Protein AF-0000000073574505 (afdb_homodimer)

pLDDT: mean 89.81, std 13.28, range [26.05, 98.94]

InterPro domains:
  IPR002347 Short-chain dehydrogenase/reductase SDR [PF00106] (46-240)
  IPR002347 Short-chain dehydrogenase/reductase SDR [PR00081] (47-64)
  IPR002347 Short-chain dehydrogenase/reductase SDR [PR00081] (126-137)
  IPR002347 Short-chain dehydrogenase/reductase SDR [PR00081] (174-190)
  IPR002347 Short-chain dehydrogenase/reductase SDR [PR00081] (200-219)
  IPR002347 Short-chain dehydrogenase/reductase SDR [PR00081] (221-238)
  IPR036291 NAD(P)-binding domain superfamily [SSF51735] (42-253)

Sequence (626 aa):
MEYFAISLLVVGLAFFLWGIYFFAKADGDLTILRQAPLPPNAFKDKVVWITGASQGIGETLSKEFASHGAKLILSARRLPELERVKASLSGLHAPSSVVLLPLDVTGSEDVLREAVEKAEASFDGKGVDIMVHNASAARPKHGYSEISEETTKTSFAVNVIGVITLTRILAPKMAQRGRGQFAVLSSVAAKIGAPGQSVYSASKSAQYAYFDAVRSEIGYTGVKVSLICPGPVKTDPTSSDPRQSLDRVVELIMKSIFHELDESWIAEQPILAMVYLRQHFPSIASFIMGKLGPKRVKTGGGYSLGEMLKKNDMEYFAISLLVVGLAFFLWGIYFFAKADGDLTILRQAPLPPNAFKDKVVWITGASQGIGETLSKEFASHGAKLILSARRLPELERVKASLSGLHAPSSVVLLPLDVTGSEDVLREAVEKAEASFDGKGVDIMVHNASAARPKHGYSEISEETTKTSFAVNVIGVITLTRILAPKMAQRGRGQFAVLSSVAAKIGAPGQSVYSASKSAQYAYFDAVRSEIGYTGVKVSLICPGPVKTDPTSSDPRQSLDRVVELIMKSIFHELDESWIAEQPILAMVYLRQHFPSIASFIMGKLGPKRVKTGGGYSLGEMLKKND

Nearest PDB structures (foldseek):
  4qec-assembly1_A  TM=9.376E-01  e=1.685E-15  Staphylococcus epidermidis
  4qed-assembly1_A  TM=9.505E-01  e=4.117E-15  Staphylococcus epidermidis
  1zem-assembly1_A  TM=9.212E-01  e=4.369E-15  Gluconobacter oxydans
  3mcv-assembly1_B  TM=8.130E-01  e=1.499E-12  Trypanosoma brucei brucei
  8of2-assembly1_D  TM=7.932E-01  e=1.792E-12  Trypanosoma brucei brucei

Foldseek 3Di:
DVVVVVVVVVVVVVVVVVVVVCQQFDQKDPVLVPFDAQDALLAAAAEEEEEPLLDFLNLLLQQVNQQSHYQYEYEEQDQVSVVVSQVPHDHDCGPPRYHYQYDDLLDDLVRLLVSQVVSCPGPVNPGHAEYEADWFDDQAQAAPPPDDPVSLVVRLSGLPVSVVSNCVNRLVVCLVVLHHEYQYEAALCCQAVFARRNSSVVSSVNNLVVQLVVQVVRVVSHYAYEAEHEYDEDPDPPDPPPWHHSNVSSSSSVSSVSVRPNYMYGGHPPSNVLSVCCVPPVVVSCVVCVLQNVVCNVVRRDPDVVSSPPPPD/DVVVVVVVVVVVVVVVVVVVVCQQFDQKDPVLVPFDAQDALLAAAAEEEEEPLLDFLNLLLQQVNQQSHYQYEYEEQDQVSVVVSQVPHDHDCGPPRYHYQYDDLLDDLVRLLVSQVVSCPGPVNPGHAEYEADWFDDQAQAAPPPDDPVNLVVRLSGLPVSVVSNCVNRLVVCLVVLHHEYQYEAALCCQAVFARRNSSVVSSVNNLVVQLVVCVVRVVSHYAYEAEHEYDEDPDPPDPPPWHHSNVSSSSSVSSVSVRPNYMYGGHPPSNVLSVCCVPPVVVSCVVCVLQNVVCNVVRRDPDVVSSPPPPD

Secondary structure (DSSP, 8-state):
-HHHHHHHHHHHHHHHHHHHHHHHH-SS-HHHHTSPPPPTTTTTT-EEEEESTTSHHHHHHHHHHHHTT-EEEEE-S-HHHHHHHHHH--SSSTTTTEEE----TTS-HHHHHHHHHHHHHHHHHT--SEEEE----------TTT--HHHHHHHHIIIIIHHHHHHHHHHHHHHHHT-EEEEEE--GGGTS--TT-HHHHHHHHHHHHHHHHHHHHHGGGTEEEEEEEE--EES-TTS---SEEHHHHHHHHHHHHHTT-SEEEE--TTHHHHHHHHHH-HHHHHHHHHHHHHHHHHTTS---HHHHHS---/-HHHHHHHHHHHHHHHHHHHHHHHH-SS-HHHHTSPPPPTTTTTT-EEEEESTTSHHHHHHHHHHHHTT-EEEEE-S-HHHHHHHHHH--SSSTTTTEEE----TTS-HHHHHHHHHHHHHHHHHT--SEEEE----------TTT--HHHHHHHHIIIIIHHHHHHHHHHHHHHHHT-EEEEEE--GGGTS--TT-HHHHHHHHHHHHHHHHHHHHHGGGTEEEEEEEE--EES-TTS---SEEHHHHHHHHHHHHHTT-SEEEE--TTHHHHHHHHHH-HHHHHHHHHHHHHHHHHTTS---HHHHHS---

Radius of gyration: 25.55 Å; Cα contacts (8 Å, |Δi|>4): 1265; chains: 2; bounding box: 67×73×79 Å

Solvent-accessible surface area (backbone atoms only — not comparable to full-atom values): 31082 Å² total; per-residue (Å²): 111,64,64,57,51,48,50,51,49,50,52,49,47,49,52,48,51,47,50,49,52,50,58,62,68,32,51,43,37,69,73,62,68,68,48,75,79,79,56,87,46,69,37,55,75,37,31,36,36,32,33,31,24,54,45,71,67,28,31,52,42,50,40,52,42,18,56,18,20,15,27,38,36,40,16,26,69,53,57,70,46,43,52,53,48,46,72,70,33,49,36,81,31,35,52,82,44,49,45,82,46,69,41,58,60,63,49,54,71,68,57,45,49,51,50,47,50,53,53,30,48,37,84,88,47,70,38,59,41,30,41,33,48,48,46,66,50,84,80,70,65,32,45,78,71,63,64,50,68,67,57,50,52,49,33,35,32,37,36,29,53,21,48,50,53,48,44,37,66,44,46,60,58,22,40,74,69,43,35,29,32,40,37,36,56,49,28,40,37,37,67,38,43,33,31,19,28,23,66,60,9,9,26,29,16,17,39,48,25,25,48,53,5,40,35,17,45,44,39,86,36,47,29,44,45,23,42,35,18,44,43,74,62,36,83,54,86,83,50,87,58,89,44,39,48,52,69,59,54,46,51,53,51,50,44,35,57,74,68,60,33,59,65,42,45,38,23,40,65,66,58,41,55,49,47,52,31,36,44,66,36,45,71,59,37,49,53,51,39,45,69,42,9,47,57,24,43,74,68,62,26,63,88,50,60,68,68,62,63,50,70,85,121,112,64,65,57,52,48,49,50,47,52,51,49,47,50,52,49,52,49,49,49,52,52,58,63,68,30,51,41,38,70,74,61,68,68,49,74,79,79,58,85,45,69,38,54,75,36,31,38,36,31,32,31,25,56,46,71,68,28,32,53,42,52,39,52,41,17,55,17,21,17,27,38,36,42,16,25,71,51,57,71,45,44,51,54,48,44,72,70,34,50,36,80,30,36,50,82,45,48,46,81,45,68,41,57,60,63,51,55,70,68,56,46,48,51,50,47,50,52,53,31,48,37,84,88,48,70,39,59,41,30,42,33,48,48,46,66,50,83,80,72,65,33,44,77,71,61,65,50,69,67,57,50,52,48,34,35,34,36,36,30,53,20,49,50,53,49,44,37,64,46,46,58,58,22,39,74,71,42,35,30,31,42,36,35,55,49,28,40,37,36,67,39,43,33,31,19,29,23,66,59,8,10,27,29,15,17,38,46,25,25,47,54,4,40,35,17,44,42,38,86,35,48,29,43,47,22,43,35,17,45,43,72,61,36,84,54,86,82,49,87,59,87,44,40,48,53,69,58,53,45,52,53,50,52,45,35,56,74,68,60,33,60,65,42,45,37,23,40,66,68,57,40,56,48,46,52,32,38,45,68,37,45,69,61,35,49,54,53,40,45,69,41,9,47,56,24,42,74,67,62,25,63,89,52,60,67,67,60,65,51,70,86,121

Structure (mmCIF, N/CA/C/O backbone):
data_AF-0000000073574505-model_v1
#
loop_
_entity.id
_entity.type
_entity.pdbx_description
1 polymer 'Uncharacterized protein'
#
loop_
_atom_site.group_PDB
_atom_site.id
_atom_site.type_symbol
_atom_site.label_atom_id
_atom_site.label_alt_id
_atom_site.label_comp_id
_atom_site.label_asym_id
_atom_site.label_entity_id
_atom_site.label_seq_id
_atom_site.pdbx_PDB_ins_code
_atom_site.Cartn_x
_atom_site.Cartn_y
_atom_site.Cartn_z
_atom_site.occupancy
_atom_site.B_iso_or_equiv
_atom_site.auth_seq_id
_atom_site.auth_comp_id
_atom_site.auth_asym_id
_atom_site.auth_atom_id
_atom_site.pdbx_PDB_model_num
ATOM 1 N N . MET A 1 1 ? 6.516 -30.266 43.906 1 63.72 1 MET A N 1
ATOM 2 C CA . MET A 1 1 ? 5.926 -29.078 43.312 1 63.72 1 MET A CA 1
ATOM 3 C C . MET A 1 1 ? 7.004 -28.172 42.719 1 63.72 1 MET A C 1
ATOM 5 O O . MET A 1 1 ? 6.875 -27.688 41.594 1 63.72 1 MET A O 1
ATOM 9 N N . GLU A 1 2 ? 8.148 -28.234 43.344 1 76.69 2 GLU A N 1
ATOM 10 C CA . GLU A 1 2 ? 9.242 -27.359 42.938 1 76.69 2 GLU A CA 1
ATOM 11 C C . GLU A 1 2 ? 9.953 -27.906 41.688 1 76.69 2 GLU A C 1
ATOM 13 O O . GLU A 1 2 ? 10.25 -27.172 40.75 1 76.69 2 GLU A O 1
ATOM 18 N N . TYR A 1 3 ? 10 -29.172 41.688 1 79.88 3 TYR A N 1
ATOM 19 C CA . TYR A 1 3 ? 10.695 -29.766 40.562 1 79.88 3 TYR A CA 1
ATOM 20 C C . TYR A 1 3 ? 9.883 -29.625 39.281 1 79.88 3 TYR A C 1
ATOM 22 O O . TYR A 1 3 ? 10.438 -29.438 38.188 1 79.88 3 TYR A O 1
ATOM 30 N N . PHE A 1 4 ? 8.633 -29.75 39.469 1 81.88 4 PHE A N 1
ATOM 31 C CA . PHE A 1 4 ? 7.738 -29.625 38.312 1 81.88 4 PHE A CA 1
ATOM 32 C C . PHE A 1 4 ? 7.785 -28.203 37.781 1 81.88 4 PHE A C 1
ATOM 34 O O . PHE A 1 4 ? 7.844 -28.016 36.562 1 81.88 4 PHE A O 1
ATOM 41 N N . ALA A 1 5 ? 7.805 -27.266 38.625 1 81.69 5 ALA A N 1
ATOM 42 C CA . ALA A 1 5 ? 7.891 -25.859 38.188 1 81.69 5 ALA A CA 1
ATOM 43 C C . ALA A 1 5 ? 9.211 -25.578 37.5 1 81.69 5 ALA A C 1
ATOM 45 O O . ALA A 1 5 ? 9.234 -24.891 36.469 1 81.69 5 ALA A O 1
ATOM 46 N N . ILE A 1 6 ? 10.203 -26.109 38.031 1 82 6 ILE A N 1
ATOM 47 C CA . ILE A 1 6 ? 11.516 -25.922 37.438 1 82 6 ILE A CA 1
ATOM 48 C C . ILE A 1 6 ? 11.57 -26.609 36.062 1 82 6 ILE A C 1
ATOM 50 O O . ILE A 1 6 ? 12.102 -26.047 35.094 1 82 6 ILE A O 1
ATOM 54 N N . SER A 1 7 ? 11.055 -27.75 36.031 1 84.06 7 SER A N 1
ATOM 55 C CA . SER A 1 7 ? 11 -28.453 34.75 1 84.06 7 SER A CA 1
ATOM 56 C C . SER A 1 7 ? 10.203 -27.672 33.719 1 84.06 7 SER A C 1
ATOM 58 O O . SER A 1 7 ? 10.602 -27.594 32.531 1 84.06 7 SER A O 1
ATOM 60 N N . LEU A 1 8 ? 9.141 -27.141 34.125 1 85.69 8 LEU A N 1
ATOM 61 C CA . LEU A 1 8 ? 8.312 -26.344 33.219 1 85.69 8 LEU A CA 1
ATOM 62 C C . LEU A 1 8 ? 9.062 -25.094 32.75 1 85.69 8 LEU A C 1
ATOM 64 O O . LEU A 1 8 ? 8.969 -24.703 31.594 1 85.69 8 LEU A O 1
ATOM 68 N N . LEU A 1 9 ? 9.75 -24.547 33.625 1 85.62 9 LEU A N 1
ATOM 69 C CA . LEU A 1 9 ? 10.531 -23.375 33.281 1 85.62 9 LEU A CA 1
ATOM 70 C C . LEU A 1 9 ? 11.641 -23.719 32.312 1 85.62 9 LEU A C 1
ATOM 72 O O . LEU A 1 9 ? 11.898 -22.969 31.359 1 85.62 9 LEU A O 1
ATOM 76 N N . VAL A 1 10 ? 12.305 -24.797 32.594 1 83.88 10 VAL A N 1
ATOM 77 C CA . VAL A 1 10 ? 13.383 -25.234 31.703 1 83.88 10 VAL A CA 1
ATOM 78 C C . VAL A 1 10 ? 12.828 -25.562 30.328 1 83.88 10 VAL A C 1
ATOM 80 O O . VAL A 1 10 ? 13.414 -25.188 29.312 1 83.88 10 VAL A O 1
ATOM 83 N N . VAL A 1 11 ? 11.789 -26.266 30.328 1 84.31 11 VAL A N 1
ATOM 84 C CA . VAL A 1 11 ? 11.148 -26.609 29.062 1 84.31 11 VAL A CA 1
ATOM 85 C C . VAL A 1 11 ? 10.688 -25.328 28.344 1 84.31 11 VAL A C 1
ATOM 87 O O . VAL A 1 11 ? 10.867 -25.188 27.141 1 84.31 11 VAL A O 1
ATOM 90 N N . GLY A 1 12 ? 10.102 -24.453 29.125 1 85.75 12 GLY A N 1
ATOM 91 C CA . GLY A 1 12 ? 9.703 -23.172 28.562 1 85.75 12 GLY A CA 1
ATOM 92 C C . GLY A 1 12 ? 10.859 -22.375 27.984 1 85.75 12 GLY A C 1
ATOM 93 O O . GLY A 1 12 ? 10.742 -21.812 26.891 1 85.75 12 GLY A O 1
ATOM 94 N N . LEU A 1 13 ? 11.875 -22.422 28.703 1 86.38 13 LEU A N 1
ATOM 95 C CA . LEU A 1 13 ? 13.062 -21.703 28.234 1 86.38 13 LEU A CA 1
ATOM 96 C C . LEU A 1 13 ? 13.641 -22.359 26.984 1 86.38 13 LEU A C 1
ATOM 98 O O . LEU A 1 13 ? 14.07 -21.672 26.062 1 86.38 13 LEU A O 1
ATOM 102 N N . ALA A 1 14 ? 13.734 -23.609 27.031 1 83.75 14 ALA A N 1
ATOM 103 C CA . ALA A 1 14 ? 14.227 -24.344 25.859 1 83.75 14 ALA A CA 1
ATOM 104 C C . ALA A 1 14 ? 13.375 -24.062 24.641 1 83.75 14 ALA A C 1
ATOM 106 O O . ALA A 1 14 ? 13.906 -23.844 23.547 1 83.75 14 ALA A O 1
ATOM 107 N N . PHE A 1 15 ? 12.102 -24.094 24.828 1 83.69 15 PHE A N 1
ATOM 108 C CA . PHE A 1 15 ? 11.18 -23.797 23.734 1 83.69 15 PHE A CA 1
ATOM 109 C C . PHE A 1 15 ? 11.383 -22.359 23.25 1 83.69 15 PHE A C 1
ATOM 111 O O . PHE A 1 15 ? 11.344 -22.094 22.047 1 83.69 15 PHE A O 1
ATOM 118 N N . PHE A 1 16 ? 11.562 -21.562 24.172 1 85.94 16 PHE A N 1
ATOM 119 C CA . PHE A 1 16 ? 11.805 -20.156 23.844 1 85.94 16 PHE A CA 1
ATOM 120 C C . PHE A 1 16 ? 13.094 -20.016 23.047 1 85.94 16 PHE A C 1
ATOM 122 O O . PHE A 1 16 ? 13.133 -19.328 22.031 1 85.94 16 PHE A O 1
ATOM 129 N N . LEU A 1 17 ? 14.148 -20.625 23.469 1 86.12 17 LEU A N 1
ATOM 130 C CA . LEU A 1 17 ? 15.43 -20.562 22.781 1 86.12 17 LEU A CA 1
ATOM 131 C C . LEU A 1 17 ? 15.344 -21.219 21.406 1 86.12 17 LEU A C 1
ATOM 133 O O . LEU A 1 17 ? 15.953 -20.75 20.438 1 86.12 17 LEU A O 1
ATOM 137 N N . TRP A 1 18 ? 14.68 -22.281 21.391 1 84.5 18 TRP A N 1
ATOM 138 C CA . TRP A 1 18 ? 14.445 -22.938 20.109 1 84.5 18 TRP A CA 1
ATOM 139 C C . TRP A 1 18 ? 13.688 -22.031 19.156 1 84.5 18 TRP A C 1
ATOM 141 O O . TRP A 1 18 ? 14.016 -21.938 17.969 1 84.5 18 TRP A O 1
ATOM 151 N N . GLY A 1 19 ? 12.703 -21.375 19.641 1 85.44 19 GLY A N 1
ATOM 152 C CA . GLY A 1 19 ? 11.961 -20.406 18.844 1 85.44 19 GLY A CA 1
ATOM 153 C C . GLY A 1 19 ? 12.828 -19.297 18.297 1 85.44 19 GLY A C 1
ATOM 154 O O . GLY A 1 19 ? 12.703 -18.922 17.125 1 85.44 19 GLY A O 1
ATOM 155 N N . ILE A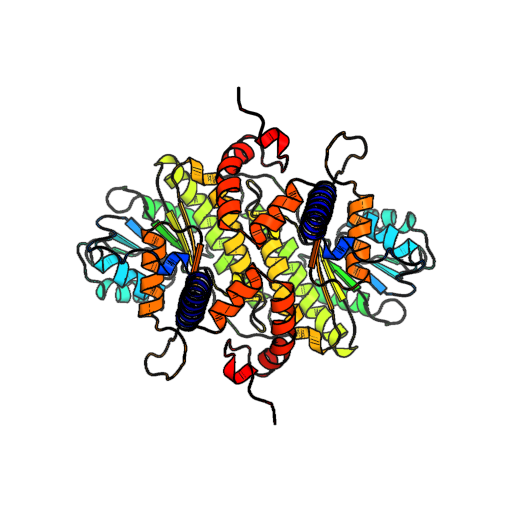 1 20 ? 13.664 -18.922 19.125 1 87.31 20 ILE A N 1
ATOM 156 C CA . ILE A 1 20 ? 14.578 -17.859 18.719 1 87.31 20 ILE A CA 1
ATOM 157 C C . ILE A 1 20 ? 15.516 -18.359 17.641 1 87.31 20 ILE A C 1
ATOM 159 O O . ILE A 1 20 ? 15.758 -17.672 16.641 1 87.31 20 ILE A O 1
ATOM 163 N N . TYR A 1 21 ? 16.047 -19.484 17.891 1 86.19 21 TYR A N 1
ATOM 164 C CA . TYR A 1 21 ? 16.938 -20.094 16.906 1 86.19 21 TYR A CA 1
ATOM 165 C C . TYR A 1 21 ? 16.234 -20.297 15.57 1 86.19 21 TYR A C 1
ATOM 167 O O . TYR A 1 21 ? 16.766 -19.938 14.516 1 86.19 21 TYR A O 1
ATOM 175 N N . PHE A 1 22 ? 15.094 -20.828 15.633 1 88 22 PHE A N 1
ATOM 176 C CA . PHE A 1 22 ? 14.305 -21.078 14.43 1 88 22 PHE A CA 1
ATOM 177 C C . PHE A 1 22 ? 14.016 -19.781 13.688 1 88 22 PHE A C 1
ATOM 179 O O . PHE A 1 22 ? 14.141 -19.719 12.469 1 88 22 PHE A O 1
ATOM 186 N N . PHE A 1 23 ? 13.703 -18.828 14.453 1 90.19 23 PHE A N 1
ATOM 187 C CA . PHE A 1 23 ? 13.398 -17.531 13.852 1 90.19 23 PHE A CA 1
ATOM 188 C C . PHE A 1 23 ? 14.648 -16.922 13.227 1 90.19 23 PHE A C 1
ATOM 190 O O . PHE A 1 23 ? 14.578 -16.312 12.156 1 90.19 23 PHE A O 1
ATOM 197 N N . ALA A 1 24 ? 15.711 -17.125 13.859 1 90.31 24 ALA A N 1
ATOM 198 C CA . ALA A 1 24 ? 16.969 -16.547 13.375 1 90.31 24 ALA A CA 1
ATOM 199 C C . ALA A 1 24 ? 17.375 -17.188 12.055 1 90.31 24 ALA A C 1
ATOM 201 O O . ALA A 1 24 ? 18.016 -16.531 11.211 1 90.31 24 ALA A O 1
ATOM 202 N N . LYS A 1 25 ? 17 -18.359 11.812 1 91.62 25 LYS A N 1
ATOM 203 C CA . LYS A 1 25 ? 17.406 -19.062 10.609 1 91.62 25 LYS A CA 1
ATOM 204 C C . LYS A 1 25 ? 16.312 -19.047 9.547 1 91.62 25 LYS A C 1
ATOM 206 O O . LYS A 1 25 ? 16.516 -19.5 8.422 1 91.62 25 LYS A O 1
ATOM 211 N N . ALA A 1 26 ? 15.234 -18.516 9.945 1 93.38 26 ALA A N 1
ATOM 212 C CA . ALA A 1 26 ? 14.094 -18.516 9.039 1 93.38 26 ALA A CA 1
ATOM 213 C C . ALA A 1 26 ? 14.367 -17.672 7.809 1 93.38 26 ALA A C 1
ATOM 215 O O . ALA A 1 26 ? 14.984 -16.609 7.906 1 93.38 26 ALA A O 1
ATOM 216 N N . ASP A 1 27 ? 13.961 -18.172 6.672 1 94.94 27 ASP A N 1
ATOM 217 C CA . ASP A 1 27 ? 14.109 -17.438 5.414 1 94.94 27 ASP A CA 1
ATOM 218 C C . ASP A 1 27 ? 12.742 -17.172 4.77 1 94.94 27 ASP A C 1
ATOM 220 O O . ASP A 1 27 ? 12.664 -16.875 3.578 1 94.94 27 ASP A O 1
ATOM 224 N N . GLY A 1 28 ? 11.695 -17.344 5.477 1 96.5 28 GLY A N 1
ATOM 225 C CA . GLY A 1 28 ? 10.297 -17.062 5.172 1 96.5 28 GLY A CA 1
ATOM 226 C C . GLY A 1 28 ? 9.422 -16.984 6.41 1 96.5 28 GLY A C 1
ATOM 227 O O . GLY A 1 28 ? 9.852 -17.359 7.504 1 96.5 28 GLY A O 1
ATOM 228 N N . ASP A 1 29 ? 8.289 -16.438 6.266 1 95.06 29 ASP A N 1
ATOM 229 C CA . ASP A 1 29 ? 7.406 -16.328 7.426 1 95.06 29 ASP A CA 1
ATOM 230 C C . ASP A 1 29 ? 6.969 -17.719 7.91 1 95.06 29 ASP A C 1
ATOM 232 O O . ASP A 1 29 ? 7.129 -18.703 7.195 1 95.06 29 ASP A O 1
ATOM 236 N N . LEU A 1 30 ? 6.453 -17.781 9.086 1 90.62 30 LEU A N 1
ATOM 237 C CA . LEU A 1 30 ? 6.148 -19.047 9.742 1 90.62 30 LEU A CA 1
ATOM 238 C C . LEU A 1 30 ? 5.066 -19.812 8.977 1 90.62 30 LEU A C 1
ATOM 240 O O . LEU A 1 30 ? 5.078 -21.047 8.938 1 90.62 30 LEU A O 1
ATOM 244 N N . THR A 1 31 ? 4.184 -19.156 8.375 1 92.25 31 THR A N 1
ATOM 245 C CA . THR A 1 31 ? 3.08 -19.781 7.66 1 92.25 31 THR A CA 1
ATOM 246 C C . THR A 1 31 ? 3.6 -20.625 6.496 1 92.25 31 THR A C 1
ATOM 248 O O . THR A 1 31 ? 3.174 -21.766 6.305 1 92.25 31 THR A O 1
ATOM 251 N N . ILE A 1 32 ? 4.512 -20.062 5.719 1 95.94 32 ILE A N 1
ATOM 252 C CA . ILE A 1 32 ? 5.008 -20.781 4.543 1 95.94 32 ILE A CA 1
ATOM 253 C C . ILE A 1 32 ? 5.953 -21.891 4.977 1 95.94 32 ILE A C 1
ATOM 255 O O . ILE A 1 32 ? 5.961 -22.969 4.379 1 95.94 32 ILE A O 1
ATOM 259 N N . LEU A 1 33 ? 6.762 -21.641 6.031 1 95.31 33 LEU A N 1
ATOM 260 C CA . LEU A 1 33 ? 7.762 -22.609 6.457 1 95.31 33 LEU A CA 1
ATOM 261 C C . LEU A 1 33 ? 7.098 -23.844 7.074 1 95.31 33 LEU A C 1
ATOM 263 O O . LEU A 1 33 ? 7.68 -24.938 7.078 1 95.31 33 LEU A O 1
ATOM 267 N N . ARG A 1 34 ? 5.898 -23.656 7.535 1 94.12 34 ARG A N 1
ATOM 268 C CA . ARG A 1 34 ? 5.184 -24.766 8.172 1 94.12 34 ARG A CA 1
ATOM 269 C C . ARG A 1 34 ? 4.504 -25.656 7.133 1 94.12 34 ARG A C 1
ATOM 271 O O . ARG A 1 34 ? 4.055 -26.75 7.453 1 94.12 34 ARG A O 1
ATOM 278 N N . GLN A 1 35 ? 4.395 -25.203 5.918 1 96.12 35 GLN A N 1
ATOM 279 C CA . GLN A 1 35 ? 3.715 -25.984 4.887 1 96.12 35 GLN A CA 1
ATOM 280 C C . GLN A 1 35 ? 4.559 -27.172 4.449 1 96.12 35 GLN A C 1
ATOM 282 O O . GLN A 1 35 ? 5.789 -27.109 4.461 1 96.12 35 GLN A O 1
ATOM 287 N N . ALA A 1 36 ? 3.936 -28.234 4.059 1 96.56 36 ALA A N 1
ATOM 288 C CA . ALA A 1 36 ? 4.605 -29.406 3.525 1 96.56 36 ALA A CA 1
ATOM 289 C C . ALA A 1 36 ? 5.289 -29.109 2.197 1 96.56 36 ALA A C 1
ATOM 291 O O . ALA A 1 36 ? 4.871 -28.203 1.473 1 96.56 36 ALA A O 1
ATOM 292 N N . PRO A 1 37 ? 6.398 -29.797 1.88 1 96.25 37 PRO A N 1
ATOM 293 C CA . PRO A 1 37 ? 7.016 -29.625 0.562 1 96.25 37 PRO A CA 1
ATOM 294 C C . PRO A 1 37 ? 6.074 -30 -0.581 1 96.25 37 PRO A C 1
ATOM 296 O O . PRO A 1 37 ? 5.086 -30.703 -0.365 1 96.25 37 PRO A O 1
ATOM 299 N N . LEU A 1 38 ? 6.391 -29.547 -1.78 1 97.44 38 LEU A N 1
ATOM 300 C CA . LEU A 1 38 ? 5.582 -29.844 -2.957 1 97.44 38 LEU A CA 1
ATOM 301 C C . LEU A 1 38 ? 5.66 -31.328 -3.305 1 97.44 38 LEU A C 1
ATOM 303 O O . LEU A 1 38 ? 6.742 -31.922 -3.27 1 97.44 38 LEU A O 1
ATOM 307 N N . PRO A 1 39 ? 4.57 -31.984 -3.547 1 97.38 39 PRO A N 1
ATOM 308 C CA . PRO A 1 39 ? 4.633 -33.312 -4.125 1 97.38 39 PRO A CA 1
ATOM 309 C C . PRO A 1 39 ? 5.102 -33.312 -5.578 1 97.38 39 PRO A C 1
ATOM 311 O O . PRO A 1 39 ? 5.113 -32.281 -6.223 1 97.38 39 PRO A O 1
ATOM 314 N N . PRO A 1 40 ? 5.473 -34.531 -6.008 1 95.75 40 PRO A N 1
ATOM 315 C CA . PRO A 1 40 ? 5.785 -34.625 -7.438 1 95.75 40 PRO A CA 1
ATOM 316 C C . PRO A 1 40 ? 4.594 -34.25 -8.32 1 95.75 40 PRO A C 1
ATOM 318 O O . PRO A 1 40 ? 3.453 -34.562 -7.992 1 95.75 40 PRO A O 1
ATOM 321 N N . ASN A 1 41 ? 4.746 -33.562 -9.344 1 96.94 41 ASN A N 1
ATOM 322 C CA . ASN A 1 41 ? 3.715 -33.156 -10.297 1 96.94 41 ASN A CA 1
ATOM 323 C C . ASN A 1 41 ? 2.615 -32.344 -9.633 1 96.94 41 ASN A C 1
ATOM 325 O O . ASN A 1 41 ? 1.428 -32.562 -9.867 1 96.94 41 ASN A O 1
ATOM 329 N N . ALA A 1 42 ? 3.031 -31.484 -8.656 1 98.38 42 ALA A N 1
ATOM 330 C CA . ALA A 1 42 ? 2.133 -30.656 -7.848 1 98.38 42 ALA A CA 1
ATOM 331 C C . ALA A 1 42 ? 1.182 -29.859 -8.727 1 98.38 42 ALA A C 1
ATOM 333 O O . ALA A 1 42 ? 0.05 -29.578 -8.328 1 98.38 42 ALA A O 1
ATOM 334 N N . PHE A 1 43 ? 1.575 -29.562 -9.992 1 98.62 43 PHE A N 1
ATOM 335 C CA . PHE A 1 43 ? 0.777 -28.719 -10.859 1 98.62 43 PHE A CA 1
ATOM 336 C C . PHE A 1 43 ? 0.434 -29.422 -12.164 1 98.62 43 PHE A C 1
ATOM 338 O O . PHE A 1 43 ? 0.322 -28.797 -13.211 1 98.62 43 PHE A O 1
ATOM 345 N N . LYS A 1 44 ? 0.348 -30.734 -12.055 1 98.5 44 LYS A N 1
ATOM 346 C CA . LYS A 1 44 ? 0.07 -31.547 -13.234 1 98.5 44 LYS A CA 1
ATOM 347 C C . LYS A 1 44 ? -1.158 -31.047 -13.977 1 98.5 44 LYS A C 1
ATOM 349 O O . LYS A 1 44 ? -2.234 -30.906 -13.398 1 98.5 44 LYS A O 1
ATOM 354 N N . ASP A 1 45 ? -1.011 -30.625 -15.203 1 98.25 45 ASP A N 1
ATOM 355 C CA . ASP A 1 45 ? -2.039 -30.297 -16.188 1 98.25 45 ASP A CA 1
ATOM 356 C C . ASP A 1 45 ? -2.664 -28.938 -15.883 1 98.25 45 ASP A C 1
ATOM 358 O O . ASP A 1 45 ? -3.645 -28.547 -16.516 1 98.25 45 ASP A O 1
ATOM 362 N N . LYS A 1 46 ? -2.176 -28.234 -14.852 1 98.62 46 LYS A N 1
ATOM 363 C CA . LYS A 1 46 ? -2.652 -26.875 -14.594 1 98.62 46 LYS A CA 1
ATOM 364 C C . LYS A 1 46 ? -2.119 -25.906 -15.641 1 98.62 46 LYS A C 1
ATOM 366 O O . LYS A 1 46 ? -0.962 -26 -16.062 1 98.62 46 LYS A O 1
ATOM 371 N N . VAL A 1 47 ? -2.975 -25.047 -16.094 1 98.81 47 VAL A N 1
ATOM 372 C CA . VAL A 1 47 ? -2.559 -23.984 -17.016 1 98.81 47 VAL A CA 1
ATOM 373 C C . VAL A 1 47 ? -2.084 -22.781 -16.219 1 98.81 47 VAL A C 1
ATOM 375 O O . VAL A 1 47 ? -2.877 -22.125 -15.531 1 98.81 47 VAL A O 1
ATOM 378 N N . VAL A 1 48 ? -0.813 -22.453 -16.297 1 98.94 48 VAL A N 1
ATOM 379 C CA . VAL A 1 48 ? -0.21 -21.344 -15.555 1 98.94 48 VAL A CA 1
ATOM 380 C C . VAL A 1 48 ? 0.254 -20.266 -16.531 1 98.94 48 VAL A C 1
ATOM 382 O O . VAL A 1 48 ? 1.021 -20.547 -17.453 1 98.94 48 VAL A O 1
ATOM 385 N N . TRP A 1 49 ? -0.292 -19.094 -16.406 1 98.94 49 TRP A N 1
ATOM 386 C CA . TRP A 1 49 ? 0.122 -17.938 -17.172 1 98.94 49 TRP A CA 1
ATOM 387 C C . TRP A 1 49 ? 1.059 -17.047 -16.359 1 98.94 49 TRP A C 1
ATOM 389 O O . TRP A 1 49 ? 0.678 -16.531 -15.312 1 98.94 49 TRP A O 1
ATOM 399 N N . ILE A 1 50 ? 2.301 -16.844 -16.828 1 98.88 50 ILE A N 1
ATOM 400 C CA . ILE A 1 50 ? 3.32 -16.078 -16.094 1 98.88 50 ILE A CA 1
ATOM 401 C C . ILE A 1 50 ? 3.691 -14.828 -16.891 1 98.88 50 ILE A C 1
ATOM 403 O O . ILE A 1 50 ? 4.133 -14.922 -18.031 1 98.88 50 ILE A O 1
ATOM 407 N N . THR A 1 51 ? 3.463 -13.68 -16.328 1 98.69 51 THR A N 1
ATOM 408 C CA . THR A 1 51 ? 4.016 -12.461 -16.906 1 98.69 51 THR A CA 1
ATOM 409 C C . THR A 1 51 ? 5.422 -12.195 -16.359 1 98.69 51 THR A C 1
ATOM 411 O O . THR A 1 51 ? 5.727 -12.539 -15.219 1 98.69 51 THR A O 1
ATOM 414 N N . GLY A 1 52 ? 6.273 -11.531 -17.188 1 97.81 52 GLY A N 1
ATOM 415 C CA . GLY A 1 52 ? 7.672 -11.367 -16.812 1 97.81 52 GLY A CA 1
ATOM 416 C C . GLY A 1 52 ? 8.438 -12.68 -16.781 1 97.81 52 GLY A C 1
ATOM 417 O O . GLY A 1 52 ? 9.227 -12.922 -15.867 1 97.81 52 GLY A O 1
ATOM 418 N N . ALA A 1 53 ? 8.195 -13.5 -17.734 1 98.25 53 ALA A N 1
ATOM 419 C CA . ALA A 1 53 ? 8.688 -14.875 -17.719 1 98.25 53 ALA A CA 1
ATOM 420 C C . ALA A 1 53 ? 10.078 -14.969 -18.344 1 98.25 53 ALA A C 1
ATOM 422 O O . ALA A 1 53 ? 10.68 -16.047 -18.375 1 98.25 53 ALA A O 1
ATOM 423 N N . SER A 1 54 ? 10.68 -13.883 -18.734 1 96.44 54 SER A N 1
ATOM 424 C CA . SER A 1 54 ? 11.852 -13.953 -19.609 1 96.44 54 SER A CA 1
ATOM 425 C C . SER A 1 54 ? 13.141 -13.969 -18.797 1 96.44 54 SER A C 1
ATOM 427 O O . SER A 1 54 ? 14.219 -14.18 -19.344 1 96.44 54 SER A O 1
ATOM 429 N N . GLN A 1 55 ? 13.117 -13.641 -17.516 1 93.75 55 GLN A N 1
ATOM 430 C CA . GLN A 1 55 ? 14.336 -13.578 -16.719 1 93.75 55 GLN A CA 1
ATOM 431 C C . GLN A 1 55 ? 14.016 -13.703 -15.227 1 93.75 55 GLN A C 1
ATOM 433 O O . GLN A 1 55 ? 12.844 -13.703 -14.836 1 93.75 55 GLN A O 1
ATOM 438 N N . GLY A 1 56 ? 15.07 -13.922 -14.477 1 93.69 56 GLY A N 1
ATOM 439 C CA . GLY A 1 56 ? 14.977 -13.844 -13.031 1 93.69 56 GLY A CA 1
ATOM 440 C C . GLY A 1 56 ? 13.992 -14.844 -12.445 1 93.69 56 GLY A C 1
ATOM 441 O O . GLY A 1 56 ? 14.055 -16.031 -12.75 1 93.69 56 GLY A O 1
ATOM 442 N N . ILE A 1 57 ? 13.188 -14.328 -11.578 1 96.06 57 ILE A N 1
ATOM 443 C CA . ILE A 1 57 ? 12.203 -15.141 -10.883 1 96.06 57 ILE A CA 1
ATOM 444 C C . ILE A 1 57 ? 11.242 -15.773 -11.891 1 96.06 57 ILE A C 1
ATOM 446 O O . ILE A 1 57 ? 10.922 -16.953 -11.797 1 96.06 57 ILE A O 1
ATOM 450 N N . GLY A 1 58 ? 10.812 -14.977 -12.898 1 97.56 58 GLY A N 1
ATOM 451 C CA . GLY A 1 58 ? 9.867 -15.469 -13.891 1 97.56 58 GLY A CA 1
ATOM 452 C C . GLY A 1 58 ? 10.383 -16.656 -14.672 1 97.56 58 GLY A C 1
ATOM 453 O O . GLY A 1 58 ? 9.664 -17.641 -14.867 1 97.56 58 GLY A O 1
ATOM 454 N N . GLU A 1 59 ? 11.602 -16.531 -15.078 1 97.62 59 GLU A N 1
ATOM 455 C CA . GLU A 1 59 ? 12.227 -17.641 -15.812 1 97.62 59 GLU A CA 1
ATOM 456 C C . GLU A 1 59 ? 12.359 -18.875 -14.938 1 97.62 59 GLU A C 1
ATOM 458 O O . GLU A 1 59 ? 12.039 -19.984 -15.375 1 97.62 59 GLU A O 1
ATOM 463 N N . THR A 1 60 ? 12.805 -18.719 -13.719 1 97.69 60 THR A N 1
ATOM 464 C CA . THR A 1 60 ? 13 -19.828 -12.805 1 97.69 60 THR A CA 1
ATOM 465 C C . THR A 1 60 ? 11.656 -20.453 -12.414 1 97.69 60 THR A C 1
ATOM 467 O O . THR A 1 60 ? 11.547 -21.672 -12.266 1 97.69 60 THR A O 1
ATOM 470 N N . LEU A 1 61 ? 10.648 -19.625 -12.266 1 98.44 61 LEU A N 1
ATOM 471 C CA . LEU A 1 61 ? 9.297 -20.125 -12 1 98.44 61 LEU A CA 1
ATOM 472 C C . LEU A 1 61 ? 8.812 -21 -13.156 1 98.44 61 LEU A C 1
ATOM 474 O O . LEU A 1 61 ? 8.195 -22.047 -12.93 1 98.44 61 LEU A O 1
ATOM 478 N N . SER A 1 62 ? 9.055 -20.5 -14.367 1 98.69 62 SER A N 1
ATOM 479 C CA . SER A 1 62 ? 8.656 -21.266 -15.539 1 98.69 62 SER A CA 1
ATOM 480 C C . SER A 1 62 ? 9.258 -22.672 -15.516 1 98.69 62 SER A C 1
ATOM 482 O O . SER A 1 62 ? 8.562 -23.656 -15.773 1 98.69 62 SER A O 1
ATOM 484 N N . LYS A 1 63 ? 10.523 -22.734 -15.172 1 98.44 63 LYS A N 1
ATOM 485 C CA . LYS A 1 63 ? 11.219 -24.016 -15.094 1 98.44 63 LYS A CA 1
ATOM 486 C C . LYS A 1 63 ? 10.609 -24.906 -14.016 1 98.44 63 LYS A C 1
ATOM 488 O O . LYS A 1 63 ? 10.375 -26.094 -14.25 1 98.44 63 LYS A O 1
ATOM 493 N N . GLU A 1 64 ? 10.359 -24.328 -12.875 1 98.31 64 GLU A N 1
ATOM 494 C CA . GLU A 1 64 ? 9.836 -25.109 -11.75 1 98.31 64 GLU A CA 1
ATOM 495 C C . GLU A 1 64 ? 8.414 -25.578 -12.031 1 98.31 64 GLU A C 1
ATOM 497 O O . GLU A 1 64 ? 8.078 -26.734 -11.766 1 98.31 64 GLU A O 1
ATOM 502 N N . PHE A 1 65 ? 7.52 -24.75 -12.586 1 98.75 65 PHE A N 1
ATOM 503 C CA . PHE A 1 65 ? 6.16 -25.141 -12.93 1 98.75 65 PHE A CA 1
ATOM 504 C C . PHE A 1 65 ? 6.168 -26.266 -13.961 1 98.75 65 PHE A C 1
ATOM 506 O O . PHE A 1 65 ? 5.402 -27.234 -13.844 1 98.75 65 PHE A O 1
ATOM 513 N N . ALA A 1 66 ? 7.051 -26.109 -14.953 1 98.62 66 ALA A N 1
ATOM 514 C CA . ALA A 1 66 ? 7.156 -27.156 -15.984 1 98.62 66 ALA A CA 1
ATOM 515 C C . ALA A 1 66 ? 7.574 -28.484 -15.375 1 98.62 66 ALA A C 1
ATOM 517 O O . ALA A 1 66 ? 6.996 -29.531 -15.695 1 98.62 66 ALA A O 1
ATOM 518 N N . SER A 1 67 ? 8.547 -28.422 -14.492 1 98.25 67 SER A N 1
ATOM 519 C CA . SER A 1 67 ? 9.055 -29.625 -13.867 1 98.25 67 SER A CA 1
ATOM 520 C C . SER A 1 67 ? 7.988 -30.312 -13.023 1 98.25 67 SER A C 1
ATOM 522 O O . SER A 1 67 ? 8.062 -31.516 -12.766 1 98.25 67 SER A O 1
ATOM 524 N N . HIS A 1 68 ? 6.973 -29.562 -12.609 1 98.44 68 HIS A N 1
ATOM 525 C CA . HIS A 1 68 ? 5.898 -30.109 -11.781 1 98.44 68 HIS A CA 1
ATOM 526 C C . HIS A 1 68 ? 4.66 -30.406 -12.617 1 98.44 68 HIS A C 1
ATOM 528 O O . HIS A 1 68 ? 3.57 -30.609 -12.078 1 98.44 68 HIS A O 1
ATOM 534 N N . GLY A 1 69 ? 4.789 -30.391 -14 1 98.44 69 GLY A N 1
ATOM 535 C CA . GLY A 1 69 ? 3.779 -30.938 -14.898 1 98.44 69 GLY A CA 1
ATOM 536 C C . GLY A 1 69 ? 2.783 -29.891 -15.375 1 98.44 69 GLY A C 1
ATOM 537 O O . GLY A 1 69 ? 1.727 -30.25 -15.914 1 98.44 69 GLY A O 1
ATOM 538 N N . ALA A 1 70 ? 3.09 -28.641 -15.266 1 98.69 70 ALA A N 1
ATOM 539 C CA . ALA A 1 70 ? 2.162 -27.594 -15.664 1 98.69 70 ALA A CA 1
ATOM 540 C C . ALA A 1 70 ? 2.225 -27.344 -17.172 1 98.69 70 ALA A C 1
ATOM 542 O O . ALA A 1 70 ? 3.234 -27.641 -17.812 1 98.69 70 ALA A O 1
ATOM 543 N N . LYS A 1 71 ? 1.116 -26.922 -17.719 1 98.69 71 LYS A N 1
ATOM 544 C CA . LYS A 1 71 ? 1.082 -26.266 -19.016 1 98.69 71 LYS A CA 1
ATOM 545 C C . LYS A 1 71 ? 1.299 -24.75 -18.875 1 98.69 71 LYS A C 1
ATOM 547 O O . LYS A 1 71 ? 0.751 -24.125 -17.953 1 98.69 71 LYS A O 1
ATOM 552 N N . LEU A 1 72 ? 2.133 -24.203 -19.766 1 98.88 72 LEU A N 1
ATOM 553 C CA . LEU A 1 72 ? 2.586 -22.844 -19.469 1 98.88 72 LEU A CA 1
ATOM 554 C C . LEU A 1 72 ? 2.211 -21.891 -20.594 1 98.88 72 LEU A C 1
ATOM 556 O O . LEU A 1 72 ? 2.264 -22.25 -21.766 1 98.88 72 LEU A O 1
ATOM 560 N N . ILE A 1 73 ? 1.743 -20.719 -20.234 1 98.94 73 ILE A N 1
ATOM 561 C CA . ILE A 1 73 ? 1.673 -19.547 -21.078 1 98.94 73 ILE A CA 1
ATOM 562 C C . ILE A 1 73 ? 2.676 -18.5 -20.594 1 98.94 73 ILE A C 1
ATOM 564 O O . ILE A 1 73 ? 2.564 -17.984 -19.484 1 98.94 73 ILE A O 1
ATOM 568 N N . LEU A 1 74 ? 3.688 -18.203 -21.422 1 98.88 74 LEU A N 1
ATOM 569 C CA . LEU A 1 74 ? 4.77 -17.312 -21.031 1 98.88 74 LEU A CA 1
ATOM 570 C C . LEU A 1 74 ? 4.641 -15.961 -21.719 1 98.88 74 LEU A C 1
ATOM 572 O O . LEU A 1 74 ? 4.551 -15.891 -22.938 1 98.88 74 LEU A O 1
ATOM 576 N N . SER A 1 75 ? 4.586 -14.938 -20.906 1 98.81 75 SER A N 1
ATOM 577 C CA . SER A 1 75 ? 4.473 -13.594 -21.453 1 98.81 75 SER A CA 1
ATOM 578 C C . SER A 1 75 ? 5.625 -12.711 -21 1 98.81 75 SER A C 1
ATOM 580 O O . SER A 1 75 ? 6.02 -12.75 -19.828 1 98.81 75 SER A O 1
ATOM 582 N N . ALA A 1 76 ? 6.227 -11.984 -21.812 1 98.12 76 ALA A N 1
ATOM 583 C CA . ALA A 1 76 ? 7.184 -10.883 -21.719 1 98.12 76 ALA A CA 1
ATOM 584 C C . ALA A 1 76 ? 7.215 -10.062 -23 1 98.12 76 ALA A C 1
ATOM 586 O O . ALA A 1 76 ? 6.523 -10.391 -23.969 1 98.12 76 ALA A O 1
ATOM 587 N N . ARG A 1 77 ? 7.965 -9.023 -23 1 96.19 77 ARG A N 1
ATOM 588 C CA . ARG A 1 77 ? 7.906 -8.109 -24.141 1 96.19 77 ARG A CA 1
ATOM 589 C C . ARG A 1 77 ? 8.648 -8.688 -25.344 1 96.19 77 ARG A C 1
ATOM 591 O O . ARG A 1 77 ? 8.227 -8.492 -26.484 1 96.19 77 ARG A O 1
ATOM 598 N N . ARG A 1 78 ? 9.734 -9.422 -25.078 1 95.75 78 ARG A N 1
ATOM 599 C CA . ARG A 1 78 ? 10.609 -9.828 -26.172 1 95.75 78 ARG A CA 1
ATOM 600 C C . ARG A 1 78 ? 10.445 -11.312 -26.484 1 95.75 78 ARG A C 1
ATOM 602 O O . ARG A 1 78 ? 10.852 -12.172 -25.703 1 95.75 78 ARG A O 1
ATOM 609 N N . LEU A 1 79 ? 9.977 -11.578 -27.703 1 98 79 LEU A N 1
ATOM 610 C CA . LEU A 1 79 ? 9.672 -12.945 -28.125 1 98 79 LEU A CA 1
ATOM 611 C C . LEU A 1 79 ? 10.93 -13.805 -28.125 1 98 79 LEU A C 1
ATOM 613 O O . LEU A 1 79 ? 10.906 -14.945 -27.656 1 98 79 LEU A O 1
ATOM 617 N N . PRO A 1 80 ? 12.109 -13.312 -28.547 1 98.5 80 PRO A N 1
ATOM 618 C CA . PRO A 1 80 ? 13.305 -14.164 -28.562 1 98.5 80 PRO A CA 1
ATOM 619 C C . PRO A 1 80 ? 13.688 -14.656 -27.172 1 98.5 80 PRO A C 1
ATOM 621 O O . PRO A 1 80 ? 14.148 -15.789 -27.016 1 98.5 80 PRO A O 1
ATOM 624 N N . GLU A 1 81 ? 13.508 -13.805 -26.188 1 98.06 81 GLU A N 1
ATOM 625 C CA . GLU A 1 81 ? 13.805 -14.211 -24.812 1 98.06 81 GLU A CA 1
ATOM 626 C C . GLU A 1 81 ? 12.844 -15.297 -24.328 1 98.06 81 GLU A C 1
ATOM 628 O O . GLU A 1 81 ? 13.227 -16.188 -23.578 1 98.06 81 GLU A O 1
ATOM 633 N N . LEU A 1 82 ? 11.578 -15.188 -24.75 1 98.56 82 LEU A N 1
ATOM 634 C CA . LEU A 1 82 ? 10.594 -16.203 -24.391 1 98.56 82 LEU A CA 1
ATOM 635 C C . LEU A 1 82 ? 10.914 -17.531 -25.062 1 98.56 82 LEU A C 1
ATOM 637 O O . LEU A 1 82 ? 10.75 -18.594 -24.453 1 98.56 82 LEU A O 1
ATOM 641 N N . GLU A 1 83 ? 11.336 -17.484 -26.297 1 98.56 83 GLU A N 1
ATOM 642 C CA . GLU A 1 83 ? 11.742 -18.688 -27.016 1 98.56 83 GLU A CA 1
ATOM 643 C C . GLU A 1 83 ? 12.914 -19.375 -26.328 1 98.56 83 GLU A C 1
ATOM 645 O O . GLU A 1 83 ? 12.953 -20.594 -26.219 1 98.56 83 GLU A O 1
ATOM 650 N N . ARG A 1 84 ? 13.852 -18.516 -25.922 1 98.38 84 ARG A N 1
ATOM 651 C CA . ARG A 1 84 ? 14.992 -19.047 -25.172 1 98.38 84 ARG A CA 1
ATOM 652 C C . ARG A 1 84 ? 14.539 -19.766 -23.922 1 98.38 84 ARG A C 1
ATOM 654 O O . ARG A 1 84 ? 15.008 -20.875 -23.625 1 98.38 84 ARG A O 1
ATOM 661 N N . VAL A 1 85 ? 13.656 -19.188 -23.156 1 98.5 85 VAL A N 1
ATOM 662 C CA . VAL A 1 85 ? 13.156 -19.797 -21.922 1 98.5 85 VAL A CA 1
ATOM 663 C C . VAL A 1 85 ? 12.422 -21.109 -22.266 1 98.5 85 VAL A C 1
ATOM 665 O O . VAL A 1 85 ? 12.68 -22.141 -21.641 1 98.5 85 VAL A O 1
ATOM 668 N N . LYS A 1 86 ? 11.531 -21.078 -23.25 1 98.56 86 LYS A N 1
ATOM 669 C CA . LYS A 1 86 ? 10.773 -22.25 -23.641 1 98.56 86 LYS A CA 1
ATOM 670 C C . LYS A 1 86 ? 11.711 -23.422 -23.984 1 98.56 86 LYS A C 1
ATOM 672 O O . LYS A 1 86 ? 11.461 -24.562 -23.594 1 98.56 86 LYS A O 1
ATOM 677 N N . ALA A 1 87 ? 12.734 -23.141 -24.688 1 97.94 87 ALA A N 1
ATOM 678 C CA . ALA A 1 87 ? 13.672 -24.172 -25.141 1 97.94 87 ALA A CA 1
ATOM 679 C C . ALA A 1 87 ? 14.383 -24.828 -23.953 1 97.94 87 ALA A C 1
ATOM 681 O O . ALA A 1 87 ? 14.82 -25.969 -24.047 1 97.94 87 ALA A O 1
ATOM 682 N N . SER A 1 88 ? 14.453 -24.094 -22.859 1 97.5 88 SER A N 1
ATOM 683 C CA . SER A 1 88 ? 15.188 -24.594 -21.703 1 97.5 88 SER A CA 1
ATOM 684 C C . SER A 1 88 ? 14.273 -25.406 -20.781 1 97.5 88 SER A C 1
ATOM 686 O O . SER A 1 88 ? 14.742 -26 -19.797 1 97.5 88 SER A O 1
ATOM 688 N N . LEU A 1 89 ? 13.016 -25.469 -21.062 1 98.38 89 LEU A N 1
ATOM 689 C CA . LEU A 1 89 ? 12.055 -26.094 -20.172 1 98.38 89 LEU A CA 1
ATOM 690 C C . LEU A 1 89 ? 12.008 -27.594 -20.375 1 98.38 89 LEU A C 1
ATOM 692 O O . LEU A 1 89 ? 12.164 -28.094 -21.484 1 98.38 89 LEU A O 1
ATOM 696 N N . SER A 1 90 ? 11.867 -28.312 -19.25 1 97.56 90 SER A N 1
ATOM 697 C CA . SER A 1 90 ? 11.664 -29.75 -19.281 1 97.56 90 SER A CA 1
ATOM 698 C C . SER A 1 90 ? 10.586 -30.172 -18.281 1 97.56 90 SER A C 1
ATOM 700 O O . SER A 1 90 ? 10.445 -29.562 -17.219 1 97.56 90 SER A O 1
ATOM 702 N N . GLY A 1 91 ? 9.781 -31.094 -18.594 1 95.44 91 GLY A N 1
ATOM 703 C CA . GLY A 1 91 ? 8.695 -31.625 -17.766 1 95.44 91 GLY A CA 1
ATOM 704 C C . GLY A 1 91 ? 7.648 -32.375 -18.562 1 95.44 91 GLY A C 1
ATOM 705 O O . GLY A 1 91 ? 7.809 -32.594 -19.766 1 95.44 91 GLY A O 1
ATOM 706 N N . LEU A 1 92 ? 6.625 -32.719 -17.953 1 95.88 92 LEU A N 1
ATOM 707 C CA . LEU A 1 92 ? 5.578 -33.562 -18.531 1 95.88 92 LEU A CA 1
ATOM 708 C C . LEU A 1 92 ? 5.031 -32.938 -19.812 1 95.88 92 LEU A C 1
ATOM 710 O O . LEU A 1 92 ? 4.848 -33.625 -20.812 1 95.88 92 LEU A O 1
ATOM 714 N N . HIS A 1 93 ? 4.844 -31.578 -19.859 1 95.75 93 HIS A N 1
ATOM 715 C CA . HIS A 1 93 ? 4.188 -30.906 -20.984 1 95.75 93 HIS A CA 1
ATOM 716 C C . HIS A 1 93 ? 5.152 -29.984 -21.703 1 95.75 93 HIS A C 1
ATOM 718 O O . HIS A 1 93 ? 4.77 -29.312 -22.672 1 95.75 93 HIS A O 1
ATOM 724 N N . ALA A 1 94 ? 6.328 -29.828 -21.25 1 94 94 ALA A N 1
ATOM 725 C CA . ALA A 1 94 ? 7.285 -28.891 -21.844 1 94 94 ALA A CA 1
ATOM 726 C C . ALA A 1 94 ? 8.258 -29.625 -22.766 1 94 94 ALA A C 1
ATOM 728 O O . ALA A 1 94 ? 8.641 -30.766 -22.5 1 94 94 ALA A O 1
ATOM 729 N N . PRO A 1 95 ? 8.656 -29.109 -23.812 1 93.94 95 PRO A N 1
ATOM 730 C CA . PRO A 1 95 ? 8.281 -27.766 -24.266 1 93.94 95 PRO A CA 1
ATOM 731 C C . PRO A 1 95 ? 7.047 -27.766 -25.156 1 93.94 95 PRO A C 1
ATOM 733 O O . PRO A 1 95 ? 6.637 -26.703 -25.641 1 93.94 95 PRO A O 1
ATOM 736 N N . SER A 1 96 ? 6.453 -28.812 -25.391 1 93.38 96 SER A N 1
ATOM 737 C CA . SER A 1 96 ? 5.395 -28.984 -26.391 1 93.38 96 SER A CA 1
ATOM 738 C C . SER A 1 96 ? 4.148 -28.188 -26.016 1 93.38 96 SER A C 1
ATOM 740 O O . SER A 1 96 ? 3.492 -27.609 -26.891 1 93.38 96 SER A O 1
ATOM 742 N N . SER A 1 97 ? 3.775 -28.156 -24.734 1 94.81 97 SER A N 1
ATOM 743 C CA . SER A 1 97 ? 2.592 -27.438 -24.266 1 94.81 97 SER A CA 1
ATOM 744 C C . SER A 1 97 ? 2.973 -26.156 -23.547 1 94.81 97 SER A C 1
ATOM 746 O O . SER A 1 97 ? 2.5 -25.891 -22.438 1 94.81 97 SER A O 1
ATOM 748 N N . VAL A 1 98 ? 3.816 -25.453 -24.156 1 98.31 98 VAL A N 1
ATOM 749 C CA . VAL A 1 98 ? 4.188 -24.109 -23.719 1 98.31 98 VAL A CA 1
ATOM 750 C C . VAL A 1 98 ? 3.818 -23.094 -24.797 1 98.31 98 VAL A C 1
ATOM 752 O O . VAL A 1 98 ? 4.293 -23.188 -25.938 1 98.31 98 VAL A O 1
ATOM 755 N N . VAL A 1 99 ? 2.932 -22.203 -24.469 1 98.56 99 VAL A N 1
ATOM 756 C CA . VAL A 1 99 ? 2.492 -21.156 -25.391 1 98.56 99 VAL A CA 1
ATOM 757 C C . VAL A 1 99 ? 3.248 -19.859 -25.094 1 98.56 99 VAL A C 1
ATOM 759 O O . VAL A 1 99 ? 3.369 -19.453 -23.938 1 98.56 99 VAL A O 1
ATOM 762 N N . LEU A 1 100 ? 3.869 -19.344 -26.141 1 98.75 100 LEU A N 1
ATOM 763 C CA . LEU A 1 100 ? 4.484 -18.016 -26.016 1 98.75 100 LEU A CA 1
ATOM 764 C C . LEU A 1 100 ? 3.488 -16.922 -26.375 1 98.75 100 LEU A C 1
ATOM 766 O O . LEU A 1 100 ? 2.881 -16.953 -27.453 1 98.75 100 LEU A O 1
ATOM 770 N N . LEU A 1 101 ? 3.215 -16.031 -25.5 1 98.69 101 LEU A N 1
ATOM 771 C CA . LEU A 1 101 ? 2.293 -14.906 -25.672 1 98.69 101 LEU A CA 1
ATOM 772 C C . LEU A 1 101 ? 2.982 -13.586 -25.359 1 98.69 101 LEU A C 1
ATOM 774 O O . LEU A 1 101 ? 2.844 -13.047 -24.266 1 98.69 101 LEU A O 1
ATOM 778 N N . PRO A 1 102 ? 3.777 -13.039 -26.406 1 98.38 102 PRO A N 1
ATOM 779 C CA . PRO A 1 102 ? 4.41 -11.742 -26.156 1 98.38 102 PRO A CA 1
ATOM 780 C C . PRO A 1 102 ? 3.414 -10.672 -25.719 1 98.38 102 PRO A C 1
ATOM 782 O O . PRO A 1 102 ? 2.344 -10.531 -26.312 1 98.38 102 PRO A O 1
ATOM 785 N N . LEU A 1 103 ? 3.787 -9.922 -24.625 1 98.31 103 LEU A N 1
ATOM 786 C CA . LEU A 1 103 ? 2.836 -8.992 -24.016 1 98.31 103 LEU A CA 1
ATOM 787 C C . LEU A 1 103 ? 3.559 -7.879 -23.281 1 98.31 103 LEU A C 1
ATOM 789 O O . LEU A 1 103 ? 4.449 -8.148 -22.469 1 98.31 103 LEU A O 1
ATOM 793 N N . ASP A 1 104 ? 3.258 -6.684 -23.656 1 97.62 104 ASP A N 1
ATOM 794 C CA . ASP A 1 104 ? 3.557 -5.531 -22.812 1 97.62 104 ASP A CA 1
ATOM 795 C C . ASP A 1 104 ? 2.398 -5.227 -21.859 1 97.62 104 ASP A C 1
ATOM 797 O O . ASP A 1 104 ? 1.345 -4.754 -22.297 1 97.62 104 ASP A O 1
ATOM 801 N N . VAL A 1 105 ? 2.643 -5.457 -20.594 1 96.94 105 VAL A N 1
ATOM 802 C CA . VAL A 1 105 ? 1.565 -5.348 -19.609 1 96.94 105 VAL A CA 1
ATOM 803 C C . VAL A 1 105 ? 1.07 -3.902 -19.547 1 96.94 105 VAL A C 1
ATOM 805 O O . VAL A 1 105 ? 0.007 -3.629 -18.984 1 96.94 105 VAL A O 1
ATOM 808 N N . THR A 1 106 ? 1.852 -2.98 -20.062 1 95.94 106 THR A N 1
ATOM 809 C CA . THR A 1 106 ? 1.448 -1.578 -20.062 1 95.94 106 THR A CA 1
ATOM 810 C C . THR A 1 106 ? 0.652 -1.24 -21.312 1 95.94 106 THR A C 1
ATOM 812 O O . THR A 1 106 ? 0.345 -0.074 -21.578 1 95.94 106 THR A O 1
ATOM 815 N N . GLY A 1 107 ? 0.396 -2.186 -22.156 1 95.5 107 GLY A N 1
ATOM 816 C CA . GLY A 1 107 ? -0.382 -1.952 -23.359 1 95.5 107 GLY A CA 1
ATOM 817 C C . GLY A 1 107 ? -1.789 -1.462 -23.078 1 95.5 107 GLY A C 1
ATOM 818 O O . GLY A 1 107 ? -2.225 -1.439 -21.922 1 95.5 107 GLY A O 1
ATOM 819 N N . SER A 1 108 ? -2.506 -1.096 -24.141 1 94.94 108 SER A N 1
ATOM 820 C CA . SER A 1 108 ? -3.889 -0.648 -24.016 1 94.94 108 SER A CA 1
ATOM 821 C C . SER A 1 108 ? -4.793 -1.776 -23.531 1 94.94 108 SER A C 1
ATOM 823 O O . SER A 1 108 ? -4.426 -2.951 -23.609 1 94.94 108 SER A O 1
ATOM 825 N N . GLU A 1 109 ? -5.926 -1.398 -23.016 1 94.44 109 GLU A N 1
ATOM 826 C CA . GLU A 1 109 ? -6.883 -2.391 -22.547 1 94.44 109 GLU A CA 1
ATOM 827 C C . GLU A 1 109 ? -7.242 -3.387 -23.641 1 94.44 109 GLU A C 1
ATOM 829 O O . GLU A 1 109 ? -7.441 -4.574 -23.375 1 94.44 109 GLU A O 1
ATOM 834 N N . ASP A 1 110 ? -7.34 -2.926 -24.875 1 96.38 110 ASP A N 1
ATOM 835 C CA . ASP A 1 110 ? -7.672 -3.807 -25.984 1 96.38 110 ASP A CA 1
ATOM 836 C C . ASP A 1 110 ? -6.59 -4.863 -26.188 1 96.38 110 ASP A C 1
ATOM 838 O O . ASP A 1 110 ? -6.895 -6.027 -26.453 1 96.38 110 ASP A O 1
ATOM 842 N N . VAL A 1 111 ? -5.371 -4.438 -26.078 1 97.31 111 VAL A N 1
ATOM 843 C CA . VAL A 1 111 ? -4.246 -5.352 -26.234 1 97.31 111 VAL A CA 1
ATOM 844 C C . VAL A 1 111 ? -4.277 -6.398 -25.125 1 97.31 111 VAL A C 1
ATOM 846 O O . VAL A 1 111 ? -4.074 -7.59 -25.375 1 97.31 111 VAL A O 1
ATOM 849 N N . LEU A 1 112 ? -4.562 -5.977 -23.969 1 97.56 112 LEU A N 1
ATOM 850 C CA . LEU A 1 112 ? -4.605 -6.883 -22.812 1 97.56 112 LEU A CA 1
ATOM 851 C C . LEU A 1 112 ? -5.801 -7.824 -22.922 1 97.56 112 LEU A C 1
ATOM 853 O O . LEU A 1 112 ? -5.715 -8.992 -22.531 1 97.56 112 LEU A O 1
ATOM 857 N N . ARG A 1 113 ? -6.883 -7.328 -23.406 1 97.69 113 ARG A N 1
ATOM 858 C CA . ARG A 1 113 ? -8.055 -8.164 -23.625 1 97.69 113 ARG A CA 1
ATOM 859 C C . ARG A 1 113 ? -7.77 -9.273 -24.625 1 97.69 113 ARG A C 1
ATOM 861 O O . ARG A 1 113 ? -8.148 -10.422 -24.422 1 97.69 113 ARG A O 1
ATOM 868 N N . GLU A 1 114 ? -7.172 -8.898 -25.672 1 98.44 114 GLU A N 1
ATOM 869 C CA . GLU A 1 114 ? -6.797 -9.891 -26.672 1 98.44 114 GLU A CA 1
ATOM 870 C C . GLU A 1 114 ? -5.871 -10.953 -26.078 1 98.44 114 GLU A C 1
ATOM 872 O O . GLU A 1 114 ? -6.004 -12.141 -26.391 1 98.44 114 GLU A O 1
ATOM 877 N N . ALA A 1 115 ? -4.926 -10.516 -25.281 1 98.62 115 ALA A N 1
ATOM 878 C CA . ALA A 1 115 ? -4.012 -11.453 -24.625 1 98.62 115 ALA A CA 1
ATOM 879 C C . ALA A 1 115 ? -4.77 -12.438 -23.75 1 98.62 115 ALA A C 1
ATOM 881 O O . ALA A 1 115 ? -4.477 -13.633 -23.75 1 98.62 115 ALA A O 1
ATOM 882 N N . VAL A 1 116 ? -5.746 -11.93 -23 1 98.69 116 VAL A N 1
ATOM 883 C CA . VAL A 1 116 ? -6.543 -12.781 -22.125 1 98.69 116 VAL A CA 1
ATOM 884 C C . VAL A 1 116 ? -7.332 -13.789 -22.953 1 98.69 116 VAL A C 1
ATOM 886 O O . VAL A 1 116 ? -7.414 -14.969 -22.594 1 98.69 116 VAL A O 1
ATOM 889 N N . GLU A 1 117 ? -7.883 -13.328 -24 1 98.62 117 GLU A N 1
ATOM 890 C CA . GLU A 1 117 ? -8.648 -14.219 -24.875 1 98.62 117 GLU A CA 1
ATOM 891 C C . GLU A 1 117 ? -7.77 -15.344 -25.422 1 98.62 117 GLU A C 1
ATOM 893 O O . GLU A 1 117 ? -8.172 -16.5 -25.438 1 98.62 117 GLU A O 1
ATOM 898 N N . LYS A 1 118 ? -6.625 -14.984 -25.875 1 98.62 118 LYS A N 1
ATOM 899 C CA . LYS A 1 118 ? -5.695 -15.984 -26.406 1 98.62 118 LYS A CA 1
ATOM 900 C C . LYS A 1 118 ? -5.281 -16.969 -25.312 1 98.62 118 LYS A C 1
ATOM 902 O O . LYS A 1 118 ? -5.207 -18.172 -25.562 1 98.62 118 LYS A O 1
ATOM 907 N N . ALA A 1 119 ? -4.984 -16.438 -24.141 1 98.75 119 ALA A N 1
ATOM 908 C CA . ALA A 1 119 ? -4.605 -17.281 -23.016 1 98.75 119 ALA A CA 1
ATOM 909 C C . ALA A 1 119 ? -5.723 -18.266 -22.672 1 98.75 119 ALA A C 1
ATOM 911 O O . ALA A 1 119 ? -5.48 -19.469 -22.516 1 98.75 119 ALA A O 1
ATOM 912 N N . GLU A 1 120 ? -6.938 -17.781 -22.625 1 98.62 120 GLU A N 1
ATOM 913 C CA . GLU A 1 120 ? -8.102 -18.578 -22.266 1 98.62 120 GLU A CA 1
ATOM 914 C C . GLU A 1 120 ? -8.422 -19.609 -23.344 1 98.62 120 GLU A C 1
ATOM 916 O O . GLU A 1 120 ? -8.953 -20.688 -23.031 1 98.62 120 GLU A O 1
ATOM 921 N N . ALA A 1 121 ? -8.07 -19.297 -24.516 1 98.06 121 ALA A N 1
ATOM 922 C CA . ALA A 1 121 ? -8.352 -20.188 -25.641 1 98.06 121 ALA A CA 1
ATOM 923 C C . ALA A 1 121 ? -7.285 -21.266 -25.75 1 98.06 121 ALA A C 1
ATOM 925 O O . ALA A 1 121 ? -7.484 -22.281 -26.438 1 98.06 121 ALA A O 1
ATOM 926 N N . SER A 1 122 ? -6.18 -21.047 -25.062 1 97.38 122 SER A N 1
ATOM 927 C CA . SER A 1 122 ? -5.082 -22 -25.141 1 97.38 122 SER A CA 1
ATOM 928 C C . SER A 1 122 ? -5.477 -23.344 -24.531 1 97.38 122 SER A C 1
ATOM 930 O O . SER A 1 122 ? -6.402 -23.422 -23.719 1 97.38 122 SER A O 1
ATOM 932 N N . PHE A 1 123 ? -4.746 -24.391 -25.047 1 97.69 123 PHE A N 1
ATOM 933 C CA . PHE A 1 123 ? -4.902 -25.734 -24.531 1 97.69 123 PHE A CA 1
ATOM 934 C C . PHE A 1 123 ? -6.363 -26.156 -24.547 1 97.69 123 PHE A C 1
ATOM 936 O O . PHE A 1 123 ? -6.914 -26.578 -23.531 1 97.69 123 PHE A O 1
ATOM 943 N N . ASP A 1 124 ? -6.988 -26.016 -25.734 1 96.12 124 ASP A N 1
ATOM 944 C CA . ASP A 1 124 ? -8.344 -26.438 -26.047 1 96.12 124 ASP A CA 1
ATOM 945 C C . ASP A 1 124 ? -9.375 -25.688 -25.219 1 96.12 124 ASP A C 1
ATOM 947 O O . ASP A 1 124 ? -10.375 -26.266 -24.781 1 96.12 124 ASP A O 1
ATOM 951 N N . GLY A 1 125 ? -9.016 -24.469 -24.812 1 96.44 125 GLY A N 1
ATOM 952 C CA . GLY A 1 125 ? -9.969 -23.625 -24.094 1 96.44 125 GLY A CA 1
ATOM 953 C C . GLY A 1 125 ? -10.148 -24.031 -22.641 1 96.44 125 GLY A C 1
ATOM 954 O O . GLY A 1 125 ? -11.195 -23.75 -22.047 1 96.44 125 GLY A O 1
ATOM 955 N N . LYS A 1 126 ? -9.211 -24.688 -22.109 1 96.44 126 LYS A N 1
ATOM 956 C CA . LYS A 1 126 ? -9.273 -25.125 -20.719 1 96.44 126 LYS A CA 1
ATOM 957 C C . LYS A 1 126 ? -9.414 -23.938 -19.766 1 96.44 126 LYS A C 1
ATOM 959 O O . LYS A 1 126 ? -10.031 -24.047 -18.719 1 96.44 126 LYS A O 1
ATOM 964 N N . GLY A 1 127 ? -8.844 -22.781 -20.141 1 98.06 127 GLY A N 1
ATOM 965 C CA . GLY A 1 127 ? -8.805 -21.609 -19.281 1 98.06 127 GLY A CA 1
ATOM 966 C C . GLY A 1 127 ? -7.57 -21.547 -18.406 1 98.06 127 GLY A C 1
ATOM 967 O O . GLY A 1 127 ? -6.902 -22.562 -18.203 1 98.06 127 GLY A O 1
ATOM 968 N N . VAL A 1 128 ? -7.293 -20.375 -17.891 1 98.81 128 VAL A N 1
ATOM 969 C CA . VAL A 1 128 ? -6.125 -20.156 -17.047 1 98.81 128 VAL A CA 1
ATOM 970 C C . VAL A 1 128 ? -6.441 -20.578 -15.617 1 98.81 128 VAL A C 1
ATOM 972 O O . VAL A 1 128 ? -7.367 -20.047 -15 1 98.81 128 VAL A O 1
ATOM 975 N N . ASP A 1 129 ? -5.672 -21.516 -15.062 1 98.81 129 ASP A N 1
ATOM 976 C CA . ASP A 1 129 ? -5.855 -21.953 -13.68 1 98.81 129 ASP A CA 1
ATOM 977 C C . ASP A 1 129 ? -5.156 -21.016 -12.711 1 98.81 129 ASP A C 1
ATOM 979 O O . ASP A 1 129 ? -5.664 -20.75 -11.617 1 98.81 129 ASP A O 1
ATOM 983 N N . ILE A 1 130 ? -3.959 -20.578 -13.055 1 98.94 130 ILE A N 1
ATOM 984 C CA . ILE A 1 130 ? -3.145 -19.719 -12.195 1 98.94 130 ILE A CA 1
ATOM 985 C C . ILE A 1 130 ? -2.535 -18.594 -13.016 1 98.94 130 ILE A C 1
ATOM 987 O O . ILE A 1 130 ? -1.855 -18.828 -14.016 1 98.94 130 ILE A O 1
ATOM 991 N N . MET A 1 131 ? -2.832 -17.422 -12.695 1 98.88 131 MET A N 1
ATOM 992 C CA . MET A 1 131 ? -2.17 -16.234 -13.234 1 98.88 131 MET A CA 1
ATOM 993 C C . MET A 1 131 ? -1.075 -15.742 -12.289 1 98.88 131 MET A C 1
ATOM 995 O O . MET A 1 131 ? -1.354 -15.367 -11.148 1 98.88 131 MET A O 1
ATOM 999 N N . VAL A 1 132 ? 0.191 -15.805 -12.711 1 98.88 132 VAL A N 1
ATOM 1000 C CA . VAL A 1 132 ? 1.317 -15.312 -11.922 1 98.88 132 VAL A CA 1
ATOM 1001 C C . VAL A 1 132 ? 1.709 -13.914 -12.391 1 98.88 132 VAL A C 1
ATOM 1003 O O . VAL A 1 132 ? 2.342 -13.758 -13.438 1 98.88 132 VAL A O 1
ATOM 1006 N N . HIS A 1 133 ? 1.304 -12.938 -11.648 1 98.69 133 HIS A N 1
ATOM 1007 C CA . HIS A 1 133 ? 1.759 -11.57 -11.883 1 98.69 133 HIS A CA 1
ATOM 1008 C C . HIS A 1 133 ? 3.186 -11.367 -11.391 1 98.69 133 HIS A C 1
ATOM 1010 O O . HIS A 1 133 ? 3.4 -11.039 -10.219 1 98.69 133 HIS A O 1
ATOM 1016 N N . ASN A 1 134 ? 4.145 -11.508 -12.281 1 98.06 134 ASN A N 1
ATOM 1017 C CA . ASN A 1 134 ? 5.559 -11.438 -11.914 1 98.06 134 ASN A CA 1
ATOM 1018 C C . ASN A 1 134 ? 6.258 -10.273 -12.609 1 98.06 134 ASN A C 1
ATOM 1020 O O . ASN A 1 134 ? 7.34 -9.859 -12.195 1 98.06 134 ASN A O 1
ATOM 1024 N N . ALA A 1 135 ? 5.641 -9.758 -13.68 1 95.06 135 ALA A N 1
ATOM 1025 C CA . ALA A 1 135 ? 6.23 -8.625 -14.383 1 95.06 135 ALA A CA 1
ATOM 1026 C C . ALA A 1 135 ? 6.426 -7.438 -13.438 1 95.06 135 ALA A C 1
ATOM 1028 O O . ALA A 1 135 ? 5.535 -7.113 -12.648 1 95.06 135 ALA A O 1
ATOM 1029 N N . SER A 1 136 ? 7.57 -6.852 -13.422 1 92.31 136 SER A N 1
ATOM 1030 C CA . SER A 1 136 ? 7.883 -5.723 -12.555 1 92.31 136 SER A CA 1
ATOM 1031 C C . SER A 1 136 ? 8.789 -4.715 -13.258 1 92.31 136 SER A C 1
ATOM 1033 O O . SER A 1 136 ? 9.617 -5.094 -14.086 1 92.31 136 SER A O 1
ATOM 1035 N N . ALA A 1 137 ? 8.547 -3.479 -12.898 1 88.12 137 ALA A N 1
ATOM 1036 C CA . ALA A 1 137 ? 9.438 -2.438 -13.398 1 88.12 137 ALA A CA 1
ATOM 1037 C C . ALA A 1 137 ? 10.797 -2.498 -12.711 1 88.12 137 ALA A C 1
ATOM 1039 O O . ALA A 1 137 ? 10.922 -3.088 -11.633 1 88.12 137 ALA A O 1
ATOM 1040 N N . ALA A 1 138 ? 11.773 -1.891 -13.438 1 73.56 138 ALA A N 1
ATOM 1041 C CA . ALA A 1 138 ? 13.102 -1.78 -12.836 1 73.56 138 ALA A CA 1
ATOM 1042 C C . ALA A 1 138 ? 13.047 -0.999 -11.523 1 73.56 138 ALA A C 1
ATOM 1044 O O . ALA A 1 138 ? 12.141 -0.187 -11.312 1 73.56 138 ALA A O 1
ATOM 1045 N N . ARG A 1 139 ? 14.016 -1.337 -10.633 1 74.38 139 ARG A N 1
ATOM 1046 C CA . ARG A 1 139 ? 14.102 -0.751 -9.297 1 74.38 139 ARG A CA 1
ATOM 1047 C C . ARG A 1 139 ? 15.242 0.256 -9.211 1 74.38 139 ARG A C 1
ATOM 1049 O O . ARG A 1 139 ? 16.281 -0.02 -8.594 1 74.38 139 ARG A O 1
ATOM 1056 N N . PRO A 1 140 ? 14.953 1.344 -9.82 1 66.5 140 PRO A N 1
ATOM 1057 C CA . PRO A 1 140 ? 16.062 2.271 -9.609 1 66.5 140 PRO A CA 1
ATOM 1058 C C . PRO A 1 140 ? 16.156 2.766 -8.164 1 66.5 140 PRO A C 1
ATOM 1060 O O . PRO A 1 140 ? 15.117 2.977 -7.52 1 66.5 140 PRO A O 1
ATOM 1063 N N . LYS A 1 141 ? 17.312 2.729 -7.688 1 71 141 LYS A N 1
ATOM 1064 C CA . LYS A 1 141 ? 17.547 3.301 -6.363 1 71 141 LYS A CA 1
ATOM 1065 C C . LYS A 1 141 ? 17.656 4.82 -6.434 1 71 141 LYS A C 1
ATOM 1067 O O . LYS A 1 141 ? 18.469 5.355 -7.195 1 71 141 LYS A O 1
ATOM 1072 N N . HIS A 1 142 ? 16.656 5.465 -5.895 1 74.06 142 HIS A N 1
ATOM 1073 C CA . HIS A 1 142 ? 16.688 6.922 -5.863 1 74.06 142 HIS A CA 1
ATOM 1074 C C . HIS A 1 142 ? 16.266 7.453 -4.5 1 74.06 142 HIS A C 1
ATOM 1076 O O . HIS A 1 142 ? 15.43 6.848 -3.822 1 74.06 142 HIS A O 1
ATOM 1082 N N . GLY A 1 143 ? 16.984 8.547 -4.152 1 75.06 143 GLY A N 1
ATOM 1083 C CA . GLY A 1 143 ? 16.516 9.258 -2.971 1 75.06 143 GLY A CA 1
ATOM 1084 C C . GLY A 1 143 ? 15.219 10.008 -3.199 1 75.06 143 GLY A C 1
ATOM 1085 O O . GLY A 1 143 ? 14.734 10.078 -4.328 1 75.06 143 GLY A O 1
ATOM 1086 N N . TYR A 1 144 ? 14.688 10.562 -2.203 1 74.44 144 TYR A N 1
ATOM 1087 C CA . TYR A 1 144 ? 13.391 11.219 -2.223 1 74.44 144 TYR A CA 1
ATOM 1088 C C . TYR A 1 144 ? 13.367 12.367 -3.223 1 74.44 144 TYR A C 1
ATOM 1090 O O . TYR A 1 144 ? 12.312 12.75 -3.721 1 74.44 144 TYR A O 1
ATOM 1098 N N . SER A 1 145 ? 14.555 12.805 -3.551 1 74.06 145 SER A N 1
ATOM 1099 C CA . SER A 1 145 ? 14.602 13.977 -4.418 1 74.06 145 SER A CA 1
ATOM 1100 C C . SER A 1 145 ? 15.023 13.609 -5.832 1 74.06 145 SER A C 1
ATOM 1102 O O . SER A 1 145 ? 15.016 14.445 -6.734 1 74.06 145 SER A O 1
ATOM 1104 N N . GLU A 1 146 ? 15.32 12.398 -6.066 1 76.75 146 GLU A N 1
ATOM 1105 C CA . GLU A 1 146 ? 16 12.07 -7.316 1 76.75 146 GLU A CA 1
ATOM 1106 C C . GLU A 1 146 ? 15.086 11.289 -8.258 1 76.75 146 GLU A C 1
ATOM 1108 O O . GLU A 1 146 ? 15.422 11.07 -9.414 1 76.75 146 GLU A O 1
ATOM 1113 N N . ILE A 1 147 ? 13.93 11.133 -7.941 1 78.44 147 ILE A N 1
ATOM 1114 C CA . ILE A 1 147 ? 13.109 10.281 -8.797 1 78.44 147 ILE A CA 1
ATOM 1115 C C . ILE A 1 147 ? 12.367 11.141 -9.82 1 78.44 147 ILE A C 1
ATOM 1117 O O . ILE A 1 147 ? 11.781 12.164 -9.469 1 78.44 147 ILE A O 1
ATOM 1121 N N . SER A 1 148 ? 12.523 10.719 -11.062 1 82.19 148 SER A N 1
ATOM 1122 C CA . SER A 1 148 ? 11.844 11.461 -12.125 1 82.19 148 SER A CA 1
ATOM 1123 C C . SER A 1 148 ? 10.367 11.078 -12.195 1 82.19 148 SER A C 1
ATOM 1125 O O . SER A 1 148 ? 9.977 9.992 -11.766 1 82.19 148 SER A O 1
ATOM 1127 N N . GLU A 1 149 ? 9.617 12.016 -12.75 1 86.56 149 GLU A N 1
ATOM 1128 C CA . GLU A 1 149 ? 8.203 11.75 -12.977 1 86.56 149 GLU A CA 1
ATOM 1129 C C . GLU A 1 149 ? 8.008 10.57 -13.93 1 86.56 149 GLU A C 1
ATOM 1131 O O . GLU A 1 149 ? 7.105 9.758 -13.742 1 86.56 149 GLU A O 1
ATOM 1136 N N . GLU A 1 150 ? 8.828 10.547 -14.891 1 87.94 150 GLU A N 1
ATOM 1137 C CA . GLU A 1 150 ? 8.734 9.477 -15.883 1 87.94 150 GLU A CA 1
ATOM 1138 C C . GLU A 1 150 ? 8.969 8.109 -15.242 1 87.94 150 GLU A C 1
ATOM 1140 O O . GLU A 1 150 ? 8.25 7.148 -15.539 1 87.94 150 GLU A O 1
ATOM 1145 N N . THR A 1 151 ? 9.898 8.023 -14.406 1 88.06 151 THR A N 1
ATOM 1146 C CA . THR A 1 151 ? 10.188 6.777 -13.711 1 88.06 151 THR A CA 1
ATOM 1147 C C . THR A 1 151 ? 9.016 6.363 -12.828 1 88.06 151 THR A C 1
ATOM 1149 O O . THR A 1 151 ? 8.656 5.184 -12.766 1 88.06 151 THR A O 1
ATOM 1152 N N . THR A 1 152 ? 8.469 7.324 -12.18 1 92.38 152 THR A N 1
ATOM 1153 C CA . THR A 1 152 ? 7.316 7.062 -11.328 1 92.38 152 THR A CA 1
ATOM 1154 C C . THR A 1 152 ? 6.145 6.527 -12.141 1 92.38 152 THR A C 1
ATOM 1156 O O . THR A 1 152 ? 5.562 5.496 -11.805 1 92.38 152 THR A O 1
ATOM 1159 N N . LYS A 1 153 ? 5.859 7.176 -13.227 1 93.31 153 LYS A N 1
ATOM 1160 C CA . LYS A 1 153 ? 4.738 6.781 -14.07 1 93.31 153 LYS A CA 1
ATOM 1161 C C . LYS A 1 153 ? 4.957 5.391 -14.664 1 93.31 153 LYS A C 1
ATOM 1163 O O . LYS A 1 153 ? 4.031 4.578 -14.719 1 93.31 153 LYS A O 1
ATOM 1168 N N . THR A 1 154 ? 6.16 5.133 -15.055 1 92.94 154 THR A N 1
ATOM 1169 C CA . THR A 1 154 ? 6.477 3.832 -15.625 1 92.94 154 THR A CA 1
ATOM 1170 C C . THR A 1 154 ? 6.328 2.729 -14.586 1 92.94 154 THR A C 1
ATOM 1172 O O . THR A 1 154 ? 5.777 1.663 -14.875 1 92.94 154 THR A O 1
ATOM 1175 N N . SER A 1 155 ? 6.82 2.975 -13.391 1 93.81 155 SER A N 1
ATOM 1176 C CA . SER A 1 155 ? 6.707 2.002 -12.312 1 93.81 155 SER A CA 1
ATOM 1177 C C . SER A 1 155 ? 5.25 1.652 -12.031 1 93.81 155 SER A C 1
ATOM 1179 O O . SER A 1 155 ? 4.898 0.476 -11.906 1 93.81 155 SER A O 1
ATOM 1181 N N . PHE A 1 156 ? 4.426 2.633 -12.008 1 96.06 156 PHE A N 1
ATOM 1182 C CA . PHE A 1 156 ? 3.021 2.396 -11.695 1 96.06 156 PHE A CA 1
ATOM 1183 C C . PHE A 1 156 ? 2.301 1.781 -12.891 1 96.06 156 PHE A C 1
ATOM 1185 O O . PHE A 1 156 ? 1.373 0.987 -12.719 1 96.06 156 PHE A O 1
ATOM 1192 N N . ALA A 1 157 ? 2.715 2.148 -14.07 1 96.06 157 ALA A N 1
ATOM 1193 C CA . ALA A 1 157 ? 2.109 1.556 -15.258 1 96.06 157 ALA A CA 1
ATOM 1194 C C . ALA A 1 157 ? 2.334 0.046 -15.289 1 96.06 157 ALA A C 1
ATOM 1196 O O . ALA A 1 157 ? 1.41 -0.718 -15.578 1 96.06 157 ALA A O 1
ATOM 1197 N N . VAL A 1 158 ? 3.494 -0.377 -14.961 1 96.5 158 VAL A N 1
ATOM 1198 C CA . VAL A 1 158 ? 3.871 -1.784 -15.047 1 96.5 158 VAL A CA 1
ATOM 1199 C C . VAL A 1 158 ? 3.34 -2.535 -13.828 1 96.5 158 VAL A C 1
ATOM 1201 O O . VAL A 1 158 ? 2.656 -3.553 -13.969 1 96.5 158 VAL A O 1
ATOM 1204 N N . ASN A 1 159 ? 3.582 -2.014 -12.641 1 96.69 159 ASN A N 1
ATOM 1205 C CA . ASN A 1 159 ? 3.357 -2.756 -11.406 1 96.69 159 ASN A CA 1
ATOM 1206 C C . ASN A 1 159 ? 1.899 -2.68 -10.961 1 96.69 159 ASN A C 1
ATOM 1208 O O . ASN A 1 159 ? 1.448 -3.496 -10.156 1 96.69 159 ASN A O 1
ATOM 1212 N N . VAL A 1 160 ? 1.202 -1.703 -11.469 1 97 160 VAL A N 1
ATOM 1213 C CA . VAL A 1 160 ? -0.113 -1.474 -10.883 1 97 160 VAL A CA 1
ATOM 1214 C C . VAL A 1 160 ? -1.178 -1.471 -11.977 1 97 160 VAL A C 1
ATOM 1216 O O . VAL A 1 160 ? -1.987 -2.396 -12.062 1 97 160 VAL A O 1
ATOM 1219 N N . ILE A 1 161 ? -1.092 -0.528 -12.898 1 96.5 161 ILE A N 1
ATOM 1220 C CA . ILE A 1 161 ? -2.172 -0.322 -13.859 1 96.5 161 ILE A CA 1
ATOM 1221 C C . ILE A 1 161 ? -2.305 -1.552 -14.758 1 96.5 161 ILE A C 1
ATOM 1223 O O . ILE A 1 161 ? -3.41 -2.061 -14.961 1 96.5 161 ILE A O 1
ATOM 1227 N N . GLY A 1 162 ? -1.196 -1.985 -15.312 1 95.94 162 GLY A N 1
ATOM 1228 C CA . GLY A 1 162 ? -1.221 -3.162 -16.172 1 95.94 162 GLY A CA 1
ATOM 1229 C C . GLY A 1 162 ? -1.745 -4.398 -15.469 1 95.94 162 GLY A C 1
ATOM 1230 O O . GLY A 1 162 ? -2.555 -5.141 -16.031 1 95.94 162 GLY A O 1
ATOM 1231 N N . VAL A 1 163 ? -1.347 -4.605 -14.25 1 96.44 163 VAL A N 1
ATOM 1232 C CA . VAL A 1 163 ? -1.735 -5.758 -13.445 1 96.44 163 VAL A CA 1
ATOM 1233 C C . VAL A 1 163 ? -3.23 -5.688 -13.133 1 96.44 163 VAL A C 1
ATOM 1235 O O . VAL A 1 163 ? -3.936 -6.695 -13.234 1 96.44 163 VAL A O 1
ATOM 1238 N N . ILE A 1 164 ? -3.713 -4.531 -12.773 1 95.88 164 ILE A N 1
ATOM 1239 C CA . ILE A 1 164 ? -5.125 -4.336 -12.453 1 95.88 164 ILE A CA 1
ATOM 1240 C C . ILE A 1 164 ? -5.977 -4.613 -13.688 1 95.88 164 ILE A C 1
ATOM 1242 O O . ILE A 1 164 ? -6.98 -5.328 -13.609 1 95.88 164 ILE A O 1
ATOM 1246 N N . THR A 1 165 ? -5.566 -4.07 -14.805 1 95.5 165 THR A N 1
ATOM 1247 C CA . THR A 1 165 ? -6.34 -4.227 -16.031 1 95.5 165 THR A CA 1
ATOM 1248 C C . THR A 1 165 ? -6.414 -5.695 -16.438 1 95.5 165 THR A C 1
ATOM 1250 O O . THR A 1 165 ? -7.492 -6.207 -16.734 1 95.5 165 THR A O 1
ATOM 1253 N N . LEU A 1 166 ? -5.289 -6.359 -16.438 1 96.19 166 LEU A N 1
ATOM 1254 C CA . LEU A 1 166 ? -5.25 -7.777 -16.781 1 96.19 166 LEU A CA 1
ATOM 1255 C C . LEU A 1 166 ? -6.152 -8.586 -15.852 1 96.19 166 LEU A C 1
ATOM 1257 O O . LEU A 1 166 ? -6.875 -9.477 -16.312 1 96.19 166 LEU A O 1
ATOM 1261 N N . THR A 1 167 ? -6.109 -8.281 -14.578 1 96.69 167 THR A N 1
ATOM 1262 C CA . THR A 1 167 ? -6.91 -8.977 -13.578 1 96.69 167 THR A CA 1
ATOM 1263 C C . THR A 1 167 ? -8.398 -8.727 -13.805 1 96.69 167 THR A C 1
ATOM 1265 O O . THR A 1 167 ? -9.203 -9.656 -13.742 1 96.69 167 THR A O 1
ATOM 1268 N N . ARG A 1 168 ? -8.75 -7.523 -14.078 1 94.94 168 ARG A N 1
ATOM 1269 C CA . ARG A 1 168 ? -10.148 -7.164 -14.297 1 94.94 168 ARG A CA 1
ATOM 1270 C C . ARG A 1 168 ? -10.734 -7.945 -15.469 1 94.94 168 ARG A C 1
ATOM 1272 O O . ARG A 1 168 ? -11.914 -8.297 -15.461 1 94.94 168 ARG A O 1
ATOM 1279 N N . ILE A 1 169 ? -9.969 -8.156 -16.484 1 96.19 169 ILE A N 1
ATOM 1280 C CA . ILE A 1 169 ? -10.438 -8.852 -17.672 1 96.19 169 ILE A CA 1
ATOM 1281 C C . ILE A 1 169 ? -10.484 -10.352 -17.422 1 96.19 169 ILE A C 1
ATOM 1283 O O . ILE A 1 169 ? -11.43 -11.031 -17.828 1 96.19 169 ILE A O 1
ATOM 1287 N N . LEU A 1 170 ? -9.539 -10.898 -16.672 1 97.62 170 LEU A N 1
ATOM 1288 C CA . LEU A 1 170 ? -9.391 -12.344 -16.484 1 97.62 170 LEU A CA 1
ATOM 1289 C C . LEU A 1 170 ? -10.273 -12.844 -15.352 1 97.62 170 LEU A C 1
ATOM 1291 O O . LEU A 1 170 ? -10.805 -13.953 -15.414 1 97.62 170 LEU A O 1
ATOM 1295 N N . ALA A 1 171 ? -10.445 -12.055 -14.289 1 96.62 171 ALA A N 1
ATOM 1296 C CA . ALA A 1 171 ? -11.094 -12.469 -13.047 1 96.62 171 ALA A CA 1
ATOM 1297 C C . ALA A 1 171 ? -12.516 -12.953 -13.305 1 96.62 171 ALA A C 1
ATOM 1299 O O . ALA A 1 171 ? -12.93 -14 -12.789 1 96.62 171 ALA A O 1
ATOM 1300 N N . PRO A 1 172 ? -13.281 -12.227 -14.125 1 95.62 172 PRO A N 1
ATOM 1301 C CA . PRO A 1 172 ? -14.648 -12.695 -14.367 1 95.62 172 PRO A CA 1
ATOM 1302 C C . PRO A 1 172 ? -14.688 -14.078 -15.023 1 95.62 172 PRO A C 1
ATOM 1304 O O . PRO A 1 172 ? -15.602 -14.859 -14.758 1 95.62 172 PRO A O 1
ATOM 1307 N N . LYS A 1 173 ? -13.75 -14.367 -15.867 1 97.44 173 LYS A N 1
ATOM 1308 C CA . LYS A 1 173 ? -13.688 -15.672 -16.516 1 97.44 173 LYS A CA 1
ATOM 1309 C C . LYS A 1 173 ? -13.391 -16.781 -15.5 1 97.44 173 LYS A C 1
ATOM 1311 O O . LYS A 1 173 ? -14.016 -17.844 -15.531 1 97.44 173 LYS A O 1
ATOM 1316 N N . MET A 1 174 ? -12.477 -16.5 -14.594 1 97.69 174 MET A N 1
ATOM 1317 C CA . MET A 1 174 ? -12.18 -17.438 -13.523 1 97.69 174 MET A CA 1
ATOM 1318 C C . MET A 1 174 ? -13.383 -17.625 -12.609 1 97.69 174 MET A C 1
ATOM 1320 O O . MET A 1 174 ? -13.711 -18.75 -12.227 1 97.69 174 MET A O 1
ATOM 1324 N N . ALA A 1 175 ? -13.992 -16.516 -12.273 1 95.5 175 ALA A N 1
ATOM 1325 C CA . ALA A 1 175 ? -15.156 -16.547 -11.398 1 95.5 175 ALA A CA 1
ATOM 1326 C C . ALA A 1 175 ? -16.281 -17.391 -12.016 1 95.5 175 ALA A C 1
ATOM 1328 O O . ALA A 1 175 ? -16.922 -18.188 -11.328 1 95.5 175 ALA A O 1
ATOM 1329 N N . GLN A 1 176 ? -16.469 -17.203 -13.297 1 96 176 GLN A N 1
ATOM 1330 C CA . GLN A 1 176 ? -17.5 -17.953 -14.008 1 96 176 GLN A CA 1
ATOM 1331 C C . GLN A 1 176 ? -17.203 -19.453 -13.984 1 96 176 GLN A C 1
ATOM 1333 O O . GLN A 1 176 ? -18.125 -20.266 -13.836 1 96 176 GLN A O 1
ATOM 1338 N N . ARG A 1 177 ? -15.953 -19.812 -14.055 1 96.69 177 ARG A N 1
ATOM 1339 C CA . ARG A 1 177 ? -15.531 -21.219 -14.023 1 96.69 177 ARG A CA 1
ATOM 1340 C C . ARG A 1 177 ? -15.547 -21.75 -12.602 1 96.69 177 ARG A C 1
ATOM 1342 O O . ARG A 1 177 ? -15.508 -22.969 -12.391 1 96.69 177 ARG A O 1
ATOM 1349 N N . GLY A 1 178 ? -15.586 -20.891 -11.602 1 96.31 178 GLY A N 1
ATOM 1350 C CA . GLY A 1 178 ? -15.672 -21.25 -10.195 1 96.31 178 GLY A CA 1
ATOM 1351 C C . GLY A 1 178 ? -14.336 -21.688 -9.617 1 96.31 178 GLY A C 1
ATOM 1352 O O . GLY A 1 178 ? -14.289 -22.359 -8.594 1 96.31 178 GLY A O 1
ATOM 1353 N N . ARG A 1 179 ? -13.305 -21.375 -10.344 1 97.38 179 ARG A N 1
ATOM 1354 C CA . ARG A 1 179 ? -11.961 -21.719 -9.898 1 97.38 179 ARG A CA 1
ATOM 1355 C C . ARG A 1 179 ? -10.922 -20.812 -10.547 1 97.38 179 ARG A C 1
ATOM 1357 O O . ARG A 1 179 ? -11.172 -20.25 -11.617 1 97.38 179 ARG A O 1
ATOM 1364 N N . GLY A 1 180 ? -9.781 -20.719 -9.961 1 98.31 180 GLY A N 1
ATOM 1365 C CA . GLY A 1 180 ? -8.664 -19.906 -10.414 1 98.31 180 GLY A CA 1
ATOM 1366 C C . GLY A 1 180 ? -7.848 -19.328 -9.273 1 98.31 180 GLY A C 1
ATOM 1367 O O . GLY A 1 180 ? -8.273 -19.359 -8.117 1 98.31 180 GLY A O 1
ATOM 1368 N N . GLN A 1 181 ? -6.68 -18.891 -9.609 1 98.75 181 GLN A N 1
ATOM 1369 C CA . GLN A 1 181 ? -5.793 -18.297 -8.609 1 98.75 181 GLN A CA 1
ATOM 1370 C C . GLN A 1 181 ? -4.961 -17.172 -9.203 1 98.75 181 GLN A C 1
ATOM 1372 O O . GLN A 1 181 ? -4.395 -17.312 -10.289 1 98.75 181 GLN A O 1
ATOM 1377 N N . PHE A 1 182 ? -5.035 -16.109 -8.555 1 98.75 182 PHE A N 1
ATOM 1378 C CA . PHE A 1 182 ? -4.059 -15.047 -8.82 1 98.75 182 PHE A CA 1
ATOM 1379 C C . PHE A 1 182 ? -2.887 -15.141 -7.852 1 98.75 182 PHE A C 1
ATOM 1381 O O . PHE A 1 182 ? -3.066 -15.008 -6.641 1 98.75 182 PHE A O 1
ATOM 1388 N N . ALA A 1 183 ? -1.708 -15.484 -8.344 1 98.88 183 ALA A N 1
ATOM 1389 C CA . ALA A 1 183 ? -0.456 -15.398 -7.594 1 98.88 183 ALA A CA 1
ATOM 1390 C C . ALA A 1 183 ? 0.281 -14.102 -7.906 1 98.88 183 ALA A C 1
ATOM 1392 O O . ALA A 1 183 ? 0.8 -13.922 -9.008 1 98.88 183 ALA A O 1
ATOM 1393 N N . VAL A 1 184 ? 0.355 -13.242 -6.945 1 98.62 184 VAL A N 1
ATOM 1394 C CA . VAL A 1 184 ? 0.875 -11.898 -7.16 1 98.62 184 VAL A CA 1
ATOM 1395 C C . VAL A 1 184 ? 2.232 -11.75 -6.477 1 98.62 184 VAL A C 1
ATOM 1397 O O . VAL A 1 184 ? 2.334 -11.852 -5.254 1 98.62 184 VAL A O 1
ATOM 1400 N N . LEU A 1 185 ? 3.264 -11.555 -7.297 1 98 185 LEU A N 1
ATOM 1401 C CA . LEU A 1 185 ? 4.594 -11.305 -6.746 1 98 185 LEU A CA 1
ATOM 1402 C C . LEU A 1 185 ? 4.777 -9.836 -6.402 1 98 185 LEU A C 1
ATOM 1404 O O . LEU A 1 185 ? 5.273 -9.062 -7.223 1 98 185 LEU A O 1
ATOM 1408 N N . SER A 1 186 ? 4.402 -9.562 -5.23 1 96.62 186 SER A N 1
ATOM 1409 C CA . SER A 1 186 ? 4.664 -8.227 -4.715 1 96.62 186 SER A CA 1
ATOM 1410 C C . SER A 1 186 ? 6.102 -8.094 -4.219 1 96.62 186 SER A C 1
ATOM 1412 O O . SER A 1 186 ? 7.047 -8.359 -4.961 1 96.62 186 SER A O 1
ATOM 1414 N N . SER A 1 187 ? 6.285 -7.605 -2.928 1 94.5 187 SER A N 1
ATOM 1415 C CA . SER A 1 187 ? 7.613 -7.422 -2.344 1 94.5 187 SER A CA 1
ATOM 1416 C C . SER A 1 187 ? 7.523 -7.133 -0.849 1 94.5 187 SER A C 1
ATOM 1418 O O . SER A 1 187 ? 6.504 -6.633 -0.369 1 94.5 187 SER A O 1
ATOM 1420 N N . VAL A 1 188 ? 8.648 -7.48 -0.158 1 94.12 188 VAL A N 1
ATOM 1421 C CA . VAL A 1 188 ? 8.719 -7.074 1.24 1 94.12 188 VAL A CA 1
ATOM 1422 C C . VAL A 1 188 ? 8.742 -5.547 1.333 1 94.12 188 VAL A C 1
ATOM 1424 O O . VAL A 1 188 ? 8.336 -4.977 2.35 1 94.12 188 VAL A O 1
ATOM 1427 N N . ALA A 1 189 ? 9.109 -4.875 0.279 1 91.5 189 ALA A N 1
ATOM 1428 C CA . ALA A 1 189 ? 9.109 -3.416 0.219 1 91.5 189 ALA A CA 1
ATOM 1429 C C . ALA A 1 189 ? 7.691 -2.859 0.311 1 91.5 189 ALA A C 1
ATOM 1431 O O . ALA A 1 189 ? 7.5 -1.674 0.592 1 91.5 189 ALA A O 1
ATOM 1432 N N . ALA A 1 190 ? 6.684 -3.697 0.008 1 93.75 190 ALA A N 1
ATOM 1433 C CA . ALA A 1 190 ? 5.289 -3.293 0.176 1 93.75 190 ALA A CA 1
ATOM 1434 C C . ALA A 1 190 ? 4.918 -3.213 1.654 1 93.75 190 ALA A C 1
ATOM 1436 O O . ALA A 1 190 ? 3.986 -2.496 2.027 1 93.75 190 ALA A O 1
ATOM 1437 N N . LYS A 1 191 ? 5.691 -3.957 2.428 1 90.94 191 LYS A N 1
ATOM 1438 C CA . LYS A 1 191 ? 5.379 -4.074 3.85 1 90.94 191 LYS A CA 1
ATOM 1439 C C . LYS A 1 191 ? 6.219 -3.111 4.68 1 90.94 191 LYS A C 1
ATOM 1441 O O . LYS A 1 191 ? 5.754 -2.588 5.695 1 90.94 191 LYS A O 1
ATOM 1446 N N . ILE A 1 192 ? 7.441 -2.939 4.215 1 88.19 192 ILE A N 1
ATOM 1447 C CA . ILE A 1 192 ? 8.367 -2.051 4.902 1 88.19 192 ILE A CA 1
ATOM 1448 C C . ILE A 1 192 ? 8.836 -0.95 3.949 1 88.19 192 ILE A C 1
ATOM 1450 O O . ILE A 1 192 ? 9.531 -1.221 2.971 1 88.19 192 ILE A O 1
ATOM 1454 N N . GLY A 1 193 ? 8.188 0.184 4.062 1 79.94 193 GLY A N 1
ATOM 1455 C CA . GLY A 1 193 ? 8.727 1.263 3.248 1 79.94 193 GLY A CA 1
ATOM 1456 C C . GLY A 1 193 ? 10.242 1.332 3.271 1 79.94 193 GLY A C 1
ATOM 1457 O O . GLY A 1 193 ? 10.836 1.671 4.297 1 79.94 193 GLY A O 1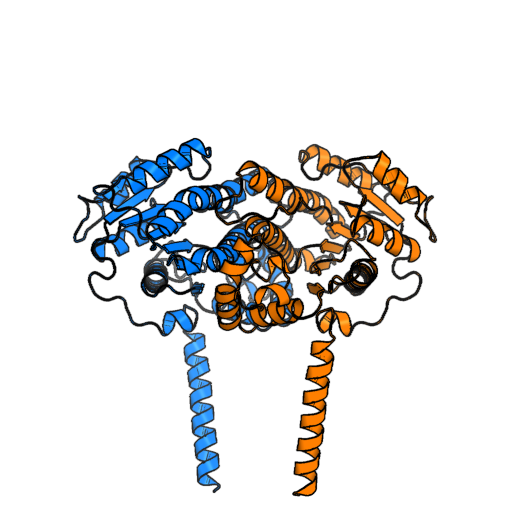
ATOM 1458 N N . ALA A 1 194 ? 10.891 0.906 2.117 1 76.31 194 ALA A N 1
ATOM 1459 C CA . ALA A 1 194 ? 12.352 0.829 2.086 1 76.31 194 ALA A CA 1
ATOM 1460 C C . ALA A 1 194 ? 12.961 2.166 1.681 1 76.31 194 ALA A C 1
ATOM 1462 O O . ALA A 1 194 ? 12.586 2.744 0.659 1 76.31 194 ALA A O 1
ATOM 1463 N N . PRO A 1 195 ? 13.867 2.596 2.521 1 78.06 195 PRO A N 1
ATOM 1464 C CA . PRO A 1 195 ? 14.547 3.838 2.139 1 78.06 195 PRO A CA 1
ATOM 1465 C C . PRO A 1 195 ? 15.266 3.729 0.798 1 78.06 195 PRO A C 1
ATOM 1467 O O . PRO A 1 195 ? 15.914 2.713 0.522 1 78.06 195 PRO A O 1
ATOM 1470 N N . GLY A 1 196 ? 15.078 4.695 -0.049 1 81.19 196 GLY A N 1
ATOM 1471 C CA . GLY A 1 196 ? 15.703 4.715 -1.363 1 81.19 196 GLY A CA 1
ATOM 1472 C C . GLY A 1 196 ? 14.867 4.027 -2.428 1 81.19 196 GLY A C 1
ATOM 1473 O O . GLY A 1 196 ? 15.273 3.953 -3.59 1 81.19 196 GLY A O 1
ATOM 1474 N N . GLN A 1 197 ? 13.75 3.494 -2.004 1 87.81 197 GLN A N 1
ATOM 1475 C CA . GLN A 1 197 ? 12.859 2.812 -2.936 1 87.81 197 GLN A CA 1
ATOM 1476 C C . GLN A 1 197 ? 11.406 3.201 -2.686 1 87.81 197 GLN A C 1
ATOM 1478 O O . GLN A 1 197 ? 10.523 2.34 -2.666 1 87.81 197 GLN A O 1
ATOM 1483 N N . SER A 1 198 ? 11.234 4.512 -2.445 1 91.69 198 SER A N 1
ATOM 1484 C CA . SER A 1 198 ? 9.914 4.996 -2.049 1 91.69 198 SER A CA 1
ATOM 1485 C C . SER A 1 198 ? 8.883 4.727 -3.135 1 91.69 198 SER A C 1
ATOM 1487 O O . SER A 1 198 ? 7.789 4.227 -2.85 1 91.69 198 SER A O 1
ATOM 1489 N N . VAL A 1 199 ? 9.258 4.98 -4.426 1 92.94 199 VAL A N 1
ATOM 1490 C CA . VAL A 1 199 ? 8.32 4.789 -5.531 1 92.94 199 VAL A CA 1
ATOM 1491 C C . VAL A 1 199 ? 8.062 3.297 -5.734 1 92.94 199 VAL A C 1
ATOM 1493 O O . VAL A 1 199 ? 6.926 2.885 -5.961 1 92.94 199 VAL A O 1
ATOM 1496 N N . TYR A 1 200 ? 9.078 2.492 -5.688 1 92.44 200 TYR A N 1
ATOM 1497 C CA . TYR A 1 200 ? 8.914 1.047 -5.793 1 92.44 200 TYR A CA 1
ATOM 1498 C C . TYR A 1 200 ? 8.031 0.512 -4.676 1 92.44 200 TYR A C 1
ATOM 1500 O O . TYR A 1 200 ? 7.094 -0.252 -4.926 1 92.44 200 TYR A O 1
ATOM 1508 N N . SER A 1 201 ? 8.336 0.937 -3.381 1 93.56 201 SER A N 1
ATOM 1509 C CA . SER A 1 201 ? 7.52 0.545 -2.236 1 93.56 201 SER A CA 1
ATOM 1510 C C . SER A 1 201 ? 6.059 0.936 -2.436 1 93.56 201 SER A C 1
ATOM 1512 O O . SER A 1 201 ? 5.156 0.152 -2.139 1 93.56 201 SER A O 1
ATOM 1514 N N . ALA A 1 202 ? 5.867 2.105 -2.939 1 95.56 202 ALA A N 1
ATOM 1515 C CA . ALA A 1 202 ? 4.52 2.598 -3.197 1 95.56 202 ALA A CA 1
ATOM 1516 C C . ALA A 1 202 ? 3.801 1.724 -4.223 1 95.56 202 ALA A C 1
ATOM 1518 O O . ALA A 1 202 ? 2.656 1.318 -4.008 1 95.56 202 ALA A O 1
ATOM 1519 N N . SER A 1 203 ? 4.434 1.401 -5.297 1 96.06 203 SER A N 1
ATOM 1520 C CA . SER A 1 203 ? 3.816 0.625 -6.367 1 96.06 203 SER A CA 1
ATOM 1521 C C . SER A 1 203 ? 3.498 -0.793 -5.91 1 96.06 203 SER A C 1
ATOM 1523 O O . SER A 1 203 ? 2.418 -1.315 -6.195 1 96.06 203 SER A O 1
ATOM 1525 N N . LYS A 1 204 ? 4.398 -1.421 -5.203 1 96.56 204 LYS A N 1
ATOM 1526 C CA . LYS A 1 204 ? 4.176 -2.787 -4.738 1 96.56 204 LYS A CA 1
ATOM 1527 C C . LYS A 1 204 ? 3.146 -2.828 -3.615 1 96.56 204 LYS A C 1
ATOM 1529 O O . LYS A 1 204 ? 2.385 -3.791 -3.498 1 96.56 204 LYS A O 1
ATOM 1534 N N . SER A 1 205 ? 3.1 -1.766 -2.854 1 96.75 205 SER A N 1
ATOM 1535 C CA . SER A 1 205 ? 2.045 -1.662 -1.853 1 96.75 205 SER A CA 1
ATOM 1536 C C . SER A 1 205 ? 0.674 -1.52 -2.508 1 96.75 205 SER A C 1
ATOM 1538 O O . SER A 1 205 ? -0.315 -2.062 -2.012 1 96.75 205 SER A O 1
ATOM 1540 N N . ALA A 1 206 ? 0.629 -0.716 -3.549 1 97.25 206 ALA A N 1
ATOM 1541 C CA . ALA A 1 206 ? -0.621 -0.592 -4.297 1 97.25 206 ALA A CA 1
ATOM 1542 C C . ALA A 1 206 ? -1.08 -1.948 -4.824 1 97.25 206 ALA A C 1
ATOM 1544 O O . ALA A 1 206 ? -2.258 -2.297 -4.715 1 97.25 206 ALA A O 1
ATOM 1545 N N . GLN A 1 207 ? -0.158 -2.639 -5.398 1 96.94 207 GLN A N 1
ATOM 1546 C CA . GLN A 1 207 ? -0.441 -3.975 -5.91 1 96.94 207 GLN A CA 1
ATOM 1547 C C . GLN A 1 207 ? -0.98 -4.883 -4.809 1 96.94 207 GLN A C 1
ATOM 1549 O O . GLN A 1 207 ? -2.018 -5.527 -4.98 1 96.94 207 GLN A O 1
ATOM 1554 N N . TYR A 1 208 ? -0.323 -4.906 -3.707 1 96.31 208 TYR A N 1
ATOM 1555 C CA . TYR A 1 208 ? -0.711 -5.707 -2.549 1 96.31 208 TYR A CA 1
ATOM 1556 C C . TYR A 1 208 ? -2.125 -5.355 -2.096 1 96.31 208 TYR A C 1
ATOM 1558 O O . TYR A 1 208 ? -2.969 -6.242 -1.94 1 96.31 208 TYR A O 1
ATOM 1566 N N . ALA A 1 209 ? -2.375 -4.098 -1.891 1 96.12 209 ALA A N 1
ATOM 1567 C CA . ALA A 1 209 ? -3.652 -3.643 -1.348 1 96.12 209 ALA A CA 1
ATOM 1568 C C . ALA A 1 209 ? -4.797 -3.943 -2.314 1 96.12 209 ALA A C 1
ATOM 1570 O O . ALA A 1 209 ? -5.898 -4.301 -1.889 1 96.12 209 ALA A O 1
ATOM 1571 N N . TYR A 1 210 ? -4.582 -3.785 -3.58 1 95.31 210 TYR A N 1
ATOM 1572 C CA . TYR A 1 210 ? -5.594 -4.098 -4.582 1 95.31 210 TYR A CA 1
ATOM 1573 C C . TYR A 1 210 ? -6.043 -5.547 -4.473 1 95.31 210 TYR A C 1
ATOM 1575 O O . TYR A 1 210 ? -7.238 -5.828 -4.355 1 95.31 210 TYR A O 1
ATOM 1583 N N . PHE A 1 211 ? -5.141 -6.391 -4.414 1 96.38 211 PHE A N 1
ATOM 1584 C CA . PHE A 1 211 ? -5.465 -7.812 -4.441 1 96.38 211 PHE A CA 1
ATOM 1585 C C . PHE A 1 211 ? -5.984 -8.273 -3.086 1 96.38 211 PHE A C 1
ATOM 1587 O O . PHE A 1 211 ? -6.789 -9.203 -3.008 1 96.38 211 PHE A O 1
ATOM 1594 N N . ASP A 1 212 ? -5.465 -7.641 -2.029 1 94.31 212 ASP A N 1
ATOM 1595 C CA . ASP A 1 212 ? -6.055 -7.93 -0.727 1 94.31 212 ASP A CA 1
ATOM 1596 C C . ASP A 1 212 ? -7.555 -7.637 -0.726 1 94.31 212 ASP A C 1
ATOM 1598 O O . ASP A 1 212 ? -8.344 -8.406 -0.18 1 94.31 212 ASP A O 1
ATOM 1602 N N . ALA A 1 213 ? -7.949 -6.527 -1.321 1 92 213 ALA A N 1
ATOM 1603 C CA . ALA A 1 213 ? -9.359 -6.164 -1.436 1 92 213 ALA A CA 1
ATOM 1604 C C . ALA A 1 213 ? -10.102 -7.117 -2.371 1 92 213 ALA A C 1
ATOM 1606 O O . ALA A 1 213 ? -11.195 -7.59 -2.053 1 92 213 ALA A O 1
ATOM 1607 N N . VAL A 1 214 ? -9.484 -7.422 -3.484 1 92.75 214 VAL A N 1
ATOM 1608 C CA . VAL A 1 214 ? -10.109 -8.289 -4.484 1 92.75 214 VAL A CA 1
ATOM 1609 C C . VAL A 1 214 ? -10.359 -9.672 -3.887 1 92.75 214 VAL A C 1
ATOM 1611 O O . VAL A 1 214 ? -11.375 -10.297 -4.176 1 92.75 214 VAL A O 1
ATOM 1614 N N . ARG A 1 215 ? -9.438 -10.164 -3.092 1 93.19 215 ARG A N 1
ATOM 1615 C CA . ARG A 1 215 ? -9.586 -11.469 -2.457 1 93.19 215 ARG A CA 1
ATOM 1616 C C . ARG A 1 215 ? -10.906 -11.562 -1.703 1 93.19 215 ARG A C 1
ATOM 1618 O O . ARG A 1 215 ? -11.617 -12.562 -1.809 1 93.19 215 ARG A O 1
ATOM 1625 N N . SER A 1 216 ? -11.203 -10.5 -0.986 1 88.94 216 SER A N 1
ATOM 1626 C CA . SER A 1 216 ? -12.414 -10.5 -0.183 1 88.94 216 SER A CA 1
ATOM 1627 C C . SER A 1 216 ? -13.664 -10.406 -1.062 1 88.94 216 SER A C 1
ATOM 1629 O O . SER A 1 216 ? -14.75 -10.797 -0.644 1 88.94 216 SER A O 1
ATOM 1631 N N . GLU A 1 217 ? -13.508 -9.953 -2.26 1 87.56 217 GLU A N 1
ATOM 1632 C CA . GLU A 1 217 ? -14.641 -9.742 -3.164 1 87.56 217 GLU A CA 1
ATOM 1633 C C . GLU A 1 217 ? -14.922 -10.992 -3.99 1 87.56 217 GLU A C 1
ATOM 1635 O O . GLU A 1 217 ? -16.078 -11.289 -4.305 1 87.56 217 GLU A O 1
ATOM 1640 N N . ILE A 1 218 ? -13.898 -11.664 -4.312 1 90.81 218 ILE A N 1
ATOM 1641 C CA . ILE A 1 218 ? -14.07 -12.68 -5.34 1 90.81 218 ILE A CA 1
ATOM 1642 C C . ILE A 1 218 ? -13.969 -14.07 -4.711 1 90.81 218 ILE A C 1
ATOM 1644 O O . ILE A 1 218 ? -14.297 -15.07 -5.352 1 90.81 218 ILE A O 1
ATOM 1648 N N . GLY A 1 219 ? -13.586 -14.133 -3.471 1 88.88 219 GLY A N 1
ATOM 1649 C CA . GLY A 1 219 ? -13.297 -15.398 -2.814 1 88.88 219 GLY A CA 1
ATOM 1650 C C . GLY A 1 219 ? -14.484 -16.344 -2.814 1 88.88 219 GLY A C 1
ATOM 1651 O O . GLY A 1 219 ? -14.305 -17.562 -2.855 1 88.88 219 GLY A O 1
ATOM 1652 N N . TYR A 1 220 ? -15.641 -15.844 -2.82 1 87.31 220 TYR A N 1
ATOM 1653 C CA . TYR A 1 220 ? -16.844 -16.672 -2.746 1 87.31 220 TYR A CA 1
ATOM 1654 C C . TYR A 1 220 ? -17.031 -17.469 -4.027 1 87.31 220 TYR A C 1
ATOM 1656 O O . TYR A 1 220 ? -17.781 -18.453 -4.047 1 87.31 220 TYR A O 1
ATOM 1664 N N . THR A 1 221 ? -16.359 -17.125 -5.078 1 92 221 THR A N 1
ATOM 1665 C CA . THR A 1 221 ? -16.531 -17.766 -6.371 1 92 221 THR A CA 1
ATOM 1666 C C . THR A 1 221 ? -15.594 -18.969 -6.5 1 92 221 THR A C 1
ATOM 1668 O O . THR A 1 221 ? -15.672 -19.719 -7.477 1 92 221 THR A O 1
ATOM 1671 N N . GLY A 1 222 ? -14.711 -19.109 -5.539 1 94.62 222 GLY A N 1
ATOM 1672 C CA . GLY A 1 222 ? -13.727 -20.172 -5.633 1 94.62 222 GLY A CA 1
ATOM 1673 C C . GLY A 1 222 ? -12.375 -19.703 -6.145 1 94.62 222 GLY A C 1
ATOM 1674 O O . GLY A 1 222 ? -11.406 -20.453 -6.125 1 94.62 222 GLY A O 1
ATOM 1675 N N . VAL A 1 223 ? -12.305 -18.469 -6.609 1 96.88 223 VAL A N 1
ATOM 1676 C CA . VAL A 1 223 ? -11.039 -17.891 -7.074 1 96.88 223 VAL A CA 1
ATOM 1677 C C . VAL A 1 223 ? -10.18 -17.5 -5.875 1 96.88 223 VAL A C 1
ATOM 1679 O O . VAL A 1 223 ? -10.68 -16.891 -4.922 1 96.88 223 VAL A O 1
ATOM 1682 N N . LYS A 1 224 ? -8.898 -17.891 -5.875 1 97.31 224 LYS A N 1
ATOM 1683 C CA . LYS A 1 224 ? -7.973 -17.625 -4.777 1 97.31 224 LYS A CA 1
ATOM 1684 C C . LYS A 1 224 ? -7 -16.5 -5.141 1 97.31 224 LYS A C 1
ATOM 1686 O O . LYS A 1 224 ? -6.773 -16.234 -6.32 1 97.31 224 LYS A O 1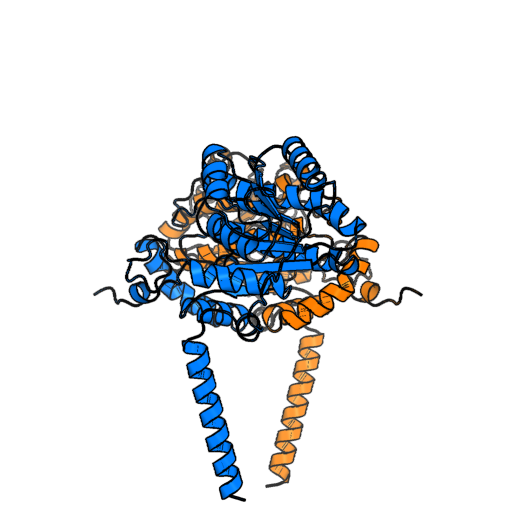
ATOM 1691 N N . VAL A 1 225 ? -6.578 -15.844 -4.141 1 97.31 225 VAL A N 1
ATOM 1692 C CA . VAL A 1 225 ? -5.547 -14.82 -4.309 1 97.31 225 VAL A CA 1
ATOM 1693 C C . VAL A 1 225 ? -4.398 -15.086 -3.336 1 97.31 225 VAL A C 1
ATOM 1695 O O . VAL A 1 225 ? -4.613 -15.188 -2.125 1 97.31 225 VAL A O 1
ATOM 1698 N N . SER A 1 226 ? -3.197 -15.242 -3.842 1 98.19 226 SER A N 1
ATOM 1699 C CA . SER A 1 226 ? -1.988 -15.398 -3.041 1 98.19 226 SER A CA 1
ATOM 1700 C C . SER A 1 226 ? -1.063 -14.195 -3.201 1 98.19 226 SER A C 1
ATOM 1702 O O . SER A 1 226 ? -0.572 -13.93 -4.301 1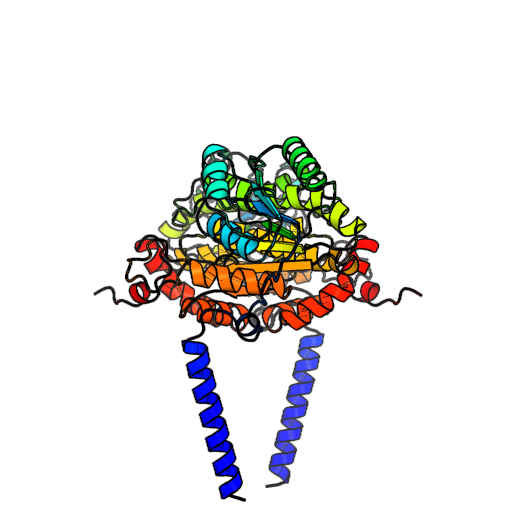 98.19 226 SER A O 1
ATOM 1704 N N . LEU A 1 227 ? -0.9 -13.469 -2.127 1 97.62 227 LEU A N 1
ATOM 1705 C CA . LEU A 1 227 ? 0.037 -12.352 -2.084 1 97.62 227 LEU A CA 1
ATOM 1706 C C . LEU A 1 227 ? 1.403 -12.805 -1.582 1 97.62 227 LEU A C 1
ATOM 1708 O O . LEU A 1 227 ? 1.55 -13.172 -0.414 1 97.62 227 LEU A O 1
ATOM 1712 N N . ILE A 1 228 ? 2.381 -12.781 -2.467 1 98.5 228 ILE A N 1
ATOM 1713 C CA . ILE A 1 228 ? 3.721 -13.273 -2.174 1 98.5 228 ILE A CA 1
ATOM 1714 C C . ILE A 1 228 ? 4.711 -12.109 -2.152 1 98.5 228 ILE A C 1
ATOM 1716 O O . ILE A 1 228 ? 4.836 -11.375 -3.133 1 98.5 228 ILE A O 1
ATOM 1720 N N . CYS A 1 229 ? 5.398 -11.953 -1.051 1 97.5 229 CYS A N 1
ATOM 1721 C CA . CYS A 1 229 ? 6.285 -10.812 -0.845 1 97.5 229 CYS A CA 1
ATOM 1722 C C . CYS A 1 229 ? 7.727 -11.266 -0.667 1 97.5 229 CYS A C 1
ATOM 1724 O O . CYS A 1 229 ? 8.211 -11.391 0.461 1 97.5 229 CYS A O 1
ATOM 1726 N N . PRO A 1 230 ? 8.438 -11.375 -1.774 1 96.38 230 PRO A N 1
ATOM 1727 C CA . PRO A 1 230 ? 9.852 -11.75 -1.678 1 96.38 230 PRO A CA 1
ATOM 1728 C C . PRO A 1 230 ? 10.75 -10.57 -1.293 1 96.38 230 PRO A C 1
ATOM 1730 O O . PRO A 1 230 ? 10.43 -9.422 -1.606 1 96.38 230 PRO A O 1
ATOM 1733 N N . GLY A 1 231 ? 11.797 -10.891 -0.575 1 93.19 231 GLY A N 1
ATOM 1734 C CA . GLY A 1 231 ? 12.875 -9.938 -0.347 1 93.19 231 GLY A CA 1
ATOM 1735 C C . GLY A 1 231 ? 13.922 -9.953 -1.442 1 93.19 231 GLY A C 1
ATOM 1736 O O . GLY A 1 231 ? 13.688 -10.492 -2.525 1 93.19 231 GLY A O 1
ATOM 1737 N N . PRO A 1 232 ? 15 -9.297 -1.184 1 87.88 232 PRO A N 1
ATOM 1738 C CA . PRO A 1 232 ? 16.078 -9.25 -2.18 1 87.88 232 PRO A CA 1
ATOM 1739 C C . PRO A 1 232 ? 16.625 -10.633 -2.52 1 87.88 232 PRO A C 1
ATOM 1741 O O . PRO A 1 232 ? 16.766 -11.477 -1.635 1 87.88 232 PRO A O 1
ATOM 1744 N N . VAL A 1 233 ? 16.828 -10.805 -3.799 1 88.12 233 VAL A N 1
ATOM 1745 C CA . VAL A 1 233 ? 17.281 -12.094 -4.301 1 88.12 233 VAL A CA 1
ATOM 1746 C C . VAL A 1 233 ? 18.719 -11.961 -4.801 1 88.12 233 VAL A C 1
ATOM 1748 O O . VAL A 1 233 ? 19.078 -10.961 -5.43 1 88.12 233 VAL A O 1
ATOM 1751 N N . LYS A 1 234 ? 19.422 -12.938 -4.527 1 81.25 234 LYS A N 1
ATOM 1752 C CA . LYS A 1 234 ? 20.781 -13.008 -5.035 1 81.25 234 LYS A CA 1
ATOM 1753 C C . LYS A 1 234 ? 20.797 -13.281 -6.535 1 81.25 234 LYS A C 1
ATOM 1755 O O . LYS A 1 234 ? 20.203 -14.258 -7 1 81.25 234 LYS A O 1
ATOM 1760 N N . THR A 1 235 ? 21.312 -12.375 -7.34 1 68.88 235 THR A N 1
ATOM 1761 C CA . THR A 1 235 ? 21.312 -12.539 -8.789 1 68.88 235 THR A CA 1
ATOM 1762 C C . THR A 1 235 ? 22.562 -13.273 -9.25 1 68.88 235 THR A C 1
ATOM 1764 O O . THR A 1 235 ? 22.562 -13.914 -10.305 1 68.88 235 THR A O 1
ATOM 1767 N N . ASP A 1 236 ? 23.641 -12.961 -8.5 1 67.38 236 ASP A N 1
ATOM 1768 C CA . ASP A 1 236 ? 24.906 -13.633 -8.805 1 67.38 236 ASP A CA 1
ATOM 1769 C C . ASP A 1 236 ? 25.156 -14.781 -7.824 1 67.38 236 ASP A C 1
ATOM 1771 O O . ASP A 1 236 ? 25.469 -14.539 -6.652 1 67.38 236 ASP A O 1
ATOM 1775 N N . PRO A 1 237 ? 24.969 -15.914 -8.32 1 64.69 237 PRO A N 1
ATOM 1776 C CA . PRO A 1 237 ? 25.125 -17.062 -7.434 1 64.69 237 PRO A CA 1
ATOM 1777 C C . PRO A 1 237 ? 26.5 -17.141 -6.793 1 64.69 237 PRO A C 1
ATOM 1779 O O . PRO A 1 237 ? 26.672 -17.766 -5.742 1 64.69 237 PRO A O 1
ATOM 1782 N N . THR A 1 238 ? 27.422 -16.516 -7.344 1 66.75 238 THR A N 1
ATOM 1783 C CA . THR A 1 238 ? 28.797 -16.609 -6.832 1 66.75 238 THR A CA 1
ATOM 1784 C C . THR A 1 238 ? 29.062 -15.5 -5.812 1 66.75 238 THR A C 1
ATOM 1786 O O . THR A 1 238 ? 30.109 -15.484 -5.176 1 66.75 238 THR A O 1
ATOM 1789 N N . SER A 1 239 ? 28.141 -14.766 -5.715 1 64.38 239 SER A N 1
ATOM 1790 C CA . SER A 1 239 ? 28.344 -13.625 -4.824 1 64.38 239 SER A CA 1
ATOM 1791 C C . SER A 1 239 ? 28.203 -14.039 -3.363 1 64.38 239 SER A C 1
ATOM 1793 O O . SER A 1 239 ? 27.422 -14.938 -3.035 1 64.38 239 SER A O 1
ATOM 1795 N N . SER A 1 240 ? 29.047 -13.609 -2.484 1 61.41 240 SER A N 1
ATOM 1796 C CA . SER A 1 240 ? 28.969 -13.82 -1.043 1 61.41 240 SER A CA 1
ATOM 1797 C C . SER A 1 240 ? 27.844 -12.984 -0.426 1 61.41 240 SER A C 1
ATOM 1799 O O . SER A 1 240 ? 27.719 -12.914 0.799 1 61.41 240 SER A O 1
ATOM 1801 N N . ASP A 1 241 ? 27.031 -12.617 -1.277 1 62.34 241 ASP A N 1
ATOM 1802 C CA . ASP A 1 241 ? 25.906 -11.781 -0.875 1 62.34 241 ASP A CA 1
ATOM 1803 C C . ASP A 1 241 ? 24.922 -12.57 -0.021 1 62.34 241 ASP A C 1
ATOM 1805 O O . ASP A 1 241 ? 24.547 -13.695 -0.369 1 62.34 241 ASP A O 1
ATOM 1809 N N . PRO A 1 242 ? 24.719 -12.133 1.283 1 65.06 242 PRO A N 1
ATOM 1810 C CA . PRO A 1 242 ? 23.859 -12.852 2.225 1 65.06 242 PRO A CA 1
ATOM 1811 C C . PRO A 1 242 ? 22.406 -12.906 1.77 1 65.06 242 PRO A C 1
ATOM 1813 O O . PRO A 1 242 ? 21.562 -13.555 2.414 1 65.06 242 PRO A O 1
ATOM 1816 N N . ARG A 1 243 ? 22.266 -12.633 0.587 1 77.75 243 ARG A N 1
ATOM 1817 C CA . ARG A 1 243 ? 20.891 -12.656 0.078 1 77.75 243 ARG A CA 1
ATOM 1818 C C . ARG A 1 243 ? 20.484 -14.07 -0.317 1 77.75 243 ARG A C 1
ATOM 1820 O O . ARG A 1 243 ? 21.344 -14.93 -0.553 1 77.75 243 ARG A O 1
ATOM 1827 N N . GLN A 1 244 ? 19.156 -14.203 -0.267 1 86.81 244 GLN A N 1
ATOM 1828 C CA . GLN A 1 244 ? 18.594 -15.516 -0.565 1 86.81 244 GLN A CA 1
ATOM 1829 C C . GLN A 1 244 ? 18.844 -15.898 -2.021 1 86.81 244 GLN A C 1
ATOM 1831 O O . GLN A 1 244 ? 18.734 -15.062 -2.918 1 86.81 244 GLN A O 1
ATOM 1836 N N . SER A 1 245 ? 19.125 -17.203 -2.189 1 91 245 SER A N 1
ATOM 1837 C CA . SER A 1 245 ? 19.328 -17.672 -3.555 1 91 245 SER A CA 1
ATOM 1838 C C . SER A 1 245 ? 18.031 -17.656 -4.352 1 91 245 SER A C 1
ATOM 1840 O O . SER A 1 245 ? 16.953 -17.844 -3.793 1 91 245 SER A O 1
ATOM 1842 N N . LEU A 1 246 ? 18.172 -17.469 -5.605 1 94.25 246 LEU A N 1
ATOM 1843 C CA . LEU A 1 246 ? 17.047 -17.422 -6.516 1 94.25 246 LEU A CA 1
ATOM 1844 C C . LEU A 1 246 ? 16.25 -18.734 -6.449 1 94.25 246 LEU A C 1
ATOM 1846 O O . LEU A 1 246 ? 15.016 -18.703 -6.387 1 94.25 246 LEU A O 1
ATOM 1850 N N . ASP A 1 247 ? 16.906 -19.891 -6.363 1 94.56 247 ASP A N 1
ATOM 1851 C CA . ASP A 1 247 ? 16.25 -21.188 -6.328 1 94.56 247 ASP A CA 1
ATOM 1852 C C . ASP A 1 247 ? 15.398 -21.344 -5.066 1 94.56 247 ASP A C 1
ATOM 1854 O O . ASP A 1 247 ? 14.281 -21.859 -5.125 1 94.56 247 ASP A O 1
ATOM 1858 N N . ARG A 1 248 ? 15.938 -20.891 -3.996 1 95.56 248 ARG A N 1
ATOM 1859 C CA . ARG A 1 248 ? 15.211 -21 -2.734 1 95.56 248 ARG A CA 1
ATOM 1860 C C . ARG A 1 248 ? 13.992 -20.094 -2.723 1 95.56 248 ARG A C 1
ATOM 1862 O O . ARG A 1 248 ? 12.914 -20.5 -2.264 1 95.56 248 ARG A O 1
ATOM 1869 N N . VAL A 1 249 ? 14.148 -18.906 -3.201 1 96.88 249 VAL A N 1
ATOM 1870 C CA . VAL A 1 249 ? 13.031 -17.969 -3.283 1 96.88 249 VAL A CA 1
ATOM 1871 C C . VAL A 1 249 ? 11.914 -18.562 -4.133 1 96.88 249 VAL A C 1
ATOM 1873 O O . VAL A 1 249 ? 10.75 -18.547 -3.732 1 96.88 249 VAL A O 1
ATOM 1876 N N . VAL A 1 250 ? 12.25 -19.141 -5.242 1 97.5 250 VAL A N 1
ATOM 1877 C CA . VAL A 1 250 ? 11.273 -19.703 -6.168 1 97.5 250 VAL A CA 1
ATOM 1878 C C . VAL A 1 250 ? 10.594 -20.922 -5.535 1 97.5 250 VAL A C 1
ATOM 1880 O O . VAL A 1 250 ? 9.383 -21.109 -5.684 1 97.5 250 VAL A O 1
ATOM 1883 N N . GLU A 1 251 ? 11.367 -21.703 -4.848 1 97.38 251 GLU A N 1
ATOM 1884 C CA . GLU A 1 251 ? 10.789 -22.844 -4.129 1 97.38 251 GLU A CA 1
ATOM 1885 C C . GLU A 1 251 ? 9.695 -22.391 -3.17 1 97.38 251 GLU A C 1
ATOM 1887 O O . GLU A 1 251 ? 8.625 -23 -3.111 1 97.38 251 GLU A O 1
ATOM 1892 N N . LEU A 1 252 ? 9.969 -21.375 -2.457 1 98.19 252 LEU A N 1
ATOM 1893 C CA . LEU A 1 252 ? 9.016 -20.875 -1.474 1 98.19 252 LEU A CA 1
ATOM 1894 C C . LEU A 1 252 ? 7.82 -20.219 -2.16 1 98.19 252 LEU A C 1
ATOM 1896 O O . LEU A 1 252 ? 6.691 -20.328 -1.677 1 98.19 252 LEU A O 1
ATOM 1900 N N . ILE A 1 253 ? 8.055 -19.578 -3.291 1 98.62 253 ILE A N 1
ATOM 1901 C CA . ILE A 1 253 ? 6.953 -19.016 -4.07 1 98.62 253 ILE A CA 1
ATOM 1902 C C . ILE A 1 253 ? 6.031 -20.141 -4.539 1 98.62 253 ILE A C 1
ATOM 1904 O O . ILE A 1 253 ? 4.809 -20.047 -4.398 1 98.62 253 ILE A O 1
ATOM 1908 N N . MET A 1 254 ? 6.625 -21.25 -5.027 1 98.69 254 MET A N 1
ATOM 1909 C CA . MET A 1 254 ? 5.852 -22.391 -5.492 1 98.69 254 MET A CA 1
ATOM 1910 C C . MET A 1 254 ? 5.016 -22.984 -4.363 1 98.69 254 MET A C 1
ATOM 1912 O O . MET A 1 254 ? 3.854 -23.344 -4.562 1 98.69 254 MET A O 1
ATOM 1916 N N . LYS A 1 255 ? 5.621 -23.078 -3.25 1 98.56 255 LYS A N 1
ATOM 1917 C CA . LYS A 1 255 ? 4.918 -23.594 -2.08 1 98.56 255 LYS A CA 1
ATOM 1918 C C . LYS A 1 255 ? 3.727 -22.703 -1.723 1 98.56 255 LYS A C 1
ATOM 1920 O O . LYS A 1 255 ? 2.65 -23.203 -1.394 1 98.56 255 LYS A O 1
ATOM 1925 N N . SER A 1 256 ? 3.912 -21.406 -1.735 1 98.62 256 SER A N 1
ATOM 1926 C CA . SER A 1 256 ? 2.842 -20.453 -1.442 1 98.62 256 SER A CA 1
ATOM 1927 C C . SER A 1 256 ? 1.669 -20.625 -2.4 1 98.62 256 SER A C 1
ATOM 1929 O O . SER A 1 256 ? 0.511 -20.625 -1.978 1 98.62 256 SER A O 1
ATOM 1931 N N . ILE A 1 257 ? 1.995 -20.781 -3.658 1 98.81 257 ILE A N 1
ATOM 1932 C CA . ILE A 1 257 ? 0.969 -20.922 -4.688 1 98.81 257 ILE A CA 1
ATOM 1933 C C . ILE A 1 257 ? 0.234 -22.25 -4.508 1 98.81 257 ILE A C 1
ATOM 1935 O O . ILE A 1 257 ? -0.999 -22.281 -4.512 1 98.81 257 ILE A O 1
ATOM 1939 N N . PHE A 1 258 ? 0.983 -23.312 -4.32 1 98.81 258 PHE A N 1
ATOM 1940 C CA . PHE A 1 258 ? 0.399 -24.641 -4.223 1 98.81 258 PHE A CA 1
ATOM 1941 C C . PHE A 1 258 ? -0.548 -24.734 -3.031 1 98.81 258 PHE A C 1
ATOM 1943 O O . PHE A 1 258 ? -1.637 -25.297 -3.141 1 98.81 258 PHE A O 1
ATOM 1950 N N . HIS A 1 259 ? -0.145 -24.188 -1.948 1 98.44 259 HIS A N 1
ATOM 1951 C CA . HIS A 1 259 ? -0.951 -24.281 -0.737 1 98.44 259 HIS A CA 1
ATOM 1952 C C . HIS A 1 259 ? -1.954 -23.141 -0.647 1 98.44 259 HIS A C 1
ATOM 1954 O O . HIS A 1 259 ? -2.641 -22.984 0.366 1 98.44 259 HIS A O 1
ATOM 1960 N N . GLU A 1 260 ? -2.018 -22.297 -1.658 1 97.69 260 GLU A N 1
ATOM 1961 C CA . GLU A 1 260 ? -2.98 -21.203 -1.788 1 97.69 260 GLU A CA 1
ATOM 1962 C C . GLU A 1 260 ? -2.949 -20.297 -0.566 1 97.69 260 GLU A C 1
ATOM 1964 O O . GLU A 1 260 ? -3.994 -19.969 -0.003 1 97.69 260 GLU A O 1
ATOM 1969 N N . LEU A 1 261 ? -1.717 -19.984 -0.149 1 96.81 261 LEU A N 1
ATOM 1970 C CA . LEU A 1 261 ? -1.576 -19.125 1.013 1 96.81 261 LEU A CA 1
ATOM 1971 C C . LEU A 1 261 ? -2.012 -17.688 0.68 1 96.81 261 LEU A C 1
ATOM 1973 O O . LEU A 1 261 ? -1.699 -17.188 -0.396 1 96.81 261 LEU A O 1
ATOM 1977 N N . ASP A 1 262 ? -2.719 -17.047 1.614 1 95.31 262 ASP A N 1
ATOM 1978 C CA . ASP A 1 262 ? -3.188 -15.68 1.397 1 95.31 262 ASP A CA 1
ATOM 1979 C C . ASP A 1 262 ? -2.014 -14.711 1.273 1 95.31 262 ASP A C 1
ATOM 1981 O O . ASP A 1 262 ? -2.041 -13.797 0.445 1 95.31 262 ASP A O 1
ATOM 1985 N N . GLU A 1 263 ? -1.077 -14.898 2.107 1 95.88 263 GLU A N 1
ATOM 1986 C CA . GLU A 1 263 ? 0.078 -14.008 2.178 1 95.88 263 GLU A CA 1
ATOM 1987 C C . GLU A 1 263 ? 1.331 -14.758 2.613 1 95.88 263 GLU A C 1
ATOM 1989 O O . GLU A 1 263 ? 1.264 -15.641 3.473 1 95.88 263 GLU A O 1
ATOM 1994 N N . SER A 1 264 ? 2.449 -14.469 1.997 1 97.44 264 SER A N 1
ATOM 1995 C CA . SER A 1 264 ? 3.736 -15.047 2.371 1 97.44 264 SER A CA 1
ATOM 1996 C C . SER A 1 264 ? 4.855 -14.016 2.275 1 97.44 264 SER A C 1
ATOM 1998 O O . SER A 1 264 ? 4.887 -13.211 1.341 1 97.44 264 SER A O 1
ATOM 2000 N N . TRP A 1 265 ? 5.66 -14 3.287 1 97.38 265 TRP A N 1
ATOM 2001 C CA . TRP A 1 265 ? 6.887 -13.203 3.291 1 97.38 265 TRP A CA 1
ATOM 2002 C C . TRP A 1 265 ? 8.109 -14.094 3.121 1 97.38 265 TRP A C 1
ATOM 2004 O O . TRP A 1 265 ? 8.336 -15.016 3.912 1 97.38 265 TRP A O 1
ATOM 2014 N N . ILE A 1 266 ? 8.891 -13.82 2.105 1 97.56 266 ILE A N 1
ATOM 2015 C CA . ILE A 1 266 ? 10.055 -14.641 1.769 1 97.56 266 ILE A CA 1
ATOM 2016 C C . ILE A 1 266 ? 11.32 -13.789 1.814 1 97.56 266 ILE A C 1
ATOM 2018 O O . ILE A 1 266 ? 11.633 -13.086 0.855 1 97.56 266 ILE A O 1
ATOM 2022 N N . ALA A 1 267 ? 12.031 -13.898 2.871 1 95 267 ALA A N 1
ATOM 2023 C CA . ALA A 1 267 ? 13.266 -13.141 3.055 1 95 267 ALA A CA 1
ATOM 2024 C C . ALA A 1 267 ? 14.133 -13.758 4.152 1 95 267 ALA A C 1
ATOM 2026 O O . ALA A 1 267 ? 13.617 -14.398 5.07 1 95 267 ALA A O 1
ATOM 2027 N N . GLU A 1 268 ? 15.383 -13.508 4.07 1 93.75 268 GLU A N 1
ATOM 2028 C CA . GLU A 1 268 ? 16.281 -13.867 5.156 1 93.75 268 GLU A CA 1
ATOM 2029 C C . GLU A 1 268 ? 16.312 -12.789 6.234 1 93.75 268 GLU A C 1
ATOM 2031 O O . GLU A 1 268 ? 15.797 -11.688 6.027 1 93.75 268 GLU A O 1
ATOM 2036 N N . GLN A 1 269 ? 16.922 -13.188 7.414 1 91.94 269 GLN A N 1
ATOM 2037 C CA . GLN A 1 269 ? 17.188 -12.203 8.461 1 91.94 269 GLN A CA 1
ATOM 2038 C C . GLN A 1 269 ? 18.266 -11.219 8.039 1 91.94 269 GLN A C 1
ATOM 2040 O O . GLN A 1 269 ? 19.172 -11.57 7.273 1 91.94 269 GLN A O 1
ATOM 2045 N N . PRO A 1 270 ? 18.234 -9.961 8.32 1 90.75 270 PRO A N 1
ATOM 2046 C CA . PRO A 1 270 ? 17.312 -9.391 9.297 1 90.75 270 PRO A CA 1
ATOM 2047 C C . PRO A 1 270 ? 16.047 -8.828 8.664 1 90.75 270 PRO A C 1
ATOM 2049 O O . PRO A 1 270 ? 15.195 -8.273 9.359 1 90.75 270 PRO A O 1
ATOM 2052 N N . ILE A 1 271 ? 15.867 -8.961 7.355 1 91.88 271 ILE A N 1
ATOM 2053 C CA . ILE A 1 271 ? 14.75 -8.367 6.633 1 91.88 271 ILE A CA 1
ATOM 2054 C C . ILE A 1 271 ? 13.438 -8.977 7.117 1 91.88 271 ILE A C 1
ATOM 2056 O O . ILE A 1 271 ? 12.469 -8.258 7.363 1 91.88 271 ILE A O 1
ATOM 2060 N N . LEU A 1 272 ? 13.438 -10.258 7.277 1 94.19 272 LEU A N 1
ATOM 2061 C CA . LEU A 1 272 ? 12.234 -10.938 7.754 1 94.19 272 LEU A CA 1
ATOM 2062 C C . LEU A 1 272 ? 11.797 -10.383 9.109 1 94.19 272 LEU A C 1
ATOM 2064 O O . LEU A 1 272 ? 10.609 -10.148 9.328 1 94.19 272 LEU A O 1
ATOM 2068 N N . ALA A 1 273 ? 12.758 -10.172 10 1 93.12 273 ALA A N 1
ATOM 2069 C CA . ALA A 1 273 ? 12.469 -9.617 11.32 1 93.12 273 ALA A CA 1
ATOM 2070 C C . ALA A 1 273 ? 11.836 -8.234 11.211 1 93.12 273 ALA A C 1
ATOM 2072 O O . ALA A 1 273 ? 10.93 -7.891 11.977 1 93.12 273 ALA A O 1
ATOM 2073 N N . MET A 1 274 ? 12.32 -7.484 10.289 1 92.44 274 MET A N 1
ATOM 2074 C CA . MET A 1 274 ? 11.797 -6.137 10.102 1 92.44 274 MET A CA 1
ATOM 2075 C C . MET A 1 274 ? 10.352 -6.184 9.609 1 92.44 274 MET A C 1
ATOM 2077 O O . MET A 1 274 ? 9.531 -5.344 10 1 92.44 274 MET A O 1
ATOM 2081 N N . VAL A 1 275 ? 10.039 -7.129 8.742 1 94.12 275 VAL A N 1
ATOM 2082 C CA . VAL A 1 275 ? 8.664 -7.277 8.273 1 94.12 275 VAL A CA 1
ATOM 2083 C C . VAL A 1 275 ? 7.754 -7.613 9.453 1 94.12 275 VAL A C 1
ATOM 2085 O O . VAL A 1 275 ? 6.684 -7.016 9.609 1 94.12 275 VAL A O 1
ATOM 2088 N N . TYR A 1 276 ? 8.219 -8.531 10.32 1 93.69 276 TYR A N 1
ATOM 2089 C CA . TYR A 1 276 ? 7.441 -8.883 11.508 1 93.69 276 TYR A CA 1
ATOM 2090 C C . TYR A 1 276 ? 7.281 -7.676 12.43 1 93.69 276 TYR A C 1
ATOM 2092 O O . TYR A 1 276 ? 6.207 -7.449 12.984 1 93.69 276 TYR A O 1
ATOM 2100 N N . LEU A 1 277 ? 8.344 -6.965 12.578 1 92.25 277 LEU A N 1
ATOM 2101 C CA . LEU A 1 277 ? 8.297 -5.793 13.445 1 92.25 277 LEU A CA 1
ATOM 2102 C C . LEU A 1 277 ? 7.312 -4.758 12.906 1 92.25 277 LEU A C 1
ATOM 2104 O O . LEU A 1 277 ? 6.523 -4.191 13.664 1 92.25 277 LEU A O 1
ATOM 2108 N N . ARG A 1 278 ? 7.359 -4.543 11.625 1 91.81 278 ARG A N 1
ATOM 2109 C CA . ARG A 1 278 ? 6.445 -3.582 11.016 1 91.81 278 ARG A CA 1
ATOM 2110 C C . ARG A 1 278 ? 4.996 -4.023 11.18 1 91.81 278 ARG A C 1
ATOM 2112 O O . ARG A 1 278 ? 4.113 -3.195 11.414 1 91.81 278 ARG A O 1
ATOM 2119 N N . GLN A 1 279 ? 4.758 -5.277 11.055 1 92.06 279 GLN A N 1
ATOM 2120 C CA . GLN A 1 279 ? 3.41 -5.828 11.141 1 92.06 279 GLN A CA 1
ATOM 2121 C C . GLN A 1 279 ? 2.873 -5.75 12.57 1 92.06 279 GLN A C 1
ATOM 2123 O O . GLN A 1 279 ? 1.718 -5.375 12.781 1 92.06 279 GLN A O 1
ATOM 2128 N N . HIS A 1 280 ? 3.734 -5.957 13.586 1 90.5 280 HIS A N 1
ATOM 2129 C CA . HIS A 1 280 ? 3.188 -6.168 14.922 1 90.5 280 HIS A CA 1
ATOM 2130 C C . HIS A 1 280 ? 3.574 -5.031 15.859 1 90.5 280 HIS A C 1
ATOM 2132 O O . HIS A 1 280 ? 2.902 -4.797 16.875 1 90.5 280 HIS A O 1
ATOM 2138 N N . PHE A 1 281 ? 4.656 -4.344 15.508 1 90.5 281 PHE A N 1
ATOM 2139 C CA . PHE A 1 281 ? 5.145 -3.238 16.328 1 90.5 281 PHE A CA 1
ATOM 2140 C C . PHE A 1 281 ? 5.582 -2.07 15.453 1 90.5 281 PHE A C 1
ATOM 2142 O O . PHE A 1 281 ? 6.758 -1.702 15.445 1 90.5 281 PHE A O 1
ATOM 2149 N N . PRO A 1 282 ? 4.637 -1.424 14.812 1 88.44 282 PRO A N 1
ATOM 2150 C CA . PRO A 1 282 ? 4.969 -0.423 13.797 1 88.44 282 PRO A CA 1
ATOM 2151 C C . PRO A 1 282 ? 5.766 0.75 14.359 1 88.44 282 PRO A C 1
ATOM 2153 O O . PRO A 1 282 ? 6.641 1.291 13.68 1 88.44 282 PRO A O 1
ATOM 2156 N N . SER A 1 283 ? 5.531 1.177 15.578 1 88.69 283 SER A N 1
ATOM 2157 C CA . SER A 1 283 ? 6.266 2.297 16.156 1 88.69 283 SER A CA 1
ATOM 2158 C C . SER A 1 283 ? 7.746 1.963 16.312 1 88.69 283 SER A C 1
ATOM 2160 O O . SER A 1 283 ? 8.609 2.807 16.062 1 88.69 283 SER A O 1
ATOM 2162 N N . ILE A 1 284 ? 8.031 0.74 16.719 1 90.12 284 ILE A N 1
ATOM 2163 C CA . ILE A 1 284 ? 9.414 0.302 16.875 1 90.12 284 ILE A CA 1
ATOM 2164 C C . ILE A 1 284 ? 10.078 0.199 15.5 1 90.12 284 ILE A C 1
ATOM 2166 O O . ILE A 1 284 ? 11.227 0.613 15.328 1 90.12 284 ILE A O 1
ATOM 2170 N N . ALA A 1 285 ? 9.352 -0.338 14.586 1 90.25 285 ALA A N 1
ATOM 2171 C CA . ALA A 1 285 ? 9.867 -0.452 13.219 1 90.25 285 ALA A CA 1
ATOM 2172 C C . ALA A 1 285 ? 10.203 0.921 12.648 1 90.25 285 ALA A C 1
ATOM 2174 O O . ALA A 1 285 ? 11.266 1.106 12.055 1 90.25 285 ALA A O 1
ATOM 2175 N N . SER A 1 286 ? 9.281 1.861 12.883 1 87.69 286 SER A N 1
ATOM 2176 C CA . SER A 1 286 ? 9.5 3.217 12.383 1 87.69 286 SER A CA 1
ATOM 2177 C C . SER A 1 286 ? 10.727 3.852 13.023 1 87.69 286 SER A C 1
ATOM 2179 O O . SER A 1 286 ? 11.484 4.555 12.359 1 87.69 286 SER A O 1
ATOM 2181 N N . PHE A 1 287 ? 10.883 3.65 14.273 1 88.62 287 PHE A N 1
ATOM 2182 C CA . PHE A 1 287 ? 12.039 4.172 14.992 1 88.62 287 PHE A CA 1
ATOM 2183 C C . PHE A 1 287 ? 13.336 3.621 14.414 1 88.62 287 PHE A C 1
ATOM 2185 O O . PHE A 1 287 ? 14.266 4.379 14.125 1 88.62 287 PHE A O 1
ATOM 2192 N N . ILE A 1 288 ? 13.352 2.334 14.172 1 88.88 288 ILE A N 1
ATOM 2193 C CA . ILE A 1 288 ? 14.539 1.674 13.641 1 88.88 288 ILE A CA 1
ATOM 2194 C C . ILE A 1 288 ? 14.812 2.166 12.219 1 88.88 288 ILE A C 1
ATOM 2196 O O . ILE A 1 288 ? 15.945 2.504 11.883 1 88.88 288 ILE A O 1
ATOM 2200 N N . MET A 1 289 ? 13.789 2.25 11.414 1 87.31 289 MET A N 1
ATOM 2201 C CA . MET A 1 289 ? 13.938 2.678 10.023 1 87.31 289 MET A CA 1
ATOM 2202 C C . MET A 1 289 ? 14.383 4.133 9.953 1 87.31 289 MET A C 1
ATOM 2204 O O . MET A 1 289 ? 15.125 4.516 9.039 1 87.31 289 MET A O 1
ATOM 2208 N N . GLY A 1 290 ? 13.844 4.898 10.867 1 85 290 GLY A N 1
ATOM 2209 C CA . GLY A 1 290 ? 14.281 6.285 10.922 1 85 290 GLY A CA 1
ATOM 2210 C C . GLY A 1 290 ? 15.766 6.434 11.164 1 85 290 GLY A C 1
ATOM 2211 O O . GLY A 1 290 ? 16.391 7.363 10.656 1 85 290 GLY A O 1
ATOM 2212 N N . LYS A 1 291 ? 16.312 5.551 11.93 1 83.94 291 LYS A N 1
ATOM 2213 C CA . LYS A 1 291 ? 17.734 5.59 12.227 1 83.94 291 LYS A CA 1
ATOM 2214 C C . LYS A 1 291 ? 18.562 5.062 11.055 1 83.94 291 LYS A C 1
ATOM 2216 O O . LYS A 1 291 ? 19.672 5.539 10.805 1 83.94 291 LYS A O 1
ATOM 2221 N N . LEU A 1 292 ? 17.969 4.152 10.32 1 80.69 292 LEU A N 1
ATOM 2222 C CA . LEU A 1 292 ? 18.688 3.49 9.234 1 80.69 292 LEU A CA 1
ATOM 2223 C C . LEU A 1 292 ? 18.531 4.262 7.926 1 80.69 292 LEU A C 1
ATOM 2225 O O . LEU A 1 292 ? 19.391 4.199 7.055 1 80.69 292 LEU A O 1
ATOM 2229 N N . GLY A 1 293 ? 17.5 4.957 7.805 1 75.5 293 GLY A N 1
ATOM 2230 C CA . GLY A 1 293 ? 17.078 5.578 6.559 1 75.5 293 GLY A CA 1
ATOM 2231 C C . GLY A 1 293 ? 18.125 6.516 5.98 1 75.5 293 GLY A C 1
ATOM 2232 O O . GLY A 1 293 ? 18.562 6.34 4.84 1 75.5 293 GLY A O 1
ATOM 2233 N N . PRO A 1 294 ? 18.578 7.438 6.789 1 70.81 294 PRO A N 1
ATOM 2234 C CA . PRO A 1 294 ? 19.547 8.406 6.266 1 70.81 294 PRO A CA 1
ATOM 2235 C C . PRO A 1 294 ? 20.828 7.746 5.75 1 70.81 294 PRO A C 1
ATOM 2237 O O . PRO A 1 294 ? 21.359 8.156 4.715 1 70.81 294 PRO A O 1
ATOM 2240 N N . LYS A 1 295 ? 21.266 6.773 6.379 1 71.38 295 LYS A N 1
ATOM 2241 C CA . LYS A 1 295 ? 22.484 6.082 5.961 1 71.38 295 LYS A CA 1
ATOM 2242 C C . LYS A 1 295 ? 22.266 5.324 4.656 1 71.38 295 LYS A C 1
ATOM 2244 O O . LYS A 1 295 ? 23.141 5.285 3.797 1 71.38 295 LYS A O 1
ATOM 2249 N N . ARG A 1 296 ? 21.125 4.832 4.52 1 67.69 296 ARG A N 1
ATOM 2250 C CA . ARG A 1 296 ? 20.781 4.051 3.334 1 67.69 296 ARG A CA 1
ATOM 2251 C C . ARG A 1 296 ? 20.719 4.938 2.096 1 67.69 296 ARG A C 1
ATOM 2253 O O . ARG A 1 296 ? 21.141 4.535 1.012 1 67.69 296 ARG A O 1
ATOM 2260 N N . VAL A 1 297 ? 20.188 6.066 2.301 1 63.03 297 VAL A N 1
ATOM 2261 C CA . VAL A 1 297 ? 20.062 6.992 1.18 1 63.03 297 VAL A CA 1
ATOM 2262 C C . VAL A 1 297 ? 21.453 7.43 0.722 1 63.03 297 VAL A C 1
ATOM 2264 O O . VAL A 1 297 ? 21.719 7.531 -0.479 1 63.03 297 VAL A O 1
ATOM 2267 N N . LYS A 1 298 ? 22.281 7.617 1.672 1 65.56 298 LYS A N 1
ATOM 2268 C CA . LYS A 1 298 ? 23.641 8.062 1.353 1 65.56 298 LYS A CA 1
ATOM 2269 C C . LYS A 1 298 ? 24.422 6.969 0.641 1 65.56 298 LYS A C 1
ATOM 2271 O O . LYS A 1 298 ? 25.297 7.262 -0.186 1 65.56 298 LYS A O 1
ATOM 2276 N N . THR A 1 299 ? 24.094 5.727 1.036 1 59.34 299 THR A N 1
ATOM 2277 C CA . THR A 1 299 ? 24.875 4.621 0.495 1 59.34 299 THR A CA 1
ATOM 2278 C C . THR A 1 299 ? 24.203 4.047 -0.751 1 59.34 299 THR A C 1
ATOM 2280 O O . THR A 1 299 ? 24.656 3.031 -1.288 1 59.34 299 THR A O 1
ATOM 2283 N N . GLY A 1 300 ? 23.312 4.641 -1.368 1 55.12 300 GLY A N 1
ATOM 2284 C CA . GLY A 1 300 ? 22.688 4.227 -2.615 1 55.12 300 GLY A CA 1
ATOM 2285 C C . GLY A 1 300 ? 21.609 3.178 -2.422 1 55.12 300 GLY A C 1
ATOM 2286 O O . GLY A 1 300 ? 21.312 2.408 -3.338 1 55.12 300 GLY A O 1
ATOM 2287 N N . GLY A 1 301 ? 20.922 3.121 -1.209 1 53.78 301 GLY A N 1
ATOM 2288 C CA . GLY A 1 301 ? 19.594 2.584 -1.024 1 53.78 301 GLY A CA 1
ATOM 2289 C C . GLY A 1 301 ? 19.578 1.084 -0.792 1 53.78 301 GLY A C 1
ATOM 2290 O O . GLY A 1 301 ? 18.531 0.441 -0.919 1 53.78 301 GLY A O 1
ATOM 2291 N N . GLY A 1 302 ? 20.797 0.264 -0.548 1 48.88 302 GLY A N 1
ATOM 2292 C CA . GLY A 1 302 ? 20.719 -1.187 -0.474 1 48.88 302 GLY A CA 1
ATOM 2293 C C . GLY A 1 302 ? 20.234 -1.69 0.871 1 48.88 302 GLY A C 1
ATOM 2294 O O . GLY A 1 302 ? 20.234 -0.949 1.854 1 48.88 302 GLY A O 1
ATOM 2295 N N . TYR A 1 303 ? 19.375 -2.83 0.929 1 48.31 303 TYR A N 1
ATOM 2296 C CA . TYR A 1 303 ? 18.828 -3.475 2.117 1 48.31 303 TYR A CA 1
ATOM 2297 C C . TYR A 1 303 ? 19.938 -4.078 2.971 1 48.31 303 TYR A C 1
ATOM 2299 O O . TYR A 1 303 ? 19.719 -5.078 3.662 1 48.31 303 TYR A O 1
ATOM 2307 N N . SER A 1 304 ? 21.219 -3.822 2.869 1 46.53 304 SER A N 1
ATOM 2308 C CA . SER A 1 304 ? 22.078 -4.59 3.754 1 46.53 304 SER A CA 1
ATOM 2309 C C . SER A 1 304 ? 22.125 -3.984 5.152 1 46.53 304 SER A C 1
ATOM 2311 O O . SER A 1 304 ? 22.469 -2.811 5.316 1 46.53 304 SER A O 1
ATOM 2313 N N . LEU A 1 305 ? 21.484 -4.613 6.012 1 45.22 305 LEU A N 1
ATOM 2314 C CA . LEU A 1 305 ? 21.578 -4.23 7.418 1 45.22 305 LEU A CA 1
ATOM 2315 C C . LEU A 1 305 ? 23.031 -4.102 7.863 1 45.22 305 LEU A C 1
ATOM 2317 O O . LEU A 1 305 ? 23.359 -3.219 8.656 1 45.22 305 LEU A O 1
ATOM 2321 N N . GLY A 1 306 ? 23.875 -4.988 7.52 1 45.5 306 GLY A N 1
ATOM 2322 C CA . GLY A 1 306 ? 25.281 -4.934 7.887 1 45.5 306 GLY A CA 1
ATOM 2323 C C . GLY A 1 306 ? 25.953 -3.623 7.504 1 45.5 306 GLY A C 1
ATOM 2324 O O . GLY A 1 306 ? 26.688 -3.041 8.297 1 45.5 306 GLY A O 1
ATOM 2325 N N . GLU A 1 307 ? 25.766 -3.219 6.41 1 45.31 307 GLU A N 1
ATOM 2326 C CA . GLU A 1 307 ? 26.344 -1.945 6.004 1 45.31 307 GLU A CA 1
ATOM 2327 C C . GLU A 1 307 ? 25.688 -0.778 6.738 1 45.31 307 GLU A C 1
ATOM 2329 O O . GLU A 1 307 ? 26.328 0.254 6.965 1 45.31 307 GLU A O 1
ATOM 2334 N N . MET A 1 308 ? 24.453 -1.027 7.094 1 41.75 308 MET A N 1
ATOM 2335 C CA . MET A 1 308 ? 23.688 -0.028 7.824 1 41.75 308 MET A CA 1
ATOM 2336 C C . MET A 1 308 ? 24.219 0.135 9.25 1 41.75 308 MET A C 1
ATOM 2338 O O . MET A 1 308 ? 24.109 1.214 9.836 1 41.75 308 MET A O 1
ATOM 2342 N N . LEU A 1 309 ? 24.625 -0.923 9.734 1 44.69 309 LEU A N 1
ATOM 2343 C CA . LEU A 1 309 ? 25.172 -0.94 11.086 1 44.69 309 LEU A CA 1
ATOM 2344 C C . LEU A 1 309 ? 26.641 -0.574 11.078 1 44.69 309 LEU A C 1
ATOM 2346 O O . LEU A 1 309 ? 27.234 -0.35 12.133 1 44.69 309 LEU A O 1
ATOM 2350 N N . LYS A 1 310 ? 27.234 -0.599 10.039 1 38.38 310 LYS A N 1
ATOM 2351 C CA . LYS A 1 310 ? 28.641 -0.208 10.109 1 38.38 310 LYS A CA 1
ATOM 2352 C C . LYS A 1 310 ? 28.781 1.29 10.367 1 38.38 310 LYS A C 1
ATOM 2354 O O . LYS A 1 310 ? 28.141 2.102 9.703 1 38.38 310 LYS A O 1
ATOM 2359 N N . LYS A 1 311 ? 29.188 1.576 11.594 1 34 311 LYS A N 1
ATOM 2360 C CA . LYS A 1 311 ? 29.531 2.883 12.141 1 34 311 LYS A CA 1
ATOM 2361 C C . LYS A 1 311 ? 30.375 3.686 11.148 1 34 311 LYS A C 1
ATOM 2363 O O . LYS A 1 311 ? 31.359 3.174 10.602 1 34 311 LYS A O 1
ATOM 2368 N N . ASN A 1 312 ? 29.781 4.609 10.422 1 34.25 312 ASN A N 1
ATOM 2369 C CA . ASN A 1 312 ? 30.75 5.531 9.844 1 34.25 312 ASN A CA 1
ATOM 2370 C C . ASN A 1 312 ? 31.859 5.875 10.844 1 34.25 312 ASN A C 1
ATOM 2372 O O . ASN A 1 312 ? 31.594 6.492 11.875 1 34.25 312 ASN A O 1
ATOM 2376 N N . ASP A 1 313 ? 32.875 5.102 10.992 1 26.05 313 ASP A N 1
ATOM 2377 C CA . ASP A 1 313 ? 34.125 5.727 11.461 1 26.05 313 ASP A CA 1
ATOM 2378 C C . ASP A 1 313 ? 34.562 6.863 10.531 1 26.05 313 ASP A C 1
ATOM 2380 O O . ASP A 1 313 ? 34.469 6.73 9.305 1 26.05 313 ASP A O 1
ATOM 2384 N N . MET B 1 1 ? -2.453 -13.461 51.906 1 63.59 1 MET B N 1
ATOM 2385 C CA . MET B 1 1 ? -1.927 -13.758 50.594 1 63.59 1 MET B CA 1
ATOM 2386 C C . MET B 1 1 ? -3.059 -13.961 49.594 1 63.59 1 MET B C 1
ATOM 2388 O O . MET B 1 1 ? -3.014 -13.422 48.469 1 63.59 1 MET B O 1
ATOM 2392 N N . GLU B 1 2 ? -4.168 -14.438 50.062 1 76.44 2 GLU B N 1
ATOM 2393 C CA . GLU B 1 2 ? -5.305 -14.727 49.219 1 76.44 2 GLU B CA 1
ATOM 2394 C C . GLU B 1 2 ? -6.082 -13.461 48.875 1 76.44 2 GLU B C 1
ATOM 2396 O O . GLU B 1 2 ? -6.457 -13.25 47.719 1 76.44 2 GLU B O 1
ATOM 2401 N N . TYR B 1 3 ? -6.117 -12.633 49.812 1 79.19 3 TYR B N 1
ATOM 2402 C CA . TYR B 1 3 ? -6.883 -11.414 49.562 1 79.19 3 TYR B CA 1
ATOM 2403 C C . TYR B 1 3 ? -6.16 -10.508 48.562 1 79.19 3 TYR B C 1
ATOM 2405 O O . TYR B 1 3 ? -6.797 -9.844 47.75 1 79.19 3 TYR B O 1
ATOM 2413 N N . PHE B 1 4 ? -4.898 -10.523 48.719 1 81.62 4 PHE B N 1
ATOM 2414 C CA . PHE B 1 4 ? -4.09 -9.719 47.812 1 81.62 4 PHE B CA 1
ATOM 2415 C C . PHE B 1 4 ? -4.207 -10.227 46.375 1 81.62 4 PHE B C 1
ATOM 2417 O O . PHE B 1 4 ? -4.355 -9.438 45.469 1 81.62 4 PHE B O 1
ATOM 2424 N N . ALA B 1 5 ? -4.184 -11.492 46.25 1 81.25 5 ALA B N 1
ATOM 2425 C CA . ALA B 1 5 ? -4.324 -12.094 44.906 1 81.25 5 ALA B CA 1
ATOM 2426 C C . ALA B 1 5 ? -5.699 -11.797 44.312 1 81.25 5 ALA B C 1
ATOM 2428 O O . ALA B 1 5 ? -5.812 -11.484 43.125 1 81.25 5 ALA B O 1
ATOM 2429 N N . ILE B 1 6 ? -6.629 -11.898 45.125 1 81.5 6 ILE B N 1
ATOM 2430 C CA . ILE B 1 6 ? -7.992 -11.625 44.688 1 81.5 6 ILE B CA 1
ATOM 2431 C C . ILE B 1 6 ? -8.125 -10.148 44.312 1 81.5 6 ILE B C 1
ATOM 2433 O O . ILE B 1 6 ? -8.727 -9.812 43.281 1 81.5 6 ILE B O 1
ATOM 2437 N N . SER B 1 7 ? -7.598 -9.344 45.094 1 83.31 7 SER B N 1
ATOM 2438 C CA . SER B 1 7 ? -7.621 -7.918 44.812 1 83.31 7 SER B CA 1
ATOM 2439 C C . SER B 1 7 ? -6.914 -7.621 43.469 1 83.31 7 SER B C 1
ATOM 2441 O O . SER B 1 7 ? -7.391 -6.812 42.688 1 83.31 7 SER B O 1
ATOM 2443 N N . LEU B 1 8 ? -5.836 -8.25 43.281 1 85.25 8 LEU B N 1
ATOM 2444 C CA . LEU B 1 8 ? -5.094 -8.062 42.031 1 85.25 8 LEU B CA 1
ATOM 2445 C C . LEU B 1 8 ? -5.902 -8.562 40.844 1 85.25 8 LEU B C 1
ATOM 2447 O O . LEU B 1 8 ? -5.895 -7.938 39.781 1 85.25 8 LEU B O 1
ATOM 2451 N N . LEU B 1 9 ? -6.547 -9.594 41.062 1 85.44 9 LEU B N 1
ATOM 2452 C CA . LEU B 1 9 ? -7.379 -10.141 40 1 85.44 9 LEU B CA 1
ATOM 2453 C C . LEU B 1 9 ? -8.547 -9.211 39.688 1 85.44 9 LEU B C 1
ATOM 2455 O O . LEU B 1 9 ? -8.883 -9 38.5 1 85.44 9 LEU B O 1
ATOM 2459 N N . VAL B 1 10 ? -9.156 -8.742 40.719 1 83.44 10 VAL B N 1
ATOM 2460 C CA . VAL B 1 10 ? -10.289 -7.836 40.531 1 83.44 10 VAL B CA 1
ATOM 2461 C C . VAL B 1 10 ? -9.82 -6.551 39.844 1 83.44 10 VAL B C 1
ATOM 2463 O O . VAL B 1 10 ? -10.477 -6.055 38.938 1 83.44 10 VAL B O 1
ATOM 2466 N N . VAL B 1 11 ? -8.773 -6.059 40.312 1 83.88 11 VAL B N 1
ATOM 2467 C CA . VAL B 1 11 ? -8.211 -4.859 39.719 1 83.88 11 VAL B CA 1
ATOM 2468 C C . VAL B 1 11 ? -7.836 -5.145 38.25 1 83.88 11 VAL B C 1
ATOM 2470 O O . VAL B 1 11 ? -8.102 -4.332 37.375 1 83.88 11 VAL B O 1
ATOM 2473 N N . GLY B 1 12 ? -7.227 -6.289 38.062 1 85.56 12 GLY B N 1
ATOM 2474 C CA . GLY B 1 12 ? -6.898 -6.691 36.688 1 85.56 12 GLY B CA 1
ATOM 2475 C C . GLY B 1 12 ? -8.117 -6.812 35.781 1 85.56 12 GLY B C 1
ATOM 2476 O O . GLY B 1 12 ? -8.102 -6.363 34.656 1 85.56 12 GLY B O 1
ATOM 2477 N N . LEU B 1 13 ? -9.078 -7.359 36.375 1 85.94 13 LEU B N 1
ATOM 2478 C CA . LEU B 1 13 ? -10.312 -7.516 35.594 1 85.94 13 LEU B CA 1
ATOM 2479 C C . LEU B 1 13 ? -10.953 -6.16 35.312 1 85.94 13 LEU B C 1
ATOM 2481 O O . LEU B 1 13 ? -11.469 -5.922 34.219 1 85.94 13 LEU B O 1
ATOM 2485 N N . ALA B 1 14 ? -11.016 -5.379 36.312 1 83.06 14 ALA B N 1
ATOM 2486 C CA . ALA B 1 14 ? -11.57 -4.039 36.125 1 83.06 14 ALA B CA 1
ATOM 2487 C C . ALA B 1 14 ? -10.812 -3.27 35.062 1 83.06 14 ALA B C 1
ATOM 2489 O O . ALA B 1 14 ? -11.422 -2.6 34.219 1 83.06 14 ALA B O 1
ATOM 2490 N N . PHE B 1 15 ? -9.516 -3.352 35.125 1 83.69 15 PHE B N 1
ATOM 2491 C CA . PHE B 1 15 ? -8.68 -2.701 34.125 1 83.69 15 PHE B CA 1
ATOM 2492 C C . PHE B 1 15 ? -8.953 -3.277 32.75 1 83.69 15 PHE B C 1
ATOM 2494 O O . PHE B 1 15 ? -9 -2.543 31.75 1 83.69 15 PHE B O 1
ATOM 2501 N N . PHE B 1 16 ? -9.094 -4.496 32.75 1 85.75 16 PHE B N 1
ATOM 2502 C CA . PHE B 1 16 ? -9.398 -5.168 31.5 1 85.75 16 PHE B CA 1
ATOM 2503 C C . PHE B 1 16 ? -10.75 -4.711 30.953 1 85.75 16 PHE B C 1
ATOM 2505 O O . PHE B 1 16 ? -10.875 -4.398 29.766 1 85.75 16 PHE B O 1
ATOM 2512 N N . LEU B 1 17 ? -11.758 -4.66 31.766 1 86.12 17 LEU B N 1
ATOM 2513 C CA . LEU B 1 17 ? -13.086 -4.223 31.359 1 86.12 17 LEU B CA 1
ATOM 2514 C C . LEU B 1 17 ? -13.078 -2.752 30.953 1 86.12 17 LEU B C 1
ATOM 2516 O O . LEU B 1 17 ? -13.758 -2.357 30 1 86.12 17 LEU B O 1
ATOM 2520 N N . TRP B 1 18 ? -12.375 -2.033 31.688 1 84.25 18 TRP B N 1
ATOM 2521 C CA . TRP B 1 18 ? -12.203 -0.627 31.344 1 84.25 18 TRP B CA 1
ATOM 2522 C C . TRP B 1 18 ? -11.539 -0.481 29.984 1 84.25 18 TRP B C 1
ATOM 2524 O O . TRP B 1 18 ? -11.953 0.346 29.156 1 84.25 18 TRP B O 1
ATOM 2534 N N . GLY B 1 19 ? -10.555 -1.245 29.734 1 85.5 19 GLY B N 1
ATOM 2535 C CA . GLY B 1 19 ? -9.891 -1.256 28.438 1 85.5 19 GLY B CA 1
ATOM 2536 C C . GLY B 1 19 ? -10.828 -1.6 27.297 1 85.5 19 GLY B C 1
ATOM 2537 O O . GLY B 1 19 ? -10.797 -0.958 26.25 1 85.5 19 GLY B O 1
ATOM 2538 N N . ILE B 1 20 ? -11.625 -2.506 27.609 1 87.19 20 ILE B N 1
ATOM 2539 C CA . ILE B 1 20 ? -12.594 -2.928 26.609 1 87.19 20 ILE B CA 1
ATOM 2540 C C . ILE B 1 20 ? -13.586 -1.798 26.344 1 87.19 20 ILE B C 1
ATOM 2542 O O . ILE B 1 20 ? -13.906 -1.505 25.188 1 87.19 20 ILE B O 1
ATOM 2546 N N . TYR B 1 21 ? -14.07 -1.262 27.391 1 86.06 21 TYR B N 1
ATOM 2547 C CA . TYR B 1 21 ? -15.016 -0.153 27.266 1 86.06 21 TYR B CA 1
ATOM 2548 C C . TYR B 1 21 ? -14.383 1.009 26.5 1 86.06 21 TYR B C 1
ATOM 2550 O O . TYR B 1 21 ? -14.992 1.551 25.578 1 86.06 21 TYR B O 1
ATOM 2558 N N . PHE B 1 22 ? -13.234 1.341 26.891 1 87.94 22 PHE B N 1
ATOM 2559 C CA . PHE B 1 22 ? -12.531 2.439 26.25 1 87.94 22 PHE B CA 1
ATOM 2560 C C . PHE B 1 22 ? -12.32 2.158 24.766 1 87.94 22 PHE B C 1
ATOM 2562 O O . PHE B 1 22 ? -12.531 3.035 23.922 1 87.94 22 PHE B O 1
ATOM 2569 N N . PHE B 1 23 ? -11.977 0.971 24.516 1 90.44 23 PHE B N 1
ATOM 2570 C CA . PHE B 1 23 ? -11.75 0.591 23.125 1 90.44 23 PHE B CA 1
ATOM 2571 C C . PHE B 1 23 ? -13.055 0.619 22.344 1 90.44 23 PHE B C 1
ATOM 2573 O O . PHE B 1 23 ? -13.078 1.038 21.172 1 90.44 23 PHE B O 1
ATOM 2580 N N . ALA B 1 24 ? -14.07 0.235 22.969 1 90.44 24 ALA B N 1
ATOM 2581 C CA . ALA B 1 24 ? -15.367 0.185 22.297 1 90.44 24 ALA B CA 1
ATOM 2582 C C . ALA B 1 24 ? -15.852 1.587 21.938 1 90.44 24 ALA B C 1
ATOM 2584 O O . ALA B 1 24 ? -16.562 1.773 20.938 1 90.44 24 ALA B O 1
ATOM 2585 N N . LYS B 1 25 ? -15.445 2.547 22.641 1 91.56 25 LYS B N 1
ATOM 2586 C CA . LYS B 1 25 ? -15.922 3.912 22.438 1 91.56 25 LYS B CA 1
ATOM 2587 C C . LYS B 1 25 ? -14.898 4.73 21.656 1 91.56 25 LYS B C 1
ATOM 2589 O O . LYS B 1 25 ? -15.164 5.879 21.281 1 91.56 25 LYS B O 1
ATOM 2594 N N . ALA B 1 26 ? -13.82 4.109 21.438 1 93.38 26 ALA B N 1
ATOM 2595 C CA . ALA B 1 26 ? -12.734 4.832 20.781 1 93.38 26 ALA B CA 1
ATOM 2596 C C . ALA B 1 26 ? -13.117 5.199 19.344 1 93.38 26 ALA B C 1
ATOM 2598 O O . ALA B 1 26 ? -13.758 4.41 18.641 1 93.38 26 ALA B O 1
ATOM 2599 N N . ASP B 1 27 ? -12.781 6.406 18.969 1 94.88 27 ASP B N 1
ATOM 2600 C CA . ASP B 1 27 ? -13.031 6.879 17.609 1 94.88 27 ASP B CA 1
ATOM 2601 C C . ASP B 1 27 ? -11.727 7.227 16.891 1 94.88 27 ASP B C 1
ATOM 2603 O O . ASP B 1 27 ? -11.727 7.934 15.883 1 94.88 27 ASP B O 1
ATOM 2607 N N . GLY B 1 28 ? -10.625 6.828 17.406 1 96.44 28 GLY B N 1
ATOM 2608 C CA . GLY B 1 28 ? -9.258 6.926 16.906 1 96.44 28 GLY B CA 1
ATOM 2609 C C . GLY B 1 28 ? -8.305 5.965 17.594 1 96.44 28 GLY B C 1
ATOM 2610 O O . GLY B 1 28 ? -8.648 5.367 18.625 1 96.44 28 GLY B O 1
ATOM 2611 N N . ASP B 1 29 ? -7.195 5.75 17 1 95 29 ASP B N 1
ATOM 2612 C CA . ASP B 1 29 ? -6.246 4.832 17.625 1 95 29 ASP B CA 1
ATOM 2613 C C . ASP B 1 29 ? -5.734 5.383 18.953 1 95 29 ASP B C 1
ATOM 2615 O O . ASP B 1 29 ? -5.902 6.57 19.25 1 95 29 ASP B O 1
ATOM 2619 N N . LEU B 1 30 ? -5.141 4.566 19.734 1 90.62 30 LEU B N 1
ATOM 2620 C CA . LEU B 1 30 ? -4.746 4.906 21.094 1 90.62 30 LEU B CA 1
ATOM 2621 C C . LEU B 1 30 ? -3.697 6.012 21.109 1 90.62 30 LEU B C 1
ATOM 2623 O O . LEU B 1 30 ? -3.668 6.844 22.016 1 90.62 30 LEU B O 1
ATOM 2627 N N . THR B 1 31 ? -2.885 6.059 20.141 1 92.38 31 THR B N 1
ATOM 2628 C CA . THR B 1 31 ? -1.811 7.043 20.078 1 92.38 31 THR B CA 1
ATOM 2629 C C . THR B 1 31 ? -2.379 8.461 19.984 1 92.38 31 THR B C 1
ATOM 2631 O O . THR B 1 31 ? -1.93 9.359 20.703 1 92.38 31 THR B O 1
ATOM 2634 N N . ILE B 1 32 ? -3.35 8.648 19.125 1 95.94 32 ILE B N 1
ATOM 2635 C CA . ILE B 1 32 ? -3.898 9.984 18.922 1 95.94 32 ILE B CA 1
ATOM 2636 C C . ILE B 1 32 ? -4.777 10.367 20.125 1 95.94 32 ILE B C 1
ATOM 2638 O O . ILE B 1 32 ? -4.793 11.523 20.547 1 95.94 32 ILE B O 1
ATOM 2642 N N . LEU B 1 33 ? -5.52 9.383 20.672 1 95.38 33 LEU B N 1
ATOM 2643 C CA . LEU B 1 33 ? -6.457 9.672 21.75 1 95.38 33 LEU B CA 1
ATOM 2644 C C . LEU B 1 33 ? -5.715 10.031 23.031 1 95.38 33 LEU B C 1
ATOM 2646 O O . LEU B 1 33 ? -6.262 10.719 23.891 1 95.38 33 LEU B O 1
ATOM 2650 N N . ARG B 1 34 ? -4.5 9.602 23.109 1 94.25 34 ARG B N 1
ATOM 2651 C CA . ARG B 1 34 ? -3.709 9.867 24.312 1 94.25 34 ARG B CA 1
ATOM 2652 C C . ARG B 1 34 ? -3.074 11.25 24.25 1 94.25 34 ARG B C 1
ATOM 2654 O O . ARG B 1 34 ? -2.568 11.75 25.266 1 94.25 34 ARG B O 1
ATOM 2661 N N . GLN B 1 35 ? -3.061 11.875 23.109 1 96.19 35 GLN B N 1
ATOM 2662 C CA . GLN B 1 35 ? -2.428 13.188 22.984 1 96.19 35 GLN B CA 1
ATOM 2663 C C . GLN B 1 35 ? -3.26 14.273 23.656 1 96.19 35 GLN B C 1
ATOM 2665 O O . GLN B 1 35 ? -4.488 14.18 23.703 1 96.19 35 GLN B O 1
ATOM 2670 N N . ALA B 1 36 ? -2.623 15.281 24.156 1 96.56 36 ALA B N 1
ATOM 2671 C CA . ALA B 1 36 ? -3.289 16.438 24.734 1 96.56 36 ALA B CA 1
ATOM 2672 C C . ALA B 1 36 ? -4.066 17.219 23.688 1 96.56 36 ALA B C 1
ATOM 2674 O O . ALA B 1 36 ? -3.723 17.188 22.5 1 96.56 36 ALA B O 1
ATOM 2675 N N . PRO B 1 37 ? -5.168 17.875 24.078 1 96.19 37 PRO B N 1
ATOM 2676 C CA . PRO B 1 37 ? -5.875 18.75 23.125 1 96.19 37 PRO B CA 1
ATOM 2677 C C . PRO B 1 37 ? -5 19.891 22.594 1 96.19 37 PRO B C 1
ATOM 2679 O O . PRO B 1 37 ? -3.977 20.219 23.203 1 96.19 37 PRO B O 1
ATOM 2682 N N . LEU B 1 38 ? -5.414 20.469 21.5 1 97.44 38 LEU B N 1
ATOM 2683 C CA . LEU B 1 38 ? -4.676 21.578 20.906 1 97.44 38 LEU B CA 1
ATOM 2684 C C . LEU B 1 38 ? -4.727 22.812 21.797 1 97.44 38 LEU B C 1
ATOM 2686 O O . LEU B 1 38 ? -5.785 23.156 22.344 1 97.44 38 LEU B O 1
ATOM 2690 N N . PRO B 1 39 ? -3.633 23.453 22.062 1 97.38 39 PRO B N 1
ATOM 2691 C CA . PRO B 1 39 ? -3.691 24.781 22.703 1 97.38 39 PRO B CA 1
ATOM 2692 C C . PRO B 1 39 ? -4.258 25.859 21.797 1 97.38 39 PRO B C 1
ATOM 2694 O O . PRO B 1 39 ? -4.348 25.656 20.578 1 97.38 39 PRO B O 1
ATOM 2697 N N . PRO B 1 40 ? -4.613 26.953 22.453 1 95.69 40 PRO B N 1
ATOM 2698 C CA . PRO B 1 40 ? -5.016 28.078 21.594 1 95.69 40 PRO B CA 1
ATOM 2699 C C . PRO B 1 40 ? -3.896 28.531 20.672 1 95.69 40 PRO B C 1
ATOM 2701 O O . PRO B 1 40 ? -2.725 28.531 21.047 1 95.69 40 PRO B O 1
ATOM 2704 N N . ASN B 1 41 ? -4.137 28.859 19.484 1 96.81 41 ASN B N 1
ATOM 2705 C CA . ASN B 1 41 ? -3.184 29.344 18.484 1 96.81 41 ASN B CA 1
ATOM 2706 C C . ASN B 1 41 ? -2.07 28.328 18.234 1 96.81 41 ASN B C 1
ATOM 2708 O O . ASN B 1 41 ? -0.894 28.703 18.172 1 96.81 41 ASN B O 1
ATOM 2712 N N . ALA B 1 42 ? -2.457 27.016 18.25 1 98.38 42 ALA B N 1
ATOM 2713 C CA . ALA B 1 42 ? -1.536 25.906 18.094 1 98.38 42 ALA B CA 1
ATOM 2714 C C . ALA B 1 42 ? -0.672 26.062 16.844 1 98.38 42 ALA B C 1
ATOM 2716 O O . ALA B 1 42 ? 0.473 25.609 16.812 1 98.38 42 ALA B O 1
ATOM 2717 N N . PHE B 1 43 ? -1.148 26.812 15.836 1 98.62 43 PHE B N 1
ATOM 2718 C CA . PHE B 1 43 ? -0.44 26.938 14.562 1 98.62 43 PHE B CA 1
ATOM 2719 C C . PHE B 1 43 ? -0.164 28.391 14.234 1 98.62 43 PHE B C 1
ATOM 2721 O O . PHE B 1 43 ? -0.146 28.781 13.062 1 98.62 43 PHE B O 1
ATOM 2728 N N . LYS B 1 44 ? -0.018 29.172 15.289 1 98.44 44 LYS B N 1
ATOM 2729 C CA . LYS B 1 44 ? 0.206 30.609 15.125 1 98.44 44 LYS B CA 1
ATOM 2730 C C . LYS B 1 44 ? 1.36 30.875 14.164 1 98.44 44 LYS B C 1
ATOM 2732 O O . LYS B 1 44 ? 2.471 30.375 14.359 1 98.44 44 LYS B O 1
ATOM 2737 N N . ASP B 1 45 ? 1.115 31.531 13.062 1 98.19 45 ASP B N 1
ATOM 2738 C CA . ASP B 1 45 ? 2.062 32.062 12.094 1 98.19 45 ASP B CA 1
ATOM 2739 C C . ASP B 1 45 ? 2.662 30.984 11.227 1 98.19 45 ASP B C 1
ATOM 2741 O O . ASP B 1 45 ? 3.584 31.234 10.445 1 98.19 45 ASP B O 1
ATOM 2745 N N . LYS B 1 46 ? 2.221 29.719 11.391 1 98.56 46 LYS B N 1
ATOM 2746 C CA . LYS B 1 46 ? 2.67 28.656 10.5 1 98.56 46 LYS B CA 1
ATOM 2747 C C . LYS B 1 46 ? 2.035 28.781 9.117 1 98.56 46 LYS B C 1
ATOM 2749 O O . LYS B 1 46 ? 0.855 29.125 9 1 98.56 46 LYS B O 1
ATOM 2754 N N . VAL B 1 47 ? 2.832 28.594 8.125 1 98.81 47 VAL B N 1
ATOM 2755 C CA . VAL B 1 47 ? 2.322 28.578 6.758 1 98.81 47 VAL B CA 1
ATOM 2756 C C . VAL B 1 47 ? 1.862 27.172 6.395 1 98.81 47 VAL B C 1
ATOM 2758 O O . VAL B 1 47 ? 2.678 26.25 6.301 1 98.81 47 VAL B O 1
ATOM 2761 N N . VAL B 1 48 ? 0.58 26.969 6.184 1 98.88 48 VAL B N 1
ATOM 2762 C CA . VAL B 1 48 ? -0.007 25.672 5.879 1 98.88 48 VAL B CA 1
ATOM 2763 C C . VAL B 1 48 ? -0.57 25.688 4.457 1 98.88 48 VAL B C 1
ATOM 2765 O O . VAL B 1 48 ? -1.385 26.547 4.113 1 98.88 48 VAL B O 1
ATOM 2768 N N . TRP B 1 49 ? -0.055 24.844 3.627 1 98.94 49 TRP B N 1
ATOM 2769 C CA . TRP B 1 49 ? -0.556 24.656 2.27 1 98.94 49 TRP B CA 1
ATOM 2770 C C . TRP B 1 49 ? -1.465 23.422 2.191 1 98.94 49 TRP B C 1
ATOM 2772 O O . TRP B 1 49 ? -1.031 22.312 2.467 1 98.94 49 TRP B O 1
ATOM 2782 N N . ILE B 1 50 ? -2.74 23.594 1.821 1 98.88 50 ILE B N 1
ATOM 2783 C CA . ILE B 1 50 ? -3.732 22.531 1.791 1 98.88 50 ILE B CA 1
ATOM 2784 C C . ILE B 1 50 ? -4.191 22.297 0.355 1 98.88 50 ILE B C 1
ATOM 2786 O O . ILE B 1 50 ? -4.703 23.203 -0.299 1 98.88 50 ILE B O 1
ATOM 2790 N N . THR B 1 51 ? -3.963 21.109 -0.16 1 98.69 51 THR B N 1
ATOM 2791 C CA . THR B 1 51 ? -4.59 20.734 -1.419 1 98.69 51 THR B CA 1
ATOM 2792 C C . THR B 1 51 ? -5.965 20.109 -1.172 1 98.69 51 THR B C 1
ATOM 2794 O O . THR B 1 51 ? -6.184 19.453 -0.149 1 98.69 51 THR B O 1
ATOM 2797 N N . GLY B 1 52 ? -6.902 20.281 -2.15 1 97.81 52 GLY B N 1
ATOM 2798 C CA . GLY B 1 52 ? -8.273 19.844 -1.935 1 97.81 52 GLY B CA 1
ATOM 2799 C C . GLY B 1 52 ? -8.992 20.672 -0.876 1 97.81 52 GLY B C 1
ATOM 2800 O O . GLY B 1 52 ? -9.711 20.109 -0.043 1 97.81 52 GLY B O 1
ATOM 2801 N N . ALA B 1 53 ? -8.789 21.938 -0.896 1 98.25 53 ALA B N 1
ATOM 2802 C CA . ALA B 1 53 ? -9.234 22.812 0.188 1 98.25 53 ALA B CA 1
ATOM 2803 C C . ALA B 1 53 ? -10.656 23.312 -0.059 1 98.25 53 ALA B C 1
ATOM 2805 O O . ALA B 1 53 ? -11.234 24 0.78 1 98.25 53 ALA B O 1
ATOM 2806 N N . SER B 1 54 ? -11.312 22.875 -1.091 1 96.5 54 SER B N 1
ATOM 2807 C CA . SER B 1 54 ? -12.539 23.531 -1.523 1 96.5 54 SER B CA 1
ATOM 2808 C C . SER B 1 54 ? -13.773 22.906 -0.892 1 96.5 54 SER B C 1
ATOM 2810 O O . SER B 1 54 ? -14.883 23.422 -1.018 1 96.5 54 SER B O 1
ATOM 2812 N N . GLN B 1 55 ? -13.68 21.719 -0.321 1 93.81 55 GLN B N 1
ATOM 2813 C CA . GLN B 1 55 ? -14.844 21.031 0.242 1 93.81 55 GLN B CA 1
ATOM 2814 C C . GLN B 1 55 ? -14.422 20 1.287 1 93.81 55 GLN B C 1
ATOM 2816 O O . GLN B 1 55 ? -13.227 19.734 1.455 1 93.81 55 GLN B O 1
ATOM 2821 N N . GLY B 1 56 ? -15.422 19.562 2.016 1 93.69 56 GLY B N 1
ATOM 2822 C CA . GLY B 1 56 ? -15.234 18.422 2.898 1 93.69 56 GLY B CA 1
ATOM 2823 C C . GLY B 1 56 ? -14.18 18.656 3.969 1 93.69 56 GLY B C 1
ATOM 2824 O O . GLY B 1 56 ? -14.227 19.672 4.672 1 93.69 56 GLY B O 1
ATOM 2825 N N . ILE B 1 57 ? -13.336 17.688 4.082 1 96.12 57 ILE B N 1
ATOM 2826 C CA . ILE B 1 57 ? -12.289 17.719 5.094 1 96.12 57 ILE B CA 1
ATOM 2827 C C . ILE B 1 57 ? -11.375 18.922 4.844 1 96.12 57 ILE B C 1
ATOM 2829 O O . ILE B 1 57 ? -11.008 19.641 5.781 1 96.12 57 ILE B O 1
ATOM 2833 N N . GLY B 1 58 ? -11.031 19.172 3.562 1 97.62 58 GLY B N 1
ATOM 2834 C CA . GLY B 1 58 ? -10.133 20.281 3.225 1 97.62 58 GLY B CA 1
ATOM 2835 C C . GLY B 1 58 ? -10.664 21.625 3.648 1 97.62 58 GLY B C 1
ATOM 2836 O O . GLY B 1 58 ? -9.93 22.438 4.207 1 97.62 58 GLY B O 1
ATOM 2837 N N . GLU B 1 59 ? -11.914 21.828 3.367 1 97.62 59 GLU B N 1
ATOM 2838 C CA . GLU B 1 59 ? -12.547 23.078 3.76 1 97.62 59 GLU B CA 1
ATOM 2839 C C . GLU B 1 59 ? -12.578 23.234 5.277 1 97.62 59 GLU B C 1
ATOM 2841 O O . GLU B 1 59 ? -12.258 24.297 5.809 1 97.62 59 GLU B O 1
ATOM 2846 N N . THR B 1 60 ? -12.945 22.188 5.984 1 97.69 60 THR B N 1
ATOM 2847 C CA . THR B 1 60 ? -13.039 22.234 7.438 1 97.69 60 THR B CA 1
ATOM 2848 C C . THR B 1 60 ? -11.656 22.375 8.07 1 97.69 60 THR B C 1
ATOM 2850 O O . THR B 1 60 ? -11.5 23.062 9.078 1 97.69 60 THR B O 1
ATOM 2853 N N . LEU B 1 61 ? -10.664 21.75 7.461 1 98.44 61 LEU B N 1
ATOM 2854 C CA . LEU B 1 61 ? -9.289 21.922 7.918 1 98.44 61 LEU B CA 1
ATOM 2855 C C . LEU B 1 61 ? -8.852 23.375 7.785 1 98.44 61 LEU B C 1
ATOM 2857 O O . LEU B 1 61 ? -8.188 23.906 8.68 1 98.44 61 LEU B O 1
ATOM 2861 N N . SER B 1 62 ? -9.195 23.953 6.637 1 98.69 62 SER B N 1
ATOM 2862 C CA . SER B 1 62 ? -8.852 25.359 6.426 1 98.69 62 SER B CA 1
ATOM 2863 C C . SER B 1 62 ? -9.406 26.234 7.543 1 98.69 62 SER B C 1
ATOM 2865 O O . SER B 1 62 ? -8.695 27.094 8.07 1 98.69 62 SER B O 1
ATOM 2867 N N . LYS B 1 63 ? -10.641 25.984 7.906 1 98.38 63 LYS B N 1
ATOM 2868 C CA . LYS B 1 63 ? -11.289 26.75 8.969 1 98.38 63 LYS B CA 1
ATOM 2869 C C . LYS B 1 63 ? -10.578 26.531 10.305 1 98.38 63 LYS B C 1
ATOM 2871 O O . LYS B 1 63 ? -10.32 27.5 11.039 1 98.38 63 LYS B O 1
ATOM 2876 N N . GLU B 1 64 ? -10.273 25.297 10.602 1 98.25 64 GLU B N 1
ATOM 2877 C CA . GLU B 1 64 ? -9.648 24.984 11.883 1 98.25 64 GLU B CA 1
ATOM 2878 C C . GLU B 1 64 ? -8.234 25.547 11.961 1 98.25 64 GLU B C 1
ATOM 2880 O O . GLU B 1 64 ? -7.84 26.109 12.984 1 98.25 64 GLU B O 1
ATOM 2885 N N . PHE B 1 65 ? -7.41 25.438 10.906 1 98.75 65 PHE B N 1
ATOM 2886 C CA . PHE B 1 65 ? -6.066 26 10.883 1 98.75 65 PHE B CA 1
ATOM 2887 C C . PHE B 1 65 ? -6.102 27.516 11.062 1 98.75 65 PHE B C 1
ATOM 2889 O O . PHE B 1 65 ? -5.301 28.078 11.805 1 98.75 65 PHE B O 1
ATOM 2896 N N . ALA B 1 66 ? -7.059 28.141 10.359 1 98.62 66 ALA B N 1
ATOM 2897 C CA . ALA B 1 66 ? -7.195 29.578 10.477 1 98.62 66 ALA B CA 1
ATOM 2898 C C . ALA B 1 66 ? -7.527 29.984 11.906 1 98.62 66 ALA B C 1
ATOM 2900 O O . ALA B 1 66 ? -6.941 30.938 12.438 1 98.62 66 ALA B O 1
ATOM 2901 N N . SER B 1 67 ? -8.438 29.25 12.5 1 98.25 67 SER B N 1
ATOM 2902 C CA . SER B 1 67 ? -8.875 29.578 13.852 1 98.25 67 SER B CA 1
ATOM 2903 C C . SER B 1 67 ? -7.727 29.406 14.852 1 98.25 67 SER B C 1
ATOM 2905 O O . SER B 1 67 ? -7.75 30 15.93 1 98.25 67 SER B O 1
ATOM 2907 N N . HIS B 1 68 ? -6.711 28.641 14.484 1 98.44 68 HIS B N 1
ATOM 2908 C CA . HIS B 1 68 ? -5.566 28.406 15.359 1 98.44 68 HIS B CA 1
ATOM 2909 C C . HIS B 1 68 ? -4.379 29.266 14.961 1 98.44 68 HIS B C 1
ATOM 2911 O O . HIS B 1 68 ? -3.25 29.016 15.383 1 98.44 68 HIS B O 1
ATOM 2917 N N . GLY B 1 69 ? -4.594 30.281 14.055 1 98.38 69 GLY B N 1
ATOM 2918 C CA . GLY B 1 69 ? -3.631 31.344 13.812 1 98.38 69 GLY B CA 1
ATOM 2919 C C . GLY B 1 69 ? -2.701 31.062 12.648 1 98.38 69 GLY B C 1
ATOM 2920 O O . GLY B 1 69 ? -1.67 31.719 12.5 1 98.38 69 GLY B O 1
ATOM 2921 N N . ALA B 1 70 ? -3.043 30.141 11.797 1 98.69 70 ALA B N 1
ATOM 2922 C CA . ALA B 1 70 ? -2.18 29.781 10.672 1 98.69 70 ALA B CA 1
ATOM 2923 C C . ALA B 1 70 ? -2.352 30.766 9.516 1 98.69 70 ALA B C 1
ATOM 2925 O O . ALA B 1 70 ? -3.391 31.406 9.391 1 98.69 70 ALA B O 1
ATOM 2926 N N . LYS B 1 71 ? -1.296 30.922 8.766 1 98.69 71 LYS B N 1
ATOM 2927 C CA . LYS B 1 71 ? -1.372 31.469 7.41 1 98.69 71 LYS B CA 1
ATOM 2928 C C . LYS B 1 71 ? -1.628 30.359 6.391 1 98.69 71 LYS B C 1
ATOM 2930 O O . LYS B 1 71 ? -1.043 29.281 6.48 1 98.69 71 LYS B O 1
ATOM 2935 N N . LEU B 1 72 ? -2.539 30.641 5.438 1 98.81 72 LEU B N 1
ATOM 2936 C CA . LEU B 1 72 ? -3.01 29.516 4.641 1 98.81 72 LEU B CA 1
ATOM 2937 C C . LEU B 1 72 ? -2.74 29.75 3.156 1 98.81 72 LEU B C 1
ATOM 2939 O O . LEU B 1 72 ? -2.861 30.875 2.668 1 98.81 72 LEU B O 1
ATOM 2943 N N . ILE B 1 73 ? -2.281 28.734 2.486 1 98.94 73 ILE B N 1
ATOM 2944 C CA . ILE B 1 73 ? -2.305 28.594 1.033 1 98.94 73 ILE B CA 1
ATOM 2945 C C . ILE B 1 73 ? -3.309 27.516 0.626 1 98.94 73 ILE B C 1
ATOM 2947 O O . ILE B 1 73 ? -3.137 26.344 0.96 1 98.94 73 ILE B O 1
ATOM 2951 N N . LEU B 1 74 ? -4.387 27.922 -0.06 1 98.88 74 LEU B N 1
ATOM 2952 C CA . LEU B 1 74 ? -5.469 27.016 -0.397 1 98.88 74 LEU B CA 1
ATOM 2953 C C . LEU B 1 74 ? -5.43 26.641 -1.876 1 98.88 74 LEU B C 1
ATOM 2955 O O . LEU B 1 74 ? -5.422 27.516 -2.74 1 98.88 74 LEU B O 1
ATOM 2959 N N . SER B 1 75 ? -5.348 25.359 -2.117 1 98.81 75 SER B N 1
ATOM 2960 C CA . SER B 1 75 ? -5.32 24.906 -3.502 1 98.81 75 SER B CA 1
ATOM 2961 C C . SER B 1 75 ? -6.469 23.938 -3.791 1 98.81 75 SER B C 1
ATOM 2963 O O . SER B 1 75 ? -6.781 23.078 -2.969 1 98.81 75 SER B O 1
ATOM 2965 N N . ALA B 1 76 ? -7.148 24.062 -4.832 1 98.12 76 ALA B N 1
ATOM 2966 C CA . ALA B 1 76 ? -8.133 23.234 -5.527 1 98.12 76 ALA B CA 1
ATOM 2967 C C . ALA B 1 76 ? -8.273 23.672 -6.984 1 98.12 76 ALA B C 1
ATOM 2969 O O . ALA B 1 76 ? -7.637 24.625 -7.418 1 98.12 76 ALA B O 1
ATOM 2970 N N . ARG B 1 77 ? -9.055 22.953 -7.727 1 96.12 77 ARG B N 1
ATOM 2971 C CA . ARG B 1 77 ? -9.102 23.219 -9.156 1 96.12 77 ARG B CA 1
ATOM 2972 C C . ARG B 1 77 ? -9.906 24.484 -9.461 1 96.12 77 ARG B C 1
ATOM 2974 O O . ARG B 1 77 ? -9.578 25.219 -10.391 1 96.12 77 ARG B O 1
ATOM 2981 N N . ARG B 1 78 ? -10.945 24.75 -8.648 1 95.62 78 ARG B N 1
ATOM 2982 C CA . ARG B 1 78 ? -11.883 25.812 -9 1 95.62 78 ARG B CA 1
ATOM 2983 C C . ARG B 1 78 ? -11.688 27.031 -8.102 1 95.62 78 ARG B C 1
ATOM 2985 O O . ARG B 1 78 ? -12.016 26.984 -6.914 1 95.62 78 ARG B O 1
ATOM 2992 N N . LEU B 1 79 ? -11.289 28.125 -8.727 1 98 79 LEU B N 1
ATOM 2993 C CA . LEU B 1 79 ? -10.969 29.344 -8 1 98 79 LEU B CA 1
ATOM 2994 C C . LEU B 1 79 ? -12.195 29.875 -7.262 1 98 79 LEU B C 1
ATOM 2996 O O . LEU B 1 79 ? -12.094 30.281 -6.098 1 98 79 LEU B O 1
ATOM 3000 N N . PRO B 1 80 ? -13.414 29.828 -7.836 1 98.5 80 PRO B N 1
ATOM 3001 C CA . PRO B 1 80 ? -14.578 30.359 -7.117 1 98.5 80 PRO B CA 1
ATOM 3002 C C . PRO B 1 80 ? -14.852 29.625 -5.805 1 98.5 80 PRO B C 1
ATOM 3004 O O . PRO B 1 80 ? -15.258 30.25 -4.82 1 98.5 80 PRO B O 1
ATOM 3007 N N . GLU B 1 81 ? -14.633 28.328 -5.812 1 98.06 81 GLU B N 1
ATOM 3008 C CA . GLU B 1 81 ? -14.828 27.562 -4.59 1 98.06 81 GLU B CA 1
ATOM 3009 C C . GLU B 1 81 ? -13.805 27.938 -3.527 1 98.06 81 GLU B C 1
ATOM 3011 O O . GLU B 1 81 ? -14.109 27.953 -2.334 1 98.06 81 GLU B O 1
ATOM 3016 N N . LEU B 1 82 ? -12.57 28.219 -3.965 1 98.56 82 LEU B N 1
ATOM 3017 C CA . LEU B 1 82 ? -11.523 28.641 -3.041 1 98.56 82 LEU B CA 1
ATOM 3018 C C . LEU B 1 82 ? -11.852 30.016 -2.449 1 98.56 82 LEU B C 1
ATOM 3020 O O . LEU B 1 82 ? -11.602 30.25 -1.265 1 98.56 82 LEU B O 1
ATOM 3024 N N . GLU B 1 83 ? -12.359 30.906 -3.271 1 98.56 83 GLU B N 1
ATOM 3025 C CA . GLU B 1 83 ? -12.766 32.219 -2.803 1 98.56 83 GLU B CA 1
ATOM 3026 C C . GLU B 1 83 ? -13.875 32.125 -1.755 1 98.56 83 GLU B C 1
ATOM 3028 O O . GLU B 1 83 ? -13.859 32.844 -0.755 1 98.56 83 GLU B O 1
ATOM 3033 N N . ARG B 1 84 ? -14.805 31.219 -2.074 1 98.38 84 ARG B N 1
ATOM 3034 C CA . ARG B 1 84 ? -15.875 30.969 -1.117 1 98.38 84 ARG B CA 1
ATOM 3035 C C . ARG B 1 84 ? -15.32 30.516 0.226 1 98.38 84 ARG B C 1
ATOM 3037 O O . ARG B 1 84 ? -15.727 31.016 1.276 1 98.38 84 ARG B O 1
ATOM 3044 N N . VAL B 1 85 ? -14.414 29.578 0.232 1 98.5 85 VAL B N 1
ATOM 3045 C CA . VAL B 1 85 ? -13.805 29.078 1.456 1 98.5 85 VAL B CA 1
ATOM 3046 C C . VAL B 1 85 ? -13.055 30.203 2.168 1 98.5 85 VAL B C 1
ATOM 3048 O O . VAL B 1 85 ? -13.242 30.406 3.369 1 98.5 85 VAL B O 1
ATOM 3051 N N . LYS B 1 86 ? -12.234 30.953 1.433 1 98.56 86 LYS B N 1
ATOM 3052 C CA . LYS B 1 86 ? -11.461 32.062 2.018 1 98.56 86 LYS B CA 1
ATOM 3053 C C . LYS B 1 86 ? -12.375 33.031 2.732 1 98.56 86 LYS B C 1
ATOM 3055 O O . LYS B 1 86 ? -12.07 33.5 3.836 1 98.56 86 LYS B O 1
ATOM 3060 N N . ALA B 1 87 ? -13.461 33.375 2.145 1 97.94 87 ALA B N 1
ATOM 3061 C CA . ALA B 1 87 ? -14.391 34.344 2.682 1 97.94 87 ALA B CA 1
ATOM 3062 C C . ALA B 1 87 ? -14.992 33.875 4 1 97.94 87 ALA B C 1
ATOM 3064 O O . ALA B 1 87 ? -15.398 34.688 4.832 1 97.94 87 ALA B O 1
ATOM 3065 N N . SER B 1 88 ? -15.023 32.562 4.168 1 97.44 88 SER B N 1
ATOM 3066 C CA . SER B 1 88 ? -15.664 32 5.352 1 97.44 88 SER B CA 1
ATOM 3067 C C . SER B 1 88 ? -14.672 31.859 6.5 1 97.44 88 SER B C 1
ATOM 3069 O O . SER B 1 88 ? -15.047 31.5 7.617 1 97.44 88 SER B O 1
ATOM 3071 N N . LEU B 1 89 ? -13.43 32.156 6.273 1 98.38 89 LEU B N 1
ATOM 3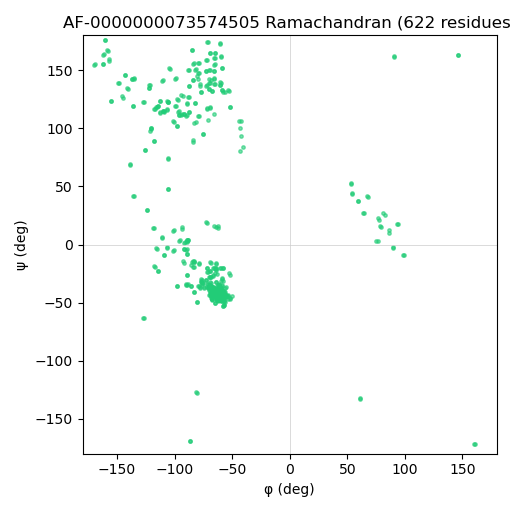072 C CA . LEU B 1 89 ? -12.383 31.906 7.262 1 98.38 89 LEU B CA 1
ATOM 3073 C C . LEU B 1 89 ? -12.305 33.031 8.266 1 98.38 89 LEU B C 1
ATOM 3075 O O . LEU B 1 89 ? -12.523 34.219 7.91 1 98.38 89 LEU B O 1
ATOM 3079 N N . SER B 1 90 ? -12.078 32.688 9.516 1 97.44 90 SER B N 1
ATOM 3080 C CA . SER B 1 90 ? -11.828 33.656 10.586 1 97.44 90 SER B CA 1
ATOM 3081 C C . SER B 1 90 ? -10.672 33.188 11.477 1 97.44 90 SER B C 1
ATOM 3083 O O . SER B 1 90 ? -10.477 32 11.688 1 97.44 90 SER B O 1
ATOM 3085 N N . GLY B 1 91 ? -9.867 34.062 11.922 1 95.25 91 GLY B N 1
ATOM 3086 C CA . GLY B 1 91 ? -8.719 33.812 12.773 1 95.25 91 GLY B CA 1
ATOM 3087 C C . GLY B 1 91 ? -7.699 34.938 12.75 1 95.25 91 GLY B C 1
ATOM 3088 O O . GLY B 1 91 ? -7.945 36 12.156 1 95.25 91 GLY B O 1
ATOM 3089 N N . LEU B 1 92 ? -6.609 34.75 13.328 1 95.88 92 LEU B N 1
ATOM 3090 C CA . LEU B 1 92 ? -5.574 35.75 13.508 1 95.88 92 LEU B CA 1
ATOM 3091 C C . LEU B 1 92 ? -5.145 36.344 12.172 1 95.88 92 LEU B C 1
ATOM 3093 O O . LEU B 1 92 ? -5.004 37.562 12.031 1 95.88 92 LEU B O 1
ATOM 3097 N N . HIS B 1 93 ? -5.012 35.469 11.094 1 95.5 93 HIS B N 1
ATOM 3098 C CA . HIS B 1 93 ? -4.461 35.906 9.812 1 95.5 93 HIS B CA 1
ATOM 3099 C C . HIS B 1 93 ? -5.504 35.812 8.703 1 95.5 93 HIS B C 1
ATOM 3101 O O . HIS B 1 93 ? -5.223 36.156 7.551 1 95.5 93 HIS B O 1
ATOM 3107 N N . ALA B 1 94 ? -6.652 35.344 8.953 1 94 94 ALA B N 1
ATOM 3108 C CA . ALA B 1 94 ? -7.676 35.125 7.93 1 94 94 ALA B CA 1
ATOM 3109 C C . ALA B 1 94 ? -8.68 36.281 7.938 1 94 94 ALA B C 1
ATOM 3111 O O . ALA B 1 94 ? -9.008 36.844 9 1 94 94 ALA B O 1
ATOM 3112 N N . PRO B 1 95 ? -9.164 36.719 6.918 1 93.94 95 PRO B N 1
ATOM 3113 C CA . PRO B 1 95 ? -8.867 36.188 5.586 1 93.94 95 PRO B CA 1
ATOM 3114 C C . PRO B 1 95 ? -7.703 36.906 4.91 1 93.94 95 PRO B C 1
ATOM 3116 O O . PRO B 1 95 ? -7.359 36.594 3.768 1 93.94 95 PRO B O 1
ATOM 3119 N N . SER B 1 96 ? -7.098 37.812 5.5 1 93 96 SER B N 1
ATOM 3120 C CA . SER B 1 96 ? -6.102 38.688 4.914 1 93 96 SER B CA 1
ATOM 3121 C C . SER B 1 96 ? -4.859 37.938 4.477 1 93 96 SER B C 1
ATOM 3123 O O . SER B 1 96 ? -4.277 38.219 3.432 1 93 96 SER B O 1
ATOM 3125 N N . SER B 1 97 ? -4.391 36.969 5.262 1 94.38 97 SER B N 1
ATOM 3126 C CA . SER B 1 97 ? -3.197 36.188 4.945 1 94.38 97 SER B CA 1
ATOM 3127 C C . SER B 1 97 ? -3.562 34.781 4.48 1 94.38 97 SER B C 1
ATOM 3129 O O . SER B 1 97 ? -3.018 33.781 4.98 1 94.38 97 SER B O 1
ATOM 3131 N N . VAL B 1 98 ? -4.461 34.719 3.621 1 98.25 98 VAL B N 1
ATOM 3132 C CA . VAL B 1 98 ? -4.84 33.5 2.918 1 98.25 98 VAL B CA 1
ATOM 3133 C C . VAL B 1 98 ? -4.57 33.656 1.424 1 98.25 98 VAL B C 1
ATOM 3135 O O . VAL B 1 98 ? -5.113 34.562 0.784 1 98.25 98 VAL B O 1
ATOM 3138 N N . VAL B 1 99 ? -3.699 32.875 0.901 1 98.56 99 VAL B N 1
ATOM 3139 C CA . VAL B 1 99 ? -3.352 32.875 -0.516 1 98.56 99 VAL B CA 1
ATOM 3140 C C . VAL B 1 99 ? -4.129 31.781 -1.249 1 98.56 99 VAL B C 1
ATOM 3142 O O . VAL B 1 99 ? -4.191 30.641 -0.791 1 98.56 99 VAL B O 1
ATOM 3145 N N . LEU B 1 100 ? -4.832 32.219 -2.273 1 98.75 100 LEU B N 1
ATOM 3146 C CA . LEU B 1 100 ? -5.48 31.25 -3.152 1 98.75 100 LEU B CA 1
ATOM 3147 C C . LEU B 1 100 ? -4.547 30.828 -4.281 1 98.75 100 LEU B C 1
ATOM 3149 O O . LEU B 1 100 ? -4.016 31.672 -5.004 1 98.75 100 LEU B O 1
ATOM 3153 N N . LEU B 1 101 ? -4.25 29.578 -4.395 1 98.69 101 LEU B N 1
ATOM 3154 C CA . LEU B 1 101 ? -3.379 29 -5.414 1 98.69 101 LEU B CA 1
ATOM 3155 C C . LEU B 1 101 ? -4.086 27.875 -6.164 1 98.69 101 LEU B C 1
ATOM 3157 O O . LEU B 1 101 ? -3.885 26.703 -5.859 1 98.69 101 LEU B O 1
ATOM 3161 N N . PRO B 1 102 ? -4.961 28.266 -7.199 1 98.38 102 PRO B N 1
ATOM 3162 C CA . PRO B 1 102 ? -5.617 27.219 -7.977 1 98.38 102 PRO B CA 1
ATOM 3163 C C . PRO B 1 102 ? -4.633 26.203 -8.562 1 98.38 102 PRO B C 1
ATOM 3165 O O . PRO B 1 102 ? -3.605 26.594 -9.125 1 98.38 102 PRO B O 1
ATOM 3168 N N . LEU B 1 103 ? -4.969 24.891 -8.375 1 98.31 103 LEU B N 1
ATOM 3169 C CA . LEU B 1 103 ? -4.012 23.844 -8.75 1 98.31 103 LEU B CA 1
ATOM 3170 C C . LEU B 1 103 ? -4.723 22.531 -9.055 1 98.31 103 LEU B C 1
ATOM 3172 O O . LEU B 1 103 ? -5.547 22.078 -8.258 1 98.31 103 LEU B O 1
ATOM 3176 N N . ASP B 1 104 ? -4.488 22.047 -10.227 1 97.62 104 ASP B N 1
ATOM 3177 C CA . ASP B 1 104 ? -4.77 20.656 -10.523 1 97.62 104 ASP B CA 1
ATOM 3178 C C . ASP B 1 104 ? -3.561 19.766 -10.219 1 97.62 104 ASP B C 1
ATOM 3180 O O 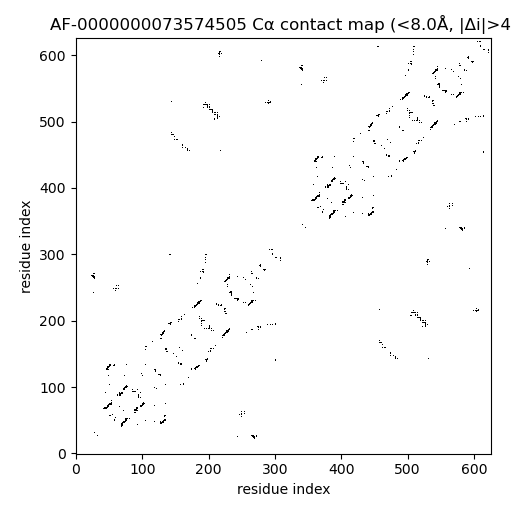. ASP B 1 104 ? -2.555 19.812 -10.93 1 97.62 104 ASP B O 1
ATOM 3184 N N . VAL B 1 105 ? -3.709 18.953 -9.195 1 97 105 VAL B N 1
ATOM 3185 C CA . VAL B 1 105 ? -2.572 18.172 -8.719 1 97 105 VAL B CA 1
ATOM 3186 C C . VAL B 1 105 ? -2.121 17.188 -9.797 1 97 105 VAL B C 1
ATOM 3188 O O . VAL B 1 105 ? -1.032 16.625 -9.719 1 97 105 VAL B O 1
ATOM 3191 N N . THR B 1 106 ? -2.963 16.953 -10.781 1 96 106 THR B N 1
ATOM 3192 C CA . THR B 1 106 ? -2.605 16.047 -11.867 1 96 106 THR B CA 1
ATOM 3193 C C . THR B 1 106 ? -1.908 16.781 -13 1 96 106 THR B C 1
ATOM 3195 O O . THR B 1 106 ? -1.66 16.219 -14.062 1 96 106 THR B O 1
ATOM 3198 N N . GLY B 1 107 ? -1.677 18.047 -12.844 1 95.5 107 GLY B N 1
ATOM 3199 C CA . GLY B 1 107 ? -0.988 18.828 -13.859 1 95.5 107 GLY B CA 1
ATOM 3200 C C . GLY B 1 107 ? 0.418 18.328 -14.141 1 95.5 107 GLY B C 1
ATOM 3201 O O . GLY B 1 107 ? 0.926 17.453 -13.438 1 95.5 107 GLY B O 1
ATOM 3202 N N . SER B 1 108 ? 1.055 18.906 -15.164 1 95 108 SER B N 1
ATOM 3203 C CA . SER B 1 108 ? 2.428 18.562 -15.516 1 95 108 SER B CA 1
ATOM 3204 C C . SER B 1 108 ? 3.396 18.953 -14.406 1 95 108 SER B C 1
ATOM 3206 O O . SER B 1 108 ? 3.062 19.781 -13.547 1 95 108 SER B O 1
ATOM 3208 N N . GLU B 1 109 ? 4.543 18.359 -14.445 1 94.56 109 GLU B N 1
ATOM 3209 C CA . GLU B 1 109 ? 5.566 18.672 -13.445 1 94.56 109 GLU B CA 1
ATOM 3210 C C . GLU B 1 109 ? 5.879 20.172 -13.438 1 94.56 109 GLU B C 1
ATOM 3212 O O . GLU B 1 109 ? 6.133 20.75 -12.375 1 94.56 109 GLU B O 1
ATOM 3217 N N . ASP B 1 110 ? 5.891 20.812 -14.578 1 96.44 110 ASP B N 1
ATOM 3218 C CA . ASP B 1 110 ? 6.176 22.234 -14.664 1 96.44 110 ASP B CA 1
ATOM 3219 C C . ASP B 1 110 ? 5.117 23.047 -13.93 1 96.44 110 ASP B C 1
ATOM 3221 O O . ASP B 1 110 ? 5.438 24.016 -13.242 1 96.44 110 ASP B O 1
ATOM 3225 N N . VAL B 1 111 ? 3.891 22.656 -14.094 1 97.38 111 VAL B N 1
ATOM 3226 C CA . VAL B 1 111 ? 2.787 23.344 -13.43 1 97.38 111 VAL B CA 1
ATOM 3227 C C . VAL B 1 111 ? 2.928 23.188 -11.914 1 97.38 111 VAL B C 1
ATOM 3229 O O . VAL B 1 111 ? 2.744 24.156 -11.172 1 97.38 111 VAL B O 1
ATOM 3232 N N . LEU B 1 112 ? 3.273 22.047 -11.492 1 97.62 112 LEU B N 1
ATOM 3233 C CA . LEU B 1 112 ? 3.422 21.781 -10.07 1 97.62 112 LEU B CA 1
ATOM 3234 C C . LEU B 1 112 ? 4.641 22.5 -9.508 1 97.62 112 LEU B C 1
ATOM 3236 O O . LEU B 1 112 ? 4.617 22.969 -8.367 1 97.62 112 LEU B O 1
ATOM 3240 N N . ARG B 1 113 ? 5.668 22.578 -10.273 1 97.75 113 ARG B N 1
ATOM 3241 C CA . ARG B 1 113 ? 6.855 23.312 -9.859 1 97.75 113 ARG B CA 1
ATOM 3242 C C . ARG B 1 113 ? 6.535 24.797 -9.664 1 97.75 113 ARG B C 1
ATOM 3244 O O . ARG B 1 113 ? 6.965 2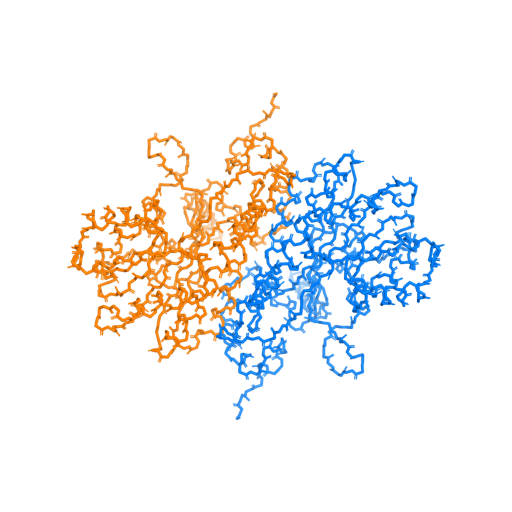5.406 -8.688 1 97.75 113 ARG B O 1
ATOM 3251 N N . GLU B 1 114 ? 5.855 25.312 -10.578 1 98.44 114 GLU B N 1
ATOM 3252 C CA . GLU B 1 114 ? 5.445 26.703 -10.461 1 98.44 114 GLU B CA 1
ATOM 3253 C C . GLU B 1 114 ? 4.602 26.938 -9.219 1 98.44 114 GLU B C 1
ATOM 3255 O O . GLU B 1 114 ? 4.75 27.953 -8.531 1 98.44 114 GLU B O 1
ATOM 3260 N N . ALA B 1 115 ? 3.688 26.031 -8.953 1 98.62 115 ALA B N 1
ATOM 3261 C CA . ALA B 1 115 ? 2.85 26.125 -7.758 1 98.62 115 ALA B CA 1
ATOM 3262 C C . ALA B 1 115 ? 3.699 26.125 -6.488 1 98.62 115 ALA B C 1
ATOM 3264 O O . ALA B 1 115 ? 3.445 26.906 -5.566 1 98.62 115 ALA B O 1
ATOM 3265 N N . VAL B 1 116 ? 4.711 25.25 -6.457 1 98.69 116 VAL B N 1
ATOM 3266 C CA . VAL B 1 116 ? 5.59 25.172 -5.297 1 98.69 116 VAL B CA 1
ATOM 3267 C C . VAL B 1 116 ? 6.359 26.484 -5.133 1 98.69 116 VAL B C 1
ATOM 3269 O O . VAL B 1 116 ? 6.504 26.984 -4.02 1 98.69 116 VAL B O 1
ATOM 3272 N N . GLU B 1 117 ? 6.816 26.984 -6.203 1 98.56 117 GLU B N 1
ATOM 3273 C CA . GLU B 1 117 ? 7.551 28.25 -6.152 1 98.56 117 GLU B CA 1
ATOM 3274 C C . GLU B 1 117 ? 6.676 29.375 -5.609 1 98.56 117 GLU B C 1
ATOM 3276 O O . GLU B 1 117 ? 7.113 30.156 -4.762 1 98.56 117 GLU B O 1
ATOM 3281 N N . LYS B 1 118 ? 5.496 29.453 -6.098 1 98.62 118 LYS B N 1
ATOM 3282 C CA . LYS B 1 118 ? 4.566 30.469 -5.621 1 98.62 118 LYS B CA 1
ATOM 3283 C C . LYS B 1 118 ? 4.258 30.281 -4.137 1 98.62 118 LYS B C 1
ATOM 3285 O O . LYS B 1 118 ? 4.207 31.266 -3.383 1 98.62 118 LYS B O 1
ATOM 3290 N N . ALA B 1 119 ? 4.02 29.047 -3.756 1 98.75 119 ALA B N 1
ATOM 3291 C CA . ALA B 1 119 ? 3.744 28.75 -2.354 1 98.75 119 ALA B CA 1
ATOM 3292 C C . ALA B 1 119 ? 4.914 29.156 -1.465 1 98.75 119 ALA B C 1
ATOM 3294 O O . ALA B 1 119 ? 4.719 29.828 -0.442 1 98.75 119 ALA B O 1
ATOM 3295 N N . GLU B 1 120 ? 6.117 28.844 -1.897 1 98.62 120 GLU B N 1
ATOM 3296 C CA . GLU B 1 120 ? 7.324 29.125 -1.128 1 98.62 120 GLU B CA 1
ATOM 3297 C C . GLU B 1 120 ? 7.609 30.625 -1.073 1 98.62 120 GLU B C 1
ATOM 3299 O O . GLU B 1 120 ? 8.195 31.109 -0.109 1 98.62 120 GLU B O 1
ATOM 3304 N N . ALA B 1 121 ? 7.172 31.297 -2.059 1 98 121 ALA B N 1
ATOM 3305 C CA . ALA B 1 121 ? 7.406 32.75 -2.135 1 98 121 ALA B CA 1
ATOM 3306 C C . ALA B 1 121 ? 6.367 33.5 -1.323 1 98 121 ALA B C 1
ATOM 3308 O O . ALA B 1 121 ? 6.555 34.688 -1.024 1 98 121 ALA B O 1
ATOM 3309 N N . SER B 1 122 ? 5.297 32.812 -0.965 1 97.38 122 SER B N 1
ATOM 3310 C CA . SER B 1 122 ? 4.227 33.469 -0.22 1 97.38 122 SER B CA 1
ATOM 3311 C C . SER B 1 122 ? 4.703 33.906 1.16 1 97.38 122 SER B C 1
ATOM 3313 O O . SER B 1 122 ? 5.684 33.375 1.685 1 97.38 122 SER B O 1
ATOM 3315 N N . PHE B 1 123 ? 3.979 34.938 1.657 1 97.62 123 PHE B N 1
ATOM 3316 C CA . PHE B 1 123 ? 4.211 35.438 3.006 1 97.62 123 PHE B CA 1
ATOM 3317 C C . PHE B 1 123 ? 5.684 35.781 3.209 1 97.62 123 PHE B C 1
ATOM 3319 O O . PHE B 1 123 ? 6.312 35.312 4.152 1 97.62 123 PHE B O 1
ATOM 3326 N N . ASP B 1 124 ? 6.227 36.594 2.279 1 96 124 ASP B N 1
ATOM 3327 C CA . ASP B 1 124 ? 7.574 37.156 2.303 1 96 124 ASP B CA 1
ATOM 3328 C C . ASP B 1 124 ? 8.633 36.062 2.215 1 96 124 ASP B C 1
ATOM 3330 O O . ASP B 1 124 ? 9.68 36.156 2.855 1 96 124 ASP B O 1
ATOM 3334 N N . GLY B 1 125 ? 8.266 34.938 1.593 1 96.31 125 GLY B N 1
ATOM 3335 C CA . GLY B 1 125 ? 9.227 33.875 1.358 1 96.31 125 GLY B CA 1
ATOM 3336 C C . GLY B 1 125 ? 9.523 33.031 2.596 1 96.31 125 GLY B C 1
ATOM 3337 O O . GLY B 1 125 ? 10.594 32.438 2.713 1 96.31 125 GLY B O 1
ATOM 3338 N N . LYS B 1 126 ? 8.641 33.062 3.506 1 96.38 126 LYS B N 1
ATOM 3339 C CA . LYS B 1 126 ? 8.82 32.281 4.742 1 96.38 126 LYS B CA 1
ATOM 3340 C C . LYS B 1 126 ? 8.984 30.797 4.457 1 96.38 126 LYS B C 1
ATOM 3342 O O . LYS B 1 126 ? 9.672 30.094 5.191 1 96.38 126 LYS B O 1
ATOM 3347 N N . GLY B 1 127 ? 8.352 30.312 3.387 1 98.06 127 GLY B N 1
ATOM 3348 C CA . GLY B 1 127 ? 8.336 28.891 3.074 1 98.06 127 GLY B CA 1
ATOM 3349 C C . GLY B 1 127 ? 7.156 28.156 3.686 1 98.06 127 GLY B C 1
ATOM 3350 O O . GLY B 1 127 ? 6.527 28.656 4.621 1 98.06 127 GLY B O 1
ATOM 3351 N N . VAL B 1 128 ? 6.875 27 3.15 1 98.81 128 VAL B N 1
ATOM 3352 C CA . VAL B 1 128 ? 5.758 26.188 3.617 1 98.81 128 VAL B CA 1
ATOM 3353 C C . VAL B 1 128 ? 6.176 25.391 4.852 1 98.81 128 VAL B C 1
ATOM 3355 O O . VAL B 1 128 ? 7.121 24.594 4.797 1 98.81 128 VAL B O 1
ATOM 3358 N N . ASP B 1 129 ? 5.477 25.562 5.973 1 98.81 129 ASP B N 1
ATOM 3359 C CA . ASP B 1 129 ? 5.762 24.828 7.191 1 98.81 129 ASP B CA 1
ATOM 3360 C C . ASP B 1 129 ? 5.094 23.453 7.164 1 98.81 129 ASP B C 1
ATOM 3362 O O . ASP B 1 129 ? 5.664 22.469 7.645 1 98.81 129 ASP B O 1
ATOM 3366 N N . ILE B 1 130 ? 3.863 23.391 6.676 1 98.94 130 ILE B N 1
ATOM 3367 C CA . ILE B 1 130 ? 3.082 22.156 6.652 1 98.94 130 ILE B CA 1
ATOM 3368 C C . ILE B 1 130 ? 2.383 22.016 5.305 1 98.94 130 ILE B C 1
ATOM 3370 O O . ILE B 1 130 ? 1.649 22.906 4.879 1 98.94 130 ILE B O 1
ATOM 3374 N N . MET B 1 131 ? 2.668 21.016 4.605 1 98.88 131 MET B N 1
ATOM 3375 C CA . MET B 1 131 ? 1.935 20.625 3.408 1 98.88 131 MET B CA 1
ATOM 3376 C C . MET B 1 131 ? 0.89 19.562 3.73 1 98.88 131 MET B C 1
ATOM 3378 O O . MET B 1 131 ? 1.232 18.453 4.172 1 98.88 131 MET B O 1
ATOM 3382 N N . VAL B 1 132 ? -0.397 19.875 3.588 1 98.88 132 VAL B N 1
ATOM 3383 C CA . VAL B 1 132 ? -1.483 18.938 3.812 1 98.88 132 VAL B CA 1
ATOM 3384 C C . VAL B 1 132 ? -1.949 18.359 2.479 1 98.88 132 VAL B C 1
ATOM 3386 O O . VAL B 1 132 ? -2.658 19.016 1.721 1 98.88 132 VAL B O 1
ATOM 3389 N N . HIS B 1 133 ? -1.53 17.156 2.193 1 98.69 133 HIS B N 1
ATOM 3390 C CA . HIS B 1 133 ? -2.043 16.422 1.04 1 98.69 133 HIS B CA 1
ATOM 3391 C C . HIS B 1 133 ? -3.441 15.883 1.312 1 98.69 133 HIS B C 1
ATOM 3393 O O . HIS B 1 133 ? -3.588 14.773 1.844 1 98.69 133 HIS B O 1
ATOM 3399 N N . ASN B 1 134 ? -4.453 16.625 0.897 1 98.06 134 ASN B N 1
ATOM 3400 C CA . ASN B 1 134 ? -5.84 16.266 1.181 1 98.06 134 ASN B CA 1
ATOM 3401 C C . ASN B 1 134 ? -6.621 15.992 -0.102 1 98.06 134 ASN B C 1
ATOM 3403 O O . ASN B 1 134 ? -7.688 15.375 -0.068 1 98.06 134 ASN B O 1
ATOM 3407 N N . ALA B 1 135 ? -6.094 16.5 -1.232 1 95.25 135 ALA B N 1
ATOM 3408 C CA . ALA B 1 135 ? -6.77 16.25 -2.506 1 95.25 135 ALA B CA 1
ATOM 3409 C C . ALA B 1 135 ? -6.941 14.758 -2.768 1 95.25 135 ALA B C 1
ATOM 3411 O O . ALA B 1 135 ? -6.012 13.977 -2.551 1 95.25 135 ALA B O 1
ATOM 3412 N N . SER B 1 136 ? -8.109 14.328 -3.127 1 92.44 136 SER B N 1
ATOM 3413 C CA . SER B 1 136 ? -8.398 12.922 -3.389 1 92.44 136 SER B CA 1
ATOM 3414 C C . SER B 1 136 ? -9.375 12.766 -4.551 1 92.44 136 SER B C 1
ATOM 3416 O O . SER B 1 136 ? -10.242 13.617 -4.758 1 92.44 136 SER B O 1
ATOM 3418 N N . ALA B 1 137 ? -9.125 11.688 -5.266 1 88.25 137 ALA B N 1
ATOM 3419 C CA . ALA B 1 137 ? -10.086 11.352 -6.32 1 88.25 137 ALA B CA 1
ATOM 3420 C C . ALA B 1 137 ? -11.391 10.836 -5.727 1 88.25 137 ALA B C 1
ATOM 3422 O O . ALA B 1 137 ? -11.438 10.422 -4.566 1 88.25 137 ALA B O 1
ATOM 3423 N N . ALA B 1 138 ? -12.438 10.961 -6.598 1 73.56 138 ALA B N 1
ATOM 3424 C CA . ALA B 1 138 ? -13.719 10.398 -6.199 1 73.56 138 ALA B CA 1
ATOM 3425 C C . ALA B 1 138 ? -13.609 8.898 -5.934 1 73.56 138 ALA B C 1
ATOM 3427 O O . ALA B 1 138 ? -12.719 8.234 -6.469 1 73.56 138 ALA B O 1
ATOM 3428 N N . ARG B 1 139 ? -14.5 8.422 -5.027 1 74 139 ARG B N 1
ATOM 3429 C CA . ARG B 1 139 ? -14.508 7.035 -4.59 1 74 139 ARG B CA 1
ATOM 3430 C C . ARG B 1 139 ? -15.68 6.273 -5.207 1 74 139 ARG B C 1
ATOM 3432 O O . ARG B 1 139 ? -16.656 5.957 -4.523 1 74 139 ARG B O 1
ATOM 3439 N N . PRO B 1 140 ? -15.469 6.023 -6.453 1 66.38 140 PRO B N 1
ATOM 3440 C CA . PRO B 1 140 ? -16.594 5.219 -6.938 1 66.38 140 PRO B CA 1
ATOM 3441 C C . PRO B 1 140 ? -16.594 3.803 -6.367 1 66.38 140 PRO B C 1
ATOM 3443 O O . PRO B 1 140 ? -15.523 3.211 -6.176 1 66.38 140 PRO B O 1
ATOM 3446 N N . LYS B 1 141 ? -17.703 3.428 -5.953 1 70.88 141 LYS B N 1
ATOM 3447 C CA . LYS B 1 141 ? -17.859 2.045 -5.508 1 70.88 141 LYS B CA 1
ATOM 3448 C C . LYS B 1 141 ? -18.031 1.102 -6.699 1 70.88 141 LYS B C 1
ATOM 3450 O O . LYS B 1 141 ? -18.906 1.3 -7.539 1 70.88 141 LYS B O 1
ATOM 3455 N N . HIS B 1 142 ? -17.016 0.29 -6.906 1 74.31 142 HIS B N 1
ATOM 3456 C CA . HIS B 1 142 ? -17.094 -0.688 -7.988 1 74.31 142 HIS B CA 1
ATOM 3457 C C . HIS B 1 142 ? -16.594 -2.057 -7.527 1 74.31 142 HIS B C 1
ATOM 3459 O O . HIS B 1 142 ? -15.695 -2.148 -6.688 1 74.31 142 HIS B O 1
ATOM 3465 N N . GLY B 1 143 ? -17.344 -3.057 -8.078 1 74.75 143 GLY B N 1
ATOM 3466 C CA . GLY B 1 143 ? -16.828 -4.402 -7.875 1 74.75 143 GLY B CA 1
ATOM 3467 C C . GLY B 1 143 ? -15.578 -4.684 -8.68 1 74.75 143 GLY B C 1
ATOM 3468 O O . GLY B 1 143 ? -15.172 -3.877 -9.516 1 74.75 143 GLY B O 1
ATOM 3469 N N . TYR B 1 144 ? -15 -5.789 -8.477 1 74.19 144 TYR B N 1
ATOM 3470 C CA . TYR B 1 144 ? -13.727 -6.172 -9.07 1 74.19 144 TYR B CA 1
ATOM 3471 C C . TYR B 1 144 ? -13.82 -6.184 -10.594 1 74.19 144 TYR B C 1
ATOM 3473 O O . TYR B 1 144 ? -12.812 -6.031 -11.289 1 74.19 144 TYR B O 1
ATOM 3481 N N . SER B 1 145 ? -15.031 -6.266 -11.055 1 73.81 145 SER B N 1
ATOM 3482 C CA . SER B 1 145 ? -15.172 -6.391 -12.5 1 73.81 145 SER B CA 1
ATOM 3483 C C . SER B 1 145 ? -15.672 -5.09 -13.117 1 73.81 145 SER B C 1
ATOM 3485 O O . SER B 1 145 ? -15.742 -4.965 -14.344 1 73.81 145 SER B O 1
ATOM 3487 N N . GLU B 1 146 ? -15.938 -4.129 -12.344 1 76.56 146 GLU B N 1
ATOM 3488 C CA . GLU B 1 146 ? -16.672 -2.984 -12.867 1 76.56 146 GLU B CA 1
ATOM 3489 C C . GLU B 1 146 ? -15.789 -1.744 -12.938 1 76.56 146 GLU B C 1
ATOM 3491 O O . GLU B 1 146 ? -16.188 -0.727 -13.516 1 76.56 146 GLU B O 1
ATOM 3496 N N . ILE B 1 147 ? -14.625 -1.851 -12.688 1 78.38 147 ILE B N 1
ATOM 3497 C CA . ILE B 1 147 ? -13.82 -0.633 -12.648 1 78.38 147 ILE B CA 1
ATOM 3498 C C . ILE B 1 147 ? -13.188 -0.386 -14.016 1 78.38 147 ILE B C 1
ATOM 3500 O O . ILE B 1 147 ? -12.617 -1.297 -14.617 1 78.38 147 ILE B O 1
ATOM 3504 N N . SER B 1 148 ? -13.406 0.82 -14.484 1 82 148 SER B N 1
ATOM 3505 C CA . SER B 1 148 ? -12.828 1.167 -15.773 1 82 148 SER B CA 1
ATOM 3506 C C . SER B 1 148 ? -11.352 1.523 -15.648 1 82 148 SER B C 1
ATOM 3508 O O . SER B 1 148 ? -10.898 1.92 -14.57 1 82 148 SER B O 1
ATOM 3510 N N . GLU B 1 149 ? -10.688 1.354 -16.766 1 86.5 149 GLU B N 1
ATOM 3511 C CA . GLU B 1 149 ? -9.281 1.75 -16.812 1 86.5 149 GLU B CA 1
ATOM 3512 C C . GLU B 1 149 ? -9.117 3.246 -16.562 1 86.5 149 GLU B C 1
ATOM 3514 O O . GLU B 1 149 ? -8.18 3.668 -15.891 1 86.5 149 GLU B O 1
ATOM 3519 N N . GLU B 1 150 ? -10.008 3.957 -17.109 1 87.88 150 GLU B N 1
ATOM 3520 C CA . GLU B 1 150 ? -9.953 5.406 -16.953 1 87.88 150 GLU B CA 1
ATOM 3521 C C . GLU B 1 150 ? -10.094 5.809 -15.484 1 87.88 150 GLU B C 1
ATOM 3523 O O . GLU B 1 150 ? -9.375 6.684 -15 1 87.88 150 GLU B O 1
ATOM 3528 N N . THR B 1 151 ? -10.961 5.188 -14.805 1 88 151 THR B N 1
ATOM 3529 C CA . THR B 1 151 ? -11.164 5.469 -13.383 1 88 151 THR B CA 1
ATOM 3530 C C . THR B 1 151 ? -9.914 5.113 -12.586 1 88 151 THR B C 1
ATOM 3532 O O . THR B 1 151 ? -9.516 5.855 -11.68 1 88 151 THR B O 1
ATOM 3535 N N . THR B 1 152 ? -9.352 4.027 -12.93 1 92.38 152 THR B N 1
ATOM 3536 C CA . THR B 1 152 ? -8.133 3.59 -12.258 1 92.38 152 THR B CA 1
ATOM 3537 C C . THR B 1 152 ? -7.008 4.598 -12.469 1 92.38 152 THR B C 1
ATOM 3539 O O . THR B 1 152 ? -6.371 5.039 -11.516 1 92.38 152 THR B O 1
ATOM 3542 N N . LYS B 1 153 ? -6.816 5.004 -13.688 1 93.25 153 LYS B N 1
ATOM 3543 C CA . LYS B 1 153 ? -5.746 5.941 -14.023 1 93.25 153 LYS B CA 1
ATOM 3544 C C . LYS B 1 153 ? -5.965 7.289 -13.344 1 93.25 153 LYS B C 1
ATOM 3546 O O . LYS B 1 153 ? -5.02 7.891 -12.828 1 93.25 153 LYS B O 1
ATOM 3551 N N . THR B 1 154 ? -7.18 7.707 -13.32 1 93 154 THR B N 1
ATOM 3552 C CA . THR B 1 154 ? -7.496 8.984 -12.688 1 93 154 THR B CA 1
ATOM 3553 C C . THR B 1 154 ? -7.238 8.922 -11.188 1 93 154 THR B C 1
ATOM 3555 O O . THR B 1 154 ? -6.68 9.859 -10.609 1 93 154 THR B O 1
ATOM 3558 N N . SER B 1 155 ? -7.652 7.84 -10.562 1 93.81 155 SER B N 1
ATOM 3559 C CA . SER B 1 155 ? -7.438 7.668 -9.133 1 93.81 155 SER B CA 1
ATOM 3560 C C . SER B 1 155 ? -5.953 7.73 -8.781 1 93.81 155 SER B C 1
ATOM 3562 O O . SER B 1 155 ? -5.559 8.422 -7.836 1 93.81 155 SER B O 1
ATOM 3564 N N . PHE B 1 156 ? -5.164 7.102 -9.57 1 96.12 156 PHE B N 1
ATOM 3565 C CA . PHE B 1 156 ? -3.732 7.07 -9.281 1 96.12 156 PHE B CA 1
ATOM 3566 C C . PHE B 1 156 ? -3.076 8.398 -9.648 1 96.12 156 PHE B C 1
ATOM 3568 O O . PHE B 1 156 ? -2.117 8.82 -9 1 96.12 156 PHE B O 1
ATOM 3575 N N . ALA B 1 157 ? -3.58 9.039 -10.656 1 96.12 157 ALA B N 1
ATOM 3576 C CA . ALA B 1 157 ? -3.041 10.344 -11.031 1 96.12 157 ALA B CA 1
ATOM 3577 C C . ALA B 1 157 ? -3.221 11.352 -9.898 1 96.12 157 ALA B C 1
ATOM 3579 O O . ALA B 1 157 ? -2.295 12.102 -9.57 1 96.12 157 ALA B O 1
ATOM 3580 N N . VAL B 1 158 ? -4.344 11.344 -9.289 1 96.56 158 VAL B N 1
ATOM 3581 C CA . VAL B 1 158 ? -4.684 12.32 -8.258 1 96.56 158 VAL B CA 1
ATOM 3582 C C . VAL B 1 158 ? -4.047 11.914 -6.934 1 96.56 158 VAL B C 1
ATOM 3584 O O . VAL B 1 158 ? -3.355 12.719 -6.301 1 96.56 158 VAL B O 1
ATOM 3587 N N . ASN B 1 159 ? -4.219 10.664 -6.535 1 96.75 159 ASN B N 1
ATOM 3588 C CA . ASN B 1 159 ? -3.889 10.227 -5.18 1 96.75 159 ASN B CA 1
ATOM 3589 C C . ASN B 1 159 ? -2.408 9.891 -5.051 1 96.75 159 ASN B C 1
ATOM 3591 O O . ASN B 1 159 ? -1.878 9.82 -3.939 1 96.75 159 ASN B O 1
ATOM 3595 N N . VAL B 1 160 ? -1.772 9.656 -6.168 1 97.12 160 VAL B N 1
ATOM 3596 C CA . VAL B 1 160 ? -0.431 9.094 -6.047 1 97.12 160 VAL B CA 1
ATOM 3597 C C . VAL B 1 160 ? 0.56 9.945 -6.84 1 97.12 160 VAL B C 1
ATOM 3599 O O . VAL B 1 160 ? 1.395 10.641 -6.258 1 97.12 160 VAL B O 1
ATOM 3602 N N . ILE B 1 161 ? 0.384 10.016 -8.156 1 96.56 161 ILE B N 1
ATOM 3603 C CA . ILE B 1 161 ? 1.391 10.633 -9.008 1 96.56 161 ILE B CA 1
ATOM 3604 C C . ILE B 1 161 ? 1.505 12.125 -8.68 1 96.56 161 ILE B C 1
ATOM 3606 O O . ILE B 1 161 ? 2.609 12.641 -8.508 1 96.56 161 ILE B O 1
ATOM 3610 N N . GLY B 1 162 ? 0.373 12.805 -8.641 1 96.06 162 GLY B N 1
ATOM 3611 C CA . GLY B 1 162 ? 0.377 14.219 -8.32 1 96.06 162 GLY B CA 1
ATOM 3612 C C . GLY B 1 162 ? 0.984 14.523 -6.961 1 96.06 162 GLY B C 1
ATOM 3613 O O . GLY B 1 162 ? 1.775 15.453 -6.824 1 96.06 162 GLY B O 1
ATOM 3614 N N . VAL B 1 163 ? 0.675 13.719 -5.992 1 96.5 163 VAL B N 1
ATOM 3615 C CA . VAL B 1 163 ? 1.15 13.883 -4.621 1 96.5 163 VAL B CA 1
ATOM 3616 C C . VAL B 1 163 ? 2.658 13.648 -4.566 1 96.5 163 VAL B C 1
ATOM 3618 O O . VAL B 1 163 ? 3.387 14.406 -3.922 1 96.5 163 VAL B O 1
ATOM 3621 N N . ILE B 1 164 ? 3.129 12.641 -5.23 1 95.94 164 ILE B N 1
ATOM 3622 C CA . ILE B 1 164 ? 4.551 12.312 -5.262 1 95.94 164 ILE B CA 1
ATOM 3623 C C . ILE B 1 164 ? 5.328 13.453 -5.914 1 95.94 164 ILE B C 1
ATOM 3625 O O . ILE B 1 164 ? 6.355 13.891 -5.391 1 95.94 164 ILE B O 1
ATOM 3629 N N . THR B 1 165 ? 4.832 13.922 -7.031 1 95.62 165 THR B N 1
ATOM 3630 C CA . THR B 1 165 ? 5.523 14.969 -7.766 1 95.62 165 THR B CA 1
ATOM 3631 C C . THR B 1 165 ? 5.617 16.25 -6.93 1 95.62 165 THR B C 1
ATOM 3633 O O . THR B 1 165 ? 6.691 16.844 -6.812 1 95.62 165 THR B O 1
ATOM 3636 N N . LEU B 1 166 ? 4.508 16.641 -6.352 1 96.25 166 LEU B N 1
ATOM 3637 C CA . LEU B 1 166 ? 4.488 17.828 -5.504 1 96.25 166 LEU B CA 1
ATOM 3638 C C . LEU B 1 166 ? 5.477 17.688 -4.352 1 96.25 166 LEU B C 1
ATOM 3640 O O . LEU B 1 166 ? 6.191 18.641 -4.023 1 96.25 166 LEU B O 1
ATOM 3644 N N . THR B 1 167 ? 5.516 16.531 -3.742 1 96.69 167 THR B N 1
ATOM 3645 C CA . THR B 1 167 ? 6.402 16.266 -2.617 1 96.69 167 THR B CA 1
ATOM 3646 C C . THR B 1 167 ? 7.863 16.312 -3.055 1 96.69 167 THR B C 1
ATOM 3648 O O . THR B 1 167 ? 8.703 16.891 -2.363 1 96.69 167 THR B O 1
ATOM 3651 N N . ARG B 1 168 ? 8.156 15.742 -4.164 1 95 168 ARG B N 1
ATOM 3652 C CA . ARG B 1 168 ? 9.531 15.711 -4.668 1 95 168 ARG B CA 1
ATOM 3653 C C . ARG B 1 168 ? 10.062 17.125 -4.891 1 95 168 ARG B C 1
ATOM 3655 O O . ARG B 1 168 ? 11.258 17.375 -4.703 1 95 168 ARG B O 1
ATOM 3662 N N . ILE B 1 169 ? 9.234 18 -5.328 1 96.25 169 ILE B N 1
ATOM 3663 C CA . ILE B 1 169 ? 9.641 19.359 -5.621 1 96.25 169 ILE B CA 1
ATOM 3664 C C . ILE B 1 169 ? 9.758 20.156 -4.32 1 96.25 169 ILE B C 1
ATOM 3666 O O . ILE B 1 169 ? 10.695 20.938 -4.145 1 96.25 169 ILE B O 1
ATOM 3670 N N . LEU B 1 170 ? 8.883 19.922 -3.354 1 97.62 170 LEU B N 1
ATOM 3671 C CA . LEU B 1 170 ? 8.789 20.719 -2.139 1 97.62 170 LEU B CA 1
ATOM 3672 C C . LEU B 1 170 ? 9.766 20.219 -1.078 1 97.62 170 LEU B C 1
ATOM 3674 O O . LEU B 1 170 ? 10.328 21.016 -0.317 1 97.62 170 LEU B O 1
ATOM 3678 N N . ALA B 1 171 ? 9.984 18.906 -0.992 1 96.69 171 ALA B N 1
ATOM 3679 C CA . ALA B 1 171 ? 10.727 18.266 0.091 1 96.69 171 ALA B CA 1
ATOM 3680 C C . ALA B 1 171 ? 12.141 18.812 0.19 1 96.69 171 ALA B C 1
ATOM 3682 O O . ALA B 1 171 ? 12.625 19.125 1.284 1 96.69 171 ALA B O 1
ATOM 3683 N N . PRO B 1 172 ? 12.828 18.969 -0.953 1 95.62 172 PRO B N 1
ATOM 3684 C CA . PRO B 1 172 ? 14.188 19.5 -0.848 1 95.62 172 PRO B CA 1
ATOM 3685 C C . PRO B 1 172 ? 14.234 20.906 -0.238 1 95.62 172 PRO B C 1
ATOM 3687 O O . PRO B 1 172 ? 15.188 21.25 0.465 1 95.62 172 PRO B O 1
ATOM 3690 N N . LYS B 1 173 ? 13.25 21.703 -0.505 1 97.44 173 LYS B N 1
ATOM 3691 C CA . LYS B 1 173 ? 13.188 23.047 0.059 1 97.44 173 LYS B CA 1
ATOM 3692 C C . LYS B 1 173 ? 12.992 23 1.572 1 97.44 173 LYS B C 1
ATOM 3694 O O . LYS B 1 173 ? 13.648 23.734 2.311 1 97.44 173 LYS B O 1
ATOM 3699 N N . MET B 1 174 ? 12.133 22.109 2.025 1 97.75 174 MET B N 1
ATOM 3700 C CA . MET B 1 174 ? 11.938 21.922 3.457 1 97.75 174 MET B CA 1
ATOM 3701 C C . MET B 1 174 ? 13.203 21.375 4.113 1 97.75 174 MET B C 1
ATOM 3703 O O . MET B 1 174 ? 13.594 21.844 5.191 1 97.75 174 MET B O 1
ATOM 3707 N N . ALA B 1 175 ? 13.797 20.422 3.443 1 95.5 175 ALA B N 1
ATOM 3708 C CA . ALA B 1 175 ? 15.023 19.812 3.965 1 95.5 175 ALA B CA 1
ATOM 3709 C C . ALA B 1 175 ? 16.125 20.859 4.121 1 95.5 175 ALA B C 1
ATOM 3711 O O . ALA B 1 175 ? 16.828 20.891 5.129 1 95.5 175 ALA B O 1
ATOM 3712 N N . GLN B 1 176 ? 16.234 21.703 3.127 1 96.06 176 GLN B N 1
ATOM 3713 C CA . GLN B 1 176 ? 17.234 22.766 3.156 1 96.06 176 GLN B CA 1
ATOM 3714 C C . GLN B 1 176 ? 16.984 23.719 4.32 1 96.06 176 GLN B C 1
ATOM 3716 O O . GLN B 1 176 ? 17.938 24.172 4.965 1 96.06 176 GLN B O 1
ATOM 3721 N N . ARG B 1 177 ? 15.742 23.984 4.633 1 96.69 177 ARG B N 1
ATOM 3722 C CA . ARG B 1 177 ? 15.375 24.875 5.734 1 96.69 177 ARG B CA 1
ATOM 3723 C C . ARG B 1 177 ? 15.5 24.156 7.074 1 96.69 177 ARG B C 1
ATOM 3725 O O . ARG B 1 177 ? 15.508 24.797 8.125 1 96.69 177 ARG B O 1
ATOM 3732 N N . GLY B 1 178 ? 15.578 22.828 7.066 1 96.38 178 GLY B N 1
ATOM 3733 C CA . GLY B 1 178 ? 15.766 22.016 8.258 1 96.38 178 GLY B CA 1
ATOM 3734 C C . GLY B 1 178 ? 14.484 21.828 9.055 1 96.38 178 GLY B C 1
ATOM 3735 O O . GLY B 1 178 ? 14.531 21.5 10.242 1 96.38 178 GLY B O 1
ATOM 3736 N N . ARG B 1 179 ? 13.398 22.141 8.414 1 97.38 179 ARG B N 1
ATOM 3737 C CA . ARG B 1 179 ? 12.094 22 9.055 1 97.38 179 ARG B CA 1
ATOM 3738 C C . ARG B 1 179 ? 10.984 21.875 8.016 1 97.38 179 ARG B C 1
ATOM 3740 O O . ARG B 1 179 ? 11.141 22.312 6.875 1 97.38 179 ARG B O 1
ATOM 3747 N N . GLY B 1 180 ? 9.891 21.328 8.414 1 98.25 180 GLY B N 1
ATOM 3748 C CA . GLY B 1 180 ? 8.719 21.094 7.578 1 98.25 180 GLY B CA 1
ATOM 3749 C C . GLY B 1 180 ? 7.961 19.828 7.941 1 98.25 180 GLY B C 1
ATOM 3750 O O . GLY B 1 180 ? 8.461 19 8.695 1 98.25 180 GLY B O 1
ATOM 3751 N N . GLN B 1 181 ? 6.754 19.766 7.473 1 98.75 181 GLN B N 1
ATOM 3752 C CA . GLN B 1 181 ? 5.918 18.609 7.75 1 98.75 181 GLN B CA 1
ATOM 3753 C C . GLN B 1 181 ? 5.008 18.281 6.57 1 98.75 181 GLN B C 1
ATOM 3755 O O . GLN B 1 181 ? 4.379 19.188 6.004 1 98.75 181 GLN B O 1
ATOM 3760 N N . PHE B 1 182 ? 5.094 17.094 6.168 1 98.75 182 PHE B N 1
ATOM 3761 C CA . PHE B 1 182 ? 4.07 16.578 5.27 1 98.75 182 PHE B CA 1
ATOM 3762 C C . PHE B 1 182 ? 2.969 15.875 6.055 1 98.75 182 PHE B C 1
ATOM 3764 O O . PHE B 1 182 ? 3.223 14.883 6.742 1 98.75 182 PHE B O 1
ATOM 3771 N N . ALA B 1 183 ? 1.767 16.438 6.078 1 98.88 183 ALA B N 1
ATOM 3772 C CA . ALA B 1 183 ? 0.564 15.789 6.586 1 98.88 183 ALA B CA 1
ATOM 3773 C C . ALA B 1 183 ? -0.233 15.148 5.453 1 98.88 183 ALA B C 1
ATOM 3775 O O . ALA B 1 183 ? -0.832 15.852 4.633 1 98.88 183 ALA B O 1
ATOM 3776 N N . VAL B 1 184 ? -0.271 13.852 5.434 1 98.62 184 VAL B N 1
ATOM 3777 C CA . VAL B 1 184 ? -0.842 13.117 4.312 1 98.62 184 VAL B CA 1
ATOM 3778 C C . VAL B 1 184 ? -2.156 12.469 4.734 1 98.62 184 VAL B C 1
ATOM 3780 O O . VAL B 1 184 ? -2.172 11.602 5.617 1 98.62 184 VAL B O 1
ATOM 3783 N N . LEU B 1 185 ? -3.244 12.93 4.125 1 98 185 LEU B N 1
ATOM 3784 C CA . LEU B 1 185 ? -4.539 12.312 4.387 1 98 185 LEU B CA 1
ATOM 3785 C C . LEU B 1 185 ? -4.746 11.086 3.508 1 98 185 LEU B C 1
ATOM 3787 O O . LEU B 1 185 ? -5.309 11.18 2.416 1 98 185 LEU B O 1
ATOM 3791 N N . SER B 1 186 ? -4.32 10.016 4.043 1 96.69 186 SER B N 1
ATOM 3792 C CA . SER B 1 186 ? -4.586 8.742 3.385 1 96.69 186 SER B CA 1
ATOM 3793 C C . SER B 1 186 ? -5.992 8.242 3.701 1 96.69 186 SER B C 1
ATOM 3795 O O . SER B 1 186 ? -6.973 8.945 3.463 1 96.69 186 SER B O 1
ATOM 3797 N N . SER B 1 187 ? -6.102 6.957 4.207 1 94.5 187 SER B N 1
ATOM 3798 C CA . SER B 1 187 ? -7.387 6.359 4.539 1 94.5 187 SER B CA 1
ATOM 3799 C C . SER B 1 187 ? -7.207 5.043 5.289 1 94.5 187 SER B C 1
ATOM 3801 O O . SER B 1 187 ? -6.176 4.383 5.156 1 94.5 187 SER B O 1
ATOM 3803 N N . VAL B 1 188 ? -8.281 4.719 6.086 1 94.06 188 VAL B N 1
ATOM 3804 C CA . VAL B 1 188 ? -8.273 3.393 6.695 1 94.06 188 VAL B CA 1
ATOM 3805 C C . VAL B 1 188 ? -8.336 2.324 5.605 1 94.06 188 VAL B C 1
ATOM 3807 O O . VAL B 1 188 ? -7.875 1.196 5.809 1 94.06 188 VAL B O 1
ATOM 3810 N N . ALA B 1 189 ? -8.781 2.664 4.438 1 91.44 189 ALA B N 1
ATOM 3811 C CA . ALA B 1 189 ? -8.836 1.754 3.295 1 91.44 189 ALA B CA 1
ATOM 3812 C C . ALA B 1 189 ? -7.434 1.368 2.834 1 91.44 189 ALA B C 1
ATOM 3814 O O . ALA B 1 189 ? -7.262 0.388 2.107 1 91.44 189 ALA B O 1
ATOM 3815 N N . ALA B 1 190 ? -6.43 2.172 3.197 1 93.69 190 ALA B N 1
ATOM 3816 C CA . ALA B 1 190 ? -5.039 1.826 2.904 1 93.69 190 ALA B CA 1
ATOM 3817 C C . ALA B 1 190 ? -4.566 0.667 3.775 1 93.69 190 ALA B C 1
ATOM 3819 O O . ALA B 1 190 ? -3.633 -0.051 3.41 1 93.69 190 ALA B O 1
ATOM 3820 N N . LYS B 1 191 ? -5.254 0.54 4.895 1 90.94 191 LYS B N 1
ATOM 3821 C CA . LYS B 1 191 ? -4.84 -0.448 5.887 1 90.94 191 LYS B CA 1
ATOM 3822 C C . LYS B 1 191 ? -5.652 -1.732 5.754 1 90.94 191 LYS B C 1
ATOM 3824 O O . LYS B 1 191 ? -5.137 -2.828 5.988 1 90.94 191 LYS B O 1
ATOM 3829 N N . ILE B 1 192 ? -6.902 -1.526 5.422 1 88.12 192 ILE B N 1
ATOM 3830 C CA . ILE B 1 192 ? -7.805 -2.66 5.266 1 88.12 192 ILE B CA 1
ATOM 3831 C C . ILE B 1 192 ? -8.367 -2.684 3.846 1 88.12 192 ILE B C 1
ATOM 3833 O O . ILE B 1 192 ? -9.117 -1.786 3.451 1 88.12 192 ILE B O 1
ATOM 3837 N N . GLY B 1 193 ? -7.77 -3.523 3.025 1 79.69 193 GLY B N 1
ATOM 3838 C CA . GLY B 1 193 ? -8.391 -3.641 1.717 1 79.69 193 GLY B CA 1
ATOM 3839 C C . GLY B 1 193 ? -9.906 -3.754 1.784 1 79.69 193 GLY B C 1
ATOM 3840 O O . GLY B 1 193 ? -10.438 -4.762 2.252 1 79.69 193 GLY B O 1
ATOM 3841 N N . ALA B 1 194 ? -10.617 -2.621 1.387 1 76.06 194 ALA B N 1
ATOM 3842 C CA . ALA B 1 194 ? -12.07 -2.6 1.526 1 76.06 194 ALA B CA 1
ATOM 3843 C C . ALA B 1 194 ? -12.75 -3.18 0.288 1 76.06 194 ALA B C 1
ATOM 3845 O O . ALA B 1 194 ? -12.461 -2.77 -0.837 1 76.06 194 ALA B O 1
ATOM 3846 N N . PRO B 1 195 ? -13.609 -4.129 0.562 1 78.06 195 PRO B N 1
ATOM 3847 C CA . PRO B 1 195 ? -14.352 -4.668 -0.583 1 78.06 195 PRO B CA 1
ATOM 3848 C C . PRO B 1 195 ? -15.148 -3.598 -1.322 1 78.06 195 PRO B C 1
ATOM 3850 O O . PRO B 1 195 ? -15.781 -2.746 -0.689 1 78.06 195 PRO B O 1
ATOM 3853 N N . GLY B 1 196 ? -15.047 -3.576 -2.627 1 81.12 196 GLY B N 1
ATOM 3854 C CA . GLY B 1 196 ? -15.75 -2.609 -3.451 1 81.12 196 GLY B CA 1
ATOM 3855 C C . GLY B 1 196 ? -14.969 -1.332 -3.682 1 81.12 196 GLY B C 1
ATOM 3856 O O . GLY B 1 196 ? -15.445 -0.417 -4.355 1 81.12 196 GLY B O 1
ATOM 3857 N N . GLN B 1 197 ? -13.82 -1.269 -3.07 1 87.81 197 GLN B N 1
ATOM 3858 C CA . GLN B 1 197 ? -12.969 -0.092 -3.221 1 87.81 197 GLN B CA 1
ATOM 3859 C C . GLN B 1 197 ? -11.516 -0.49 -3.451 1 87.81 197 GLN B C 1
ATOM 3861 O O . GLN B 1 197 ? -10.609 0.087 -2.85 1 87.81 197 GLN B O 1
ATOM 3866 N N . SER B 1 198 ? -11.367 -1.521 -4.285 1 91.69 198 SER B N 1
ATOM 3867 C CA . SER B 1 198 ? -10.047 -2.098 -4.477 1 91.69 198 SER B CA 1
ATOM 3868 C C . SER B 1 198 ? -9.07 -1.069 -5.051 1 91.69 198 SER B C 1
ATOM 3870 O O . SER B 1 198 ? -7.953 -0.92 -4.555 1 91.69 198 SER B O 1
ATOM 3872 N N . VAL B 1 199 ? -9.539 -0.283 -6.062 1 92.94 199 VAL B N 1
ATOM 3873 C CA . VAL B 1 199 ? -8.68 0.706 -6.703 1 92.94 199 VAL B CA 1
ATOM 3874 C C . VAL B 1 199 ? -8.391 1.846 -5.73 1 92.94 199 VAL B C 1
ATOM 3876 O O . VAL B 1 199 ? -7.254 2.322 -5.645 1 92.94 199 VAL B O 1
ATOM 3879 N N . TYR B 1 200 ? -9.375 2.309 -5.02 1 92.44 200 TYR B N 1
ATOM 3880 C CA . TYR B 1 200 ? -9.18 3.346 -4.012 1 92.44 200 TYR B CA 1
ATOM 3881 C C . TYR B 1 200 ? -8.211 2.881 -2.936 1 92.44 200 TYR B C 1
ATOM 3883 O O . TYR B 1 200 ? -7.27 3.6 -2.586 1 92.44 200 TYR B O 1
ATOM 3891 N N . SER B 1 201 ? -8.438 1.62 -2.404 1 93.5 201 SER B N 1
ATOM 3892 C CA . SER B 1 201 ? -7.539 1.038 -1.412 1 93.5 201 SER B CA 1
ATOM 3893 C C . SER B 1 201 ? -6.105 0.975 -1.934 1 93.5 201 SER B C 1
ATOM 3895 O O . SER B 1 201 ? -5.16 1.295 -1.209 1 93.5 201 SER B O 1
ATOM 3897 N N . ALA B 1 202 ? -5.98 0.59 -3.143 1 95.62 202 ALA B N 1
ATOM 3898 C CA . ALA B 1 202 ? -4.664 0.5 -3.773 1 95.62 202 ALA B CA 1
ATOM 3899 C C . ALA B 1 202 ? -3.992 1.868 -3.834 1 95.62 202 ALA B C 1
ATOM 3901 O O . ALA B 1 202 ? -2.822 2.008 -3.469 1 95.62 202 ALA B O 1
ATOM 3902 N N . SER B 1 203 ? -4.691 2.873 -4.258 1 96.06 203 SER B N 1
ATOM 3903 C CA . SER B 1 203 ? -4.121 4.207 -4.418 1 96.06 203 SER B CA 1
ATOM 3904 C C . SER B 1 203 ? -3.729 4.805 -3.07 1 96.06 203 SER B C 1
ATOM 3906 O O . SER B 1 203 ? -2.654 5.395 -2.938 1 96.06 203 SER B O 1
ATOM 3908 N N . LYS B 1 204 ? -4.562 4.656 -2.078 1 96.56 204 LYS B N 1
ATOM 3909 C CA . LYS B 1 204 ? -4.266 5.215 -0.761 1 96.56 204 LYS B CA 1
ATOM 3910 C C . LYS B 1 204 ? -3.162 4.426 -0.063 1 96.56 204 LYS B C 1
ATOM 3912 O O . LYS B 1 204 ? -2.365 4.996 0.686 1 96.56 204 LYS B O 1
ATOM 3917 N N . SER B 1 205 ? -3.104 3.152 -0.371 1 96.75 205 SER B N 1
ATOM 3918 C CA . SER B 1 205 ? -1.988 2.361 0.138 1 96.75 205 SER B CA 1
ATOM 3919 C C . SER B 1 205 ? -0.668 2.801 -0.488 1 96.75 205 SER B C 1
ATOM 3921 O O . SER B 1 205 ? 0.367 2.816 0.18 1 96.75 205 SER B O 1
ATOM 3923 N N . ALA B 1 206 ? -0.71 3.062 -1.775 1 97.25 206 ALA B N 1
ATOM 3924 C CA . ALA B 1 206 ? 0.483 3.578 -2.441 1 97.25 206 ALA B CA 1
ATOM 3925 C C . ALA B 1 206 ? 0.949 4.883 -1.803 1 97.25 206 ALA B C 1
ATOM 3927 O O . ALA B 1 206 ? 2.143 5.066 -1.55 1 97.25 206 ALA B O 1
ATOM 3928 N N . GLN B 1 207 ? 0.01 5.746 -1.604 1 97 207 GLN B N 1
ATOM 3929 C CA . GLN B 1 207 ? 0.297 7.02 -0.951 1 97 207 GLN B CA 1
ATOM 3930 C C . GLN B 1 207 ? 0.936 6.805 0.418 1 97 207 GLN B C 1
ATOM 3932 O O . GLN B 1 207 ? 1.975 7.391 0.724 1 97 207 GLN B O 1
ATOM 3937 N N . TYR B 1 208 ? 0.359 5.977 1.197 1 96.38 208 TYR B N 1
ATOM 3938 C CA . TYR B 1 208 ? 0.846 5.641 2.531 1 96.38 208 TYR B CA 1
ATOM 3939 C C . TYR B 1 208 ? 2.273 5.109 2.473 1 96.38 208 TYR B C 1
ATOM 3941 O O . TYR B 1 208 ? 3.152 5.594 3.188 1 96.38 208 TYR B O 1
ATOM 3949 N N . ALA B 1 209 ? 2.49 4.133 1.639 1 96.19 209 ALA B N 1
ATOM 3950 C CA . ALA B 1 209 ? 3.787 3.463 1.567 1 96.19 209 ALA B CA 1
ATOM 3951 C C . ALA B 1 209 ? 4.871 4.422 1.084 1 96.19 209 ALA B C 1
ATOM 3953 O O . ALA B 1 209 ? 6.012 4.363 1.553 1 96.19 209 ALA B O 1
ATOM 3954 N N . TYR B 1 210 ? 4.566 5.277 0.157 1 95.56 210 TYR B N 1
ATOM 3955 C CA . TYR B 1 210 ? 5.52 6.27 -0.334 1 95.56 210 TYR B CA 1
ATOM 3956 C C . TYR B 1 210 ? 6.023 7.152 0.802 1 95.56 210 TYR B C 1
ATOM 3958 O O . TYR B 1 210 ? 7.234 7.281 1.008 1 95.56 210 TYR B O 1
ATOM 3966 N N . PHE B 1 211 ? 5.141 7.633 1.539 1 96.44 211 PHE B N 1
ATOM 3967 C CA . PHE B 1 211 ? 5.512 8.594 2.574 1 96.44 211 PHE B CA 1
ATOM 3968 C C . PHE B 1 211 ? 6.137 7.887 3.77 1 96.44 211 PHE B C 1
ATOM 3970 O O . PHE B 1 211 ? 6.977 8.461 4.465 1 96.44 211 PHE B O 1
ATOM 3977 N N . ASP B 1 212 ? 5.68 6.641 4.023 1 94.31 212 ASP B N 1
ATOM 3978 C CA . ASP B 1 212 ? 6.367 5.863 5.051 1 94.31 212 ASP B CA 1
ATOM 3979 C C . ASP B 1 212 ? 7.852 5.711 4.727 1 94.31 212 ASP B C 1
ATOM 3981 O O . ASP B 1 212 ? 8.703 5.828 5.613 1 94.31 212 ASP B O 1
ATOM 3985 N N . ALA B 1 213 ? 8.172 5.457 3.477 1 92.06 213 ALA B N 1
ATOM 3986 C CA . ALA B 1 213 ? 9.562 5.344 3.031 1 92.06 213 ALA B CA 1
ATOM 3987 C C . ALA B 1 213 ? 10.266 6.695 3.092 1 92.06 213 ALA B C 1
ATOM 3989 O O . ALA B 1 213 ? 11.398 6.789 3.58 1 92.06 213 ALA B O 1
ATOM 3990 N N . VAL B 1 214 ? 9.594 7.715 2.633 1 92.81 214 VAL B N 1
ATOM 3991 C CA . VAL B 1 214 ? 10.172 9.055 2.59 1 92.81 214 VAL B CA 1
ATOM 3992 C C . VAL B 1 214 ? 10.508 9.516 4.004 1 92.81 214 VAL B C 1
ATOM 3994 O O . VAL B 1 214 ? 11.523 10.172 4.223 1 92.81 214 VAL B O 1
ATOM 3997 N N . ARG B 1 215 ? 9.648 9.211 4.965 1 93.31 215 ARG B N 1
ATOM 3998 C CA . ARG B 1 215 ? 9.891 9.594 6.355 1 93.31 215 ARG B CA 1
ATOM 3999 C C . ARG B 1 215 ? 11.258 9.117 6.828 1 93.31 215 ARG B C 1
ATOM 4001 O O . ARG B 1 215 ? 11.992 9.875 7.465 1 93.31 215 ARG B O 1
ATOM 4008 N N . SER B 1 216 ? 11.562 7.895 6.473 1 89.06 216 SER B N 1
ATOM 4009 C CA . SER B 1 216 ? 12.828 7.32 6.918 1 89.06 216 SER B CA 1
ATOM 4010 C C . SER B 1 216 ? 14.008 7.953 6.188 1 89.06 216 SER B C 1
ATOM 4012 O O . SER B 1 216 ? 15.133 7.922 6.68 1 89.06 216 SER B O 1
ATOM 4014 N N . GLU B 1 217 ? 13.758 8.555 5.07 1 87.75 217 GLU B N 1
ATOM 4015 C CA . GLU B 1 217 ? 14.82 9.133 4.25 1 87.75 217 GLU B CA 1
ATOM 4016 C C . GLU B 1 217 ? 15.094 10.586 4.637 1 87.75 217 GLU B C 1
ATOM 4018 O O . GLU B 1 217 ? 16.234 11.047 4.574 1 87.75 217 GLU B O 1
ATOM 4023 N N . ILE B 1 218 ? 14.07 11.234 5.004 1 90.94 218 ILE B N 1
ATOM 4024 C CA . ILE B 1 218 ? 14.203 12.68 5.086 1 90.94 218 ILE B CA 1
ATOM 4025 C C . ILE B 1 218 ? 14.195 13.117 6.551 1 90.94 218 ILE B C 1
ATOM 4027 O O . ILE B 1 218 ? 14.508 14.266 6.867 1 90.94 218 ILE B O 1
ATOM 4031 N N . GLY B 1 219 ? 13.898 12.211 7.43 1 89.25 219 GLY B N 1
ATOM 4032 C CA . GLY B 1 219 ? 13.688 12.539 8.836 1 89.25 219 GLY B CA 1
ATOM 4033 C C . GLY B 1 219 ? 14.898 13.203 9.477 1 89.25 219 GLY B C 1
ATOM 4034 O O . GLY B 1 219 ? 14.75 14.031 10.375 1 89.25 219 GLY B O 1
ATOM 4035 N N . TYR B 1 220 ? 16.047 12.898 9.023 1 87.56 220 TYR B N 1
ATOM 4036 C CA . TYR B 1 220 ? 17.281 13.422 9.617 1 87.56 220 TYR B CA 1
ATOM 4037 C C . TYR B 1 220 ? 17.406 14.922 9.367 1 87.56 220 TYR B C 1
ATOM 4039 O O . TYR B 1 220 ? 18.188 15.602 10.039 1 87.56 220 TYR B O 1
ATOM 4047 N N . THR B 1 221 ? 16.641 15.461 8.453 1 92.19 221 THR B N 1
ATOM 4048 C CA . THR B 1 221 ? 16.75 16.875 8.086 1 92.19 221 THR B CA 1
ATOM 4049 C C . THR B 1 221 ? 15.852 17.734 8.969 1 92.19 221 THR B C 1
ATOM 4051 O O . THR B 1 221 ? 15.883 18.953 8.883 1 92.19 221 THR B O 1
ATOM 4054 N N . GLY B 1 222 ? 15.039 17.078 9.766 1 94.75 222 GLY B N 1
ATOM 4055 C CA . GLY B 1 222 ? 14.086 17.812 10.57 1 94.75 222 GLY B CA 1
ATOM 4056 C C . GLY B 1 222 ? 12.688 17.859 9.977 1 94.75 222 GLY B C 1
ATOM 4057 O O . GLY B 1 222 ? 11.742 18.297 10.617 1 94.75 222 GLY B O 1
ATOM 4058 N N . VAL B 1 223 ? 12.547 17.391 8.734 1 96.88 223 VAL B N 1
ATOM 4059 C CA . VAL B 1 223 ? 11.242 17.328 8.086 1 96.88 223 VAL B CA 1
ATOM 4060 C C . VAL B 1 223 ? 10.453 16.141 8.625 1 96.88 223 VAL B C 1
ATOM 4062 O O . VAL B 1 223 ? 10.992 15.031 8.758 1 96.88 223 VAL B O 1
ATOM 4065 N N . LYS B 1 224 ? 9.18 16.359 9.016 1 97.31 224 LYS B N 1
ATOM 4066 C CA . LYS B 1 224 ? 8.32 15.336 9.594 1 97.31 224 LYS B CA 1
ATOM 4067 C C . LYS B 1 224 ? 7.289 14.844 8.578 1 97.31 224 LYS B C 1
ATOM 4069 O O . LYS B 1 224 ? 6.98 15.547 7.613 1 97.31 224 LYS B O 1
ATOM 4074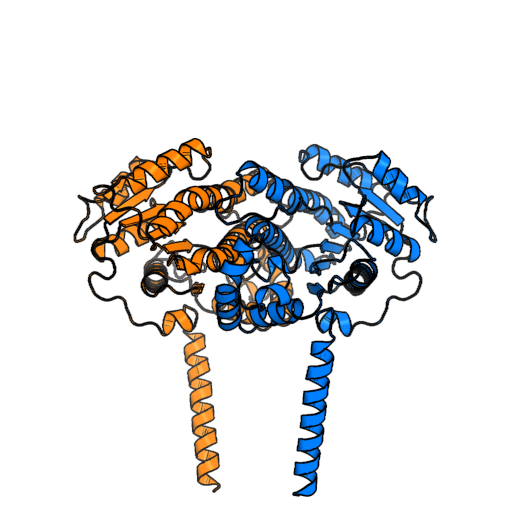 N N . VAL B 1 225 ? 6.918 13.641 8.758 1 97.38 225 VAL B N 1
ATOM 4075 C CA . VAL B 1 225 ? 5.844 13.07 7.953 1 97.38 225 VAL B CA 1
ATOM 4076 C C . VAL B 1 225 ? 4.773 12.477 8.867 1 97.38 225 VAL B C 1
ATOM 4078 O O . VAL B 1 225 ? 5.066 11.641 9.719 1 97.38 225 VAL B O 1
ATOM 4081 N N . SER B 1 226 ? 3.543 12.938 8.734 1 98.19 226 SER B N 1
ATOM 4082 C CA . SER B 1 226 ? 2.393 12.398 9.453 1 98.19 226 SER B CA 1
ATOM 4083 C C . SER B 1 226 ? 1.423 11.711 8.508 1 98.19 226 SER B C 1
ATOM 4085 O O . SER B 1 226 ? 0.848 12.344 7.621 1 98.19 226 SER B O 1
ATOM 4087 N N . LEU B 1 227 ? 1.316 10.406 8.664 1 97.62 227 LEU B N 1
ATOM 4088 C CA . LEU B 1 227 ? 0.351 9.617 7.91 1 97.62 227 LEU B CA 1
ATOM 4089 C C . LEU B 1 227 ? -0.965 9.492 8.672 1 97.62 227 LEU B C 1
ATOM 4091 O O . LEU B 1 227 ? -1.022 8.852 9.727 1 97.62 227 LEU B O 1
ATOM 4095 N N . ILE B 1 228 ? -1.999 10.117 8.141 1 98.5 228 ILE B N 1
ATOM 4096 C CA . ILE B 1 228 ? -3.299 10.18 8.797 1 98.5 228 ILE B CA 1
ATOM 4097 C C . ILE B 1 228 ? -4.32 9.375 8 1 98.5 228 ILE B C 1
ATOM 4099 O O . ILE B 1 228 ? -4.535 9.625 6.816 1 98.5 228 ILE B O 1
ATOM 4103 N N . CYS B 1 229 ? -4.949 8.414 8.648 1 97.5 229 CYS B N 1
ATOM 4104 C CA . CYS B 1 229 ? -5.859 7.484 7.98 1 97.5 229 CYS B CA 1
ATOM 4105 C C . CYS B 1 229 ? -7.27 7.609 8.539 1 97.5 229 CYS B C 1
ATOM 4107 O O . CYS B 1 229 ? -7.672 6.828 9.406 1 97.5 229 CYS B O 1
ATOM 4109 N N . PRO B 1 230 ? -8.047 8.508 7.949 1 96.38 230 PRO B N 1
ATOM 4110 C CA . PRO B 1 230 ? -9.438 8.633 8.391 1 96.38 230 PRO B CA 1
ATOM 4111 C C . PRO B 1 230 ? -10.344 7.547 7.816 1 96.38 230 PRO B C 1
ATOM 4113 O O . PRO B 1 230 ? -10.086 7.039 6.723 1 96.38 230 PRO B O 1
ATOM 4116 N N . GLY B 1 231 ? -11.336 7.176 8.594 1 93.06 231 GLY B N 1
ATOM 4117 C CA . GLY B 1 231 ? -12.43 6.352 8.102 1 93.06 231 GLY B CA 1
ATOM 4118 C C . GLY B 1 231 ? -13.547 7.152 7.469 1 93.06 231 GLY B C 1
ATOM 4119 O O . GLY B 1 231 ? -13.375 8.336 7.152 1 93.06 231 GLY B O 1
ATOM 4120 N N . PRO B 1 232 ? -14.625 6.496 7.211 1 87.94 232 PRO B N 1
ATOM 4121 C CA . PRO B 1 232 ? -15.766 7.18 6.598 1 87.94 232 PRO B CA 1
ATOM 4122 C C . PRO B 1 232 ? -16.297 8.328 7.457 1 87.94 232 PRO B C 1
ATOM 4124 O O . PRO B 1 232 ? -16.359 8.203 8.688 1 87.94 232 PRO B O 1
ATOM 4127 N N . VAL B 1 233 ? -16.578 9.406 6.762 1 88.12 233 VAL B N 1
ATOM 4128 C CA . VAL B 1 233 ? -17.031 10.617 7.438 1 88.12 233 VAL B CA 1
ATOM 4129 C C . VAL B 1 233 ? -18.5 10.852 7.117 1 88.12 233 VAL B C 1
ATOM 4131 O O . VAL B 1 233 ? -18.938 10.648 5.984 1 88.12 233 VAL B O 1
ATOM 4134 N N . LYS B 1 234 ? -19.141 11.273 8.078 1 81.56 234 LYS B N 1
ATOM 4135 C CA . LYS B 1 234 ? -20.531 11.656 7.895 1 81.56 234 LYS B CA 1
ATOM 4136 C C . LYS B 1 234 ? -20.656 12.953 7.094 1 81.56 234 LYS B C 1
ATOM 4138 O O . LYS B 1 234 ? -20.047 13.969 7.457 1 81.56 234 LYS B O 1
ATOM 4143 N N . THR B 1 235 ? -21.25 12.922 5.926 1 69.25 235 THR B N 1
ATOM 4144 C CA . THR B 1 235 ? -21.344 14.102 5.074 1 69.25 235 THR B CA 1
ATOM 4145 C C . THR B 1 235 ? -22.594 14.906 5.406 1 69.25 235 THR B C 1
ATOM 4147 O O . THR B 1 235 ? -22.641 16.109 5.176 1 69.25 235 THR B O 1
ATOM 4150 N N . ASP B 1 236 ? -23.625 14.109 5.773 1 67.56 236 ASP B N 1
ATOM 4151 C CA . ASP B 1 236 ? -24.875 14.766 6.168 1 67.56 236 ASP B CA 1
ATOM 4152 C C . ASP B 1 236 ? -25.016 14.789 7.688 1 67.56 236 ASP B C 1
ATOM 4154 O O . ASP B 1 236 ? -25.25 13.75 8.312 1 67.56 236 ASP B O 1
ATOM 4158 N N . PRO B 1 237 ? -24.828 15.922 8.18 1 64.69 237 PRO B N 1
ATOM 4159 C CA . PRO B 1 237 ? -24.875 16.031 9.641 1 64.69 237 PRO B CA 1
ATOM 4160 C C . PRO B 1 237 ? -26.203 15.57 10.227 1 64.69 237 PRO B C 1
ATOM 4162 O O . PRO B 1 237 ? -26.266 15.195 11.398 1 64.69 237 PRO B O 1
ATOM 4165 N N . THR B 1 238 ? -27.188 15.539 9.461 1 67.12 238 THR B N 1
ATOM 4166 C CA . THR B 1 238 ? -28.5 15.188 9.969 1 67.12 238 THR B CA 1
ATOM 4167 C C . THR B 1 238 ? -28.75 13.688 9.836 1 67.12 238 THR B C 1
ATOM 4169 O O . THR B 1 238 ? -29.766 13.18 10.312 1 67.12 238 THR B O 1
ATOM 4172 N N . SER B 1 239 ? -27.859 13.141 9.281 1 65 239 SER B N 1
ATOM 4173 C CA . SER B 1 239 ? -28.047 11.711 9.023 1 65 239 SER B CA 1
ATOM 4174 C C . SER B 1 239 ? -27.797 10.891 10.289 1 65 239 SER B C 1
ATOM 4176 O O . SER B 1 239 ? -26.969 11.258 11.125 1 65 239 SER B O 1
ATOM 4178 N N . SER B 1 240 ? -28.578 9.914 10.594 1 62.47 240 SER B N 1
ATOM 4179 C CA . SER B 1 240 ? -28.391 8.969 11.688 1 62.47 240 SER B CA 1
ATOM 4180 C C . SER B 1 240 ? -27.266 7.992 11.383 1 62.47 240 SER B C 1
ATOM 4182 O O . SER B 1 240 ? -27.047 7.035 12.133 1 62.47 240 SER B O 1
ATOM 4184 N N . ASP B 1 241 ? -26.531 8.43 10.5 1 62.62 241 ASP B N 1
ATOM 4185 C CA . ASP B 1 241 ? -25.406 7.613 10.062 1 62.62 241 ASP B CA 1
ATOM 4186 C C . ASP B 1 241 ? -24.328 7.516 11.148 1 62.62 241 ASP B C 1
ATOM 4188 O O . ASP B 1 241 ? -23.953 8.523 11.742 1 62.62 241 ASP B O 1
ATOM 4192 N N . PRO B 1 242 ? -24.062 6.254 11.641 1 65.25 242 PRO B N 1
ATOM 4193 C CA . PRO B 1 242 ? -23.109 6.035 12.734 1 65.25 242 PRO B CA 1
ATOM 4194 C C . PRO B 1 242 ? -21.688 6.457 12.383 1 65.25 242 PRO B C 1
ATOM 4196 O O . PRO B 1 242 ? -20.812 6.43 13.242 1 65.25 242 PRO B O 1
ATOM 4199 N N . ARG B 1 243 ? -21.641 7.137 11.398 1 78.81 243 ARG B N 1
ATOM 4200 C CA . ARG B 1 243 ? -20.297 7.57 10.992 1 78.81 243 ARG B CA 1
ATOM 4201 C C . ARG B 1 243 ? -19.875 8.812 11.766 1 78.81 243 ARG B C 1
ATOM 4203 O O . ARG B 1 243 ? -20.719 9.531 12.312 1 78.81 243 ARG B O 1
ATOM 4210 N N . GLN B 1 244 ? -18.547 8.906 11.805 1 86.88 244 GLN B N 1
ATOM 4211 C CA . GLN B 1 244 ? -17.969 10.016 12.555 1 86.88 244 GLN B CA 1
ATOM 4212 C C . GLN B 1 244 ? -18.297 11.352 11.906 1 86.88 244 GLN B C 1
ATOM 4214 O O . GLN B 1 244 ? -18.266 11.477 10.68 1 86.88 244 GLN B O 1
ATOM 4219 N N . SER B 1 245 ? -18.531 12.336 12.797 1 91.06 245 SER B N 1
ATOM 4220 C CA . SER B 1 245 ? -18.812 13.664 12.273 1 91.06 245 SER B CA 1
ATOM 4221 C C . SER B 1 245 ? -17.578 14.289 11.648 1 91.06 245 SER B C 1
ATOM 4223 O O . SER B 1 245 ? -16.453 14.023 12.078 1 91.06 245 SER B O 1
ATOM 4225 N N . LEU B 1 246 ? -17.812 15.102 10.703 1 94.31 246 LEU B N 1
ATOM 4226 C CA . LEU B 1 246 ? -16.734 15.797 10 1 94.31 246 LEU B CA 1
ATOM 4227 C C . LEU B 1 246 ? -15.898 16.625 10.969 1 94.31 246 LEU B C 1
ATOM 4229 O O . LEU B 1 246 ? -14.672 16.594 10.914 1 94.31 246 LEU B O 1
ATOM 4233 N N . ASP B 1 247 ? -16.516 17.281 11.945 1 94.5 247 ASP B N 1
ATOM 4234 C CA . ASP B 1 247 ? -15.812 18.141 12.906 1 94.5 247 ASP B CA 1
ATOM 4235 C C . ASP B 1 247 ? -14.883 17.312 13.789 1 94.5 247 ASP B C 1
ATOM 4237 O O . ASP B 1 247 ? -13.758 17.719 14.07 1 94.5 247 ASP B O 1
ATOM 4241 N N . ARG B 1 248 ? -15.367 16.188 14.18 1 95.56 248 ARG B N 1
ATOM 4242 C CA . ARG B 1 248 ? -14.555 15.336 15.039 1 95.56 248 ARG B CA 1
ATOM 4243 C C . ARG B 1 248 ? -13.367 14.758 14.281 1 95.56 248 ARG B C 1
ATOM 4245 O O . ARG B 1 248 ? -12.25 14.711 14.805 1 95.56 248 ARG B O 1
ATOM 4252 N N . VAL B 1 249 ? -13.586 14.344 13.078 1 96.88 249 VAL B N 1
ATOM 4253 C CA . VAL B 1 249 ? -12.508 13.82 12.242 1 96.88 249 VAL B CA 1
ATOM 4254 C C . VAL B 1 249 ? -11.43 14.891 12.062 1 96.88 249 VAL B C 1
ATOM 4256 O O . VAL B 1 249 ? -10.242 14.617 12.234 1 96.88 249 VAL B O 1
ATOM 4259 N N . VAL B 1 250 ? -11.82 16.094 11.797 1 97.56 250 VAL B N 1
ATOM 4260 C CA . VAL B 1 250 ? -10.891 17.188 11.555 1 97.56 250 VAL B CA 1
ATOM 4261 C C . VAL B 1 250 ? -10.133 17.531 12.836 1 97.56 250 VAL B C 1
ATOM 4263 O O . VAL B 1 250 ? -8.93 17.797 12.797 1 97.56 250 VAL B O 1
ATOM 4266 N N . GLU B 1 251 ? -10.836 17.5 13.93 1 97.38 251 GLU B N 1
ATOM 4267 C CA . GLU B 1 251 ? -10.18 17.719 15.219 1 97.38 251 GLU B CA 1
ATOM 4268 C C . GLU B 1 251 ? -9.039 16.734 15.43 1 97.38 251 GLU B C 1
ATOM 4270 O O . GLU B 1 251 ? -7.949 17.109 15.852 1 97.38 251 GLU B O 1
ATOM 4275 N N . LEU B 1 252 ? -9.297 15.523 15.148 1 98.19 252 LEU B N 1
ATOM 4276 C CA . LEU B 1 252 ? -8.289 14.484 15.352 1 98.19 252 LEU B CA 1
ATOM 4277 C C . LEU B 1 252 ? -7.168 14.602 14.328 1 98.19 252 LEU B C 1
ATOM 4279 O O . LEU B 1 252 ? -6.004 14.336 14.648 1 98.19 252 LEU B O 1
ATOM 4283 N N . ILE B 1 253 ? -7.488 15.023 13.117 1 98.62 253 ILE B N 1
ATOM 4284 C CA . ILE B 1 253 ? -6.461 15.281 12.109 1 98.62 253 ILE B CA 1
ATOM 4285 C C . ILE B 1 253 ? -5.539 16.391 12.586 1 98.62 253 ILE B C 1
ATOM 4287 O O . ILE B 1 253 ? -4.312 16.266 12.531 1 98.62 253 ILE B O 1
ATOM 4291 N N . MET B 1 254 ? -6.137 17.484 13.148 1 98.69 254 MET B N 1
ATOM 4292 C CA . MET B 1 254 ? -5.359 18.609 13.656 1 98.69 254 MET B CA 1
ATOM 4293 C C . MET B 1 254 ? -4.43 18.156 14.781 1 98.69 254 MET B C 1
ATOM 4295 O O . MET B 1 254 ? -3.273 18.578 14.844 1 98.69 254 MET B O 1
ATOM 4299 N N . LYS B 1 255 ? -4.961 17.359 15.617 1 98.56 255 LYS B N 1
ATOM 4300 C CA . LYS B 1 255 ? -4.164 16.828 16.719 1 98.56 255 LYS B CA 1
ATOM 4301 C C . LYS B 1 255 ? -2.982 16.016 16.219 1 98.56 255 LYS B C 1
ATOM 4303 O O . LYS B 1 255 ? -1.871 16.125 16.734 1 98.56 255 LYS B O 1
ATOM 4308 N N . SER B 1 256 ? -3.211 15.172 15.234 1 98.62 256 SER B N 1
ATOM 4309 C CA . SER B 1 256 ? -2.154 14.359 14.633 1 98.62 256 SER B CA 1
ATOM 4310 C C . SER B 1 256 ? -1.043 15.234 14.062 1 98.62 256 SER B C 1
ATOM 4312 O O . SER B 1 256 ? 0.141 14.945 14.258 1 98.62 256 SER B O 1
ATOM 4314 N N . ILE B 1 257 ? -1.439 16.266 13.383 1 98.81 257 ILE B N 1
ATOM 4315 C CA . ILE B 1 257 ? -0.481 17.172 12.742 1 98.81 257 ILE B CA 1
ATOM 4316 C C . ILE B 1 257 ? 0.307 17.922 13.812 1 98.81 257 ILE B C 1
ATOM 4318 O O . ILE B 1 257 ? 1.537 17.984 13.75 1 98.81 257 ILE B O 1
ATOM 4322 N N . PHE B 1 258 ? -0.398 18.453 14.797 1 98.81 258 PHE B N 1
ATOM 4323 C CA . PHE B 1 258 ? 0.234 19.281 15.82 1 98.81 258 PHE B CA 1
ATOM 4324 C C . PHE B 1 258 ? 1.26 18.469 16.609 1 98.81 258 PHE B C 1
ATOM 4326 O O . PHE B 1 258 ? 2.355 18.953 16.891 1 98.81 258 PHE B O 1
ATOM 4333 N N . HIS B 1 259 ? 0.916 17.266 16.922 1 98.44 259 HIS B N 1
ATOM 4334 C CA . HIS B 1 259 ? 1.805 16.438 17.734 1 98.44 259 HIS B CA 1
ATOM 4335 C C . HIS B 1 259 ? 2.777 15.656 16.859 1 98.44 259 HIS B C 1
ATOM 4337 O O . HIS B 1 259 ? 3.525 14.812 17.359 1 98.44 259 HIS B O 1
ATOM 4343 N N . GLU B 1 260 ? 2.742 15.875 15.562 1 97.69 260 GLU B N 1
ATOM 4344 C CA . GLU B 1 260 ? 3.66 15.281 14.594 1 97.69 260 GLU B CA 1
ATOM 4345 C C . GLU B 1 260 ? 3.68 13.766 14.703 1 97.69 260 GLU B C 1
ATOM 4347 O O . GLU B 1 260 ? 4.75 13.148 14.75 1 97.69 260 GLU B O 1
ATOM 4352 N N . LEU B 1 261 ? 2.477 13.219 14.828 1 96.81 261 LEU B N 1
ATOM 4353 C CA . LEU B 1 261 ? 2.383 11.766 14.938 1 96.81 261 LEU B CA 1
ATOM 4354 C C . LEU B 1 261 ? 2.75 11.094 13.617 1 96.81 261 LEU B C 1
ATOM 4356 O O . LEU B 1 261 ? 2.352 11.562 12.547 1 96.81 261 LEU B O 1
ATOM 4360 N N . ASP B 1 262 ? 3.494 9.984 13.688 1 95.38 262 ASP B N 1
ATOM 4361 C CA . ASP B 1 262 ? 3.9 9.266 12.484 1 95.38 262 ASP B CA 1
ATOM 4362 C C . ASP B 1 262 ? 2.689 8.688 11.75 1 95.38 262 ASP B C 1
ATOM 4364 O O . ASP B 1 262 ? 2.631 8.719 10.523 1 95.38 262 ASP B O 1
ATOM 4368 N N . GLU B 1 263 ? 1.813 8.164 12.508 1 95.81 263 GLU B N 1
ATOM 4369 C CA . GLU B 1 263 ? 0.639 7.496 11.961 1 95.81 263 GLU B CA 1
ATOM 4370 C C . GLU B 1 263 ? -0.559 7.625 12.898 1 95.81 263 GLU B C 1
ATOM 4372 O O . GLU B 1 263 ? -0.407 7.559 14.117 1 95.81 263 GLU B O 1
ATOM 4377 N N . SER B 1 264 ? -1.721 7.867 12.352 1 97.38 264 SER B N 1
ATOM 4378 C CA . SER B 1 264 ? -2.963 7.93 13.117 1 97.38 264 SER B CA 1
ATOM 4379 C C . SER B 1 264 ? -4.113 7.285 12.352 1 97.38 264 SER B C 1
ATOM 4381 O O . SER B 1 264 ? -4.242 7.465 11.141 1 97.38 264 SER B O 1
ATOM 4383 N N . TRP B 1 265 ? -4.855 6.477 13.055 1 97.31 265 TRP B N 1
ATOM 4384 C CA . TRP B 1 265 ? -6.098 5.914 12.539 1 97.31 265 TRP B CA 1
ATOM 4385 C C . TRP B 1 265 ? -7.305 6.586 13.18 1 97.31 265 TRP B C 1
ATOM 4387 O O . TRP B 1 265 ? -7.449 6.582 14.406 1 97.31 265 TRP B O 1
ATOM 4397 N N . ILE B 1 266 ? -8.164 7.152 12.359 1 97.5 266 ILE B N 1
ATOM 4398 C CA . ILE B 1 266 ? -9.312 7.91 12.836 1 97.5 266 ILE B CA 1
ATOM 4399 C C . ILE B 1 266 ? -10.602 7.281 12.312 1 97.5 266 ILE B C 1
ATOM 4401 O O . ILE B 1 266 ? -11 7.531 11.172 1 97.5 266 ILE B O 1
ATOM 4405 N N . ALA B 1 267 ? -11.242 6.531 13.125 1 94.94 267 ALA B N 1
ATOM 4406 C CA . ALA B 1 267 ? -12.484 5.859 12.758 1 94.94 267 ALA B CA 1
ATOM 4407 C C . ALA B 1 267 ? -13.258 5.41 14 1 94.94 267 ALA B C 1
ATOM 4409 O O . ALA B 1 267 ? -12.656 5.16 15.047 1 94.94 267 ALA B O 1
ATOM 4410 N N . GLU B 1 268 ? -14.508 5.27 13.836 1 93.75 268 GLU B N 1
ATOM 4411 C CA . GLU B 1 268 ? -15.328 4.656 14.875 1 93.75 268 GLU B CA 1
ATOM 4412 C C . GLU B 1 268 ? -15.312 3.133 14.766 1 93.75 268 GLU B C 1
ATOM 4414 O O . GLU B 1 268 ? -14.852 2.584 13.766 1 93.75 268 GLU B O 1
ATOM 4419 N N . GLN B 1 269 ? -15.836 2.492 15.883 1 92 269 GLN B N 1
ATOM 4420 C CA . GLN B 1 269 ? -16.047 1.049 15.836 1 92 269 GLN B CA 1
ATOM 4421 C C . GLN B 1 269 ? -17.188 0.69 14.891 1 92 269 GLN B C 1
ATOM 4423 O O . GLN B 1 269 ? -18.125 1.467 14.727 1 92 269 GLN B O 1
ATOM 4428 N N . PRO B 1 270 ? -17.188 -0.343 14.125 1 90.69 270 PRO B N 1
ATOM 4429 C CA . PRO B 1 270 ? -16.219 -1.434 14.266 1 90.69 270 PRO B CA 1
ATOM 4430 C C . PRO B 1 270 ? -15.016 -1.281 13.336 1 90.69 270 PRO B C 1
ATOM 4432 O O . PRO B 1 270 ? -14.133 -2.141 13.32 1 90.69 270 PRO B O 1
ATOM 4435 N N . ILE B 1 271 ? -14.914 -0.192 12.586 1 91.75 271 ILE B N 1
ATOM 4436 C CA . ILE B 1 271 ? -13.867 -0.004 11.586 1 91.75 271 ILE B CA 1
ATOM 4437 C C . ILE B 1 271 ? -12.508 0.07 12.273 1 91.75 271 ILE B C 1
ATOM 4439 O O . ILE B 1 271 ? -11.539 -0.559 11.828 1 91.75 271 ILE B O 1
ATOM 4443 N N . LEU B 1 272 ? -12.461 0.784 13.344 1 94.19 272 LEU B N 1
ATOM 4444 C CA . LEU B 1 272 ? -11.211 0.906 14.086 1 94.19 272 LEU B CA 1
ATOM 4445 C C . LEU B 1 272 ? -10.695 -0.463 14.523 1 94.19 272 LEU B C 1
ATOM 4447 O O . LEU B 1 272 ? -9.5 -0.751 14.406 1 94.19 272 LEU B O 1
ATOM 4451 N N . ALA B 1 273 ? -11.602 -1.302 15.008 1 93.06 273 ALA B N 1
ATOM 4452 C CA . ALA B 1 273 ? -11.242 -2.652 15.438 1 93.06 273 ALA B CA 1
ATOM 4453 C C . ALA B 1 273 ? -10.664 -3.459 14.273 1 93.06 273 ALA B C 1
ATOM 4455 O O . ALA B 1 273 ? -9.719 -4.23 14.453 1 93.06 273 ALA B O 1
ATOM 4456 N N . MET B 1 274 ? -11.234 -3.275 13.148 1 92.38 274 MET B N 1
ATOM 4457 C CA . MET B 1 274 ? -10.766 -3.996 11.969 1 92.38 274 MET B CA 1
ATOM 4458 C C . MET B 1 274 ? -9.352 -3.555 11.586 1 92.38 274 MET B C 1
ATOM 4460 O O . MET B 1 274 ? -8.539 -4.367 11.148 1 92.38 274 MET B O 1
ATOM 4464 N N . VAL B 1 275 ? -9.078 -2.266 11.703 1 94.06 275 VAL B N 1
ATOM 4465 C CA . VAL B 1 275 ? -7.738 -1.771 11.414 1 94.06 275 VAL B CA 1
ATOM 4466 C C . VAL B 1 275 ? -6.734 -2.412 12.375 1 94.06 275 VAL B C 1
ATOM 4468 O O . VAL B 1 275 ? -5.68 -2.889 11.945 1 94.06 275 VAL B O 1
ATOM 4471 N N . TYR B 1 276 ? -7.113 -2.48 13.672 1 93.69 276 TYR B N 1
ATOM 4472 C CA . TYR B 1 276 ? -6.246 -3.127 14.656 1 93.69 276 TYR B CA 1
ATOM 4473 C C . TYR B 1 276 ? -6.059 -4.602 14.328 1 93.69 276 TYR B C 1
ATOM 4475 O O . TYR B 1 276 ? -4.953 -5.137 14.445 1 93.69 276 TYR B O 1
ATOM 4483 N N . LEU B 1 277 ? -7.125 -5.211 13.969 1 92.31 277 LEU B N 1
ATOM 4484 C CA . LEU B 1 277 ? -7.059 -6.633 13.641 1 92.31 277 LEU B CA 1
ATOM 4485 C C . LEU B 1 277 ? -6.145 -6.871 12.445 1 92.31 277 LEU B C 1
ATOM 4487 O O . LEU B 1 277 ? -5.32 -7.789 12.461 1 92.31 277 LEU B O 1
ATOM 4491 N N . ARG B 1 278 ? -6.289 -6.055 11.445 1 91.75 278 ARG B N 1
ATOM 4492 C CA . ARG B 1 278 ? -5.453 -6.195 10.258 1 91.75 278 ARG B CA 1
ATOM 4493 C C . ARG B 1 278 ? -3.98 -5.984 10.594 1 91.75 278 ARG B C 1
ATOM 4495 O O . ARG B 1 278 ? -3.111 -6.672 10.055 1 91.75 278 ARG B O 1
ATOM 4502 N N . GLN B 1 279 ? -3.711 -5.055 11.445 1 91.94 279 GLN B N 1
ATOM 4503 C CA . GLN B 1 279 ? -2.342 -4.711 11.812 1 91.94 279 GLN B CA 1
ATOM 4504 C C . GLN B 1 279 ? -1.706 -5.82 12.648 1 91.94 279 GLN B C 1
ATOM 4506 O O . GLN B 1 279 ? -0.553 -6.191 12.422 1 91.94 279 GLN B O 1
ATOM 4511 N N . HIS B 1 280 ? -2.488 -6.477 13.539 1 90.5 280 HIS B N 1
ATOM 4512 C CA . HIS B 1 280 ? -1.839 -7.324 14.531 1 90.5 280 HIS B CA 1
ATOM 4513 C C . HIS B 1 280 ? -2.197 -8.789 14.32 1 90.5 280 HIS B C 1
ATOM 4515 O O . HIS B 1 280 ? -1.462 -9.68 14.75 1 90.5 280 HIS B O 1
ATOM 4521 N N . PHE B 1 281 ? -3.328 -9.016 13.648 1 90.5 281 PHE B N 1
ATOM 4522 C CA . PHE B 1 281 ? -3.793 -10.375 13.391 1 90.5 281 PHE B CA 1
ATOM 4523 C C . PHE B 1 281 ? -4.332 -10.5 11.969 1 90.5 281 PHE B C 1
ATOM 4525 O O . PHE B 1 281 ? -5.516 -10.773 11.773 1 90.5 281 PHE B O 1
ATOM 4532 N N . PRO B 1 282 ? -3.453 -10.43 11 1 88.19 282 PRO B N 1
ATOM 4533 C CA . PRO B 1 282 ? -3.887 -10.336 9.602 1 88.19 282 PRO B CA 1
ATOM 4534 C C . PRO B 1 282 ? -4.68 -11.555 9.148 1 88.19 282 PRO B C 1
ATOM 4536 O O . PRO B 1 282 ? -5.613 -11.43 8.352 1 88.19 282 PRO B O 1
ATOM 4539 N N . SER B 1 283 ? -4.383 -12.734 9.609 1 88.5 283 SER B N 1
ATOM 4540 C CA . SER B 1 283 ? -5.109 -13.93 9.195 1 88.5 283 SER B CA 1
ATOM 4541 C C . SER B 1 283 ? -6.566 -13.875 9.648 1 88.5 283 SER B C 1
ATOM 4543 O O . SER B 1 283 ? -7.469 -14.266 8.906 1 88.5 283 SER B O 1
ATOM 4545 N N . ILE B 1 284 ? -6.777 -13.391 10.859 1 90.12 284 ILE B N 1
ATOM 4546 C CA . ILE B 1 284 ? -8.133 -13.258 11.383 1 90.12 284 ILE B CA 1
ATOM 4547 C C . ILE B 1 284 ? -8.883 -12.18 10.602 1 90.12 284 ILE B C 1
ATOM 4549 O O . ILE B 1 284 ? -10.055 -12.352 10.258 1 90.12 284 ILE B O 1
ATOM 4553 N N . ALA B 1 285 ? -8.203 -11.109 10.359 1 90.31 285 ALA B N 1
ATOM 4554 C CA . ALA B 1 285 ? -8.805 -10.031 9.586 1 90.31 285 ALA B CA 1
ATOM 4555 C C . ALA B 1 285 ? -9.227 -10.516 8.195 1 90.31 285 ALA B C 1
ATOM 4557 O O . ALA B 1 285 ? -10.336 -10.219 7.738 1 90.31 285 ALA B O 1
ATOM 4558 N N . SER B 1 286 ? -8.32 -11.273 7.574 1 87.56 286 SER B N 1
ATOM 4559 C CA . SER B 1 286 ? -8.609 -11.797 6.246 1 87.56 286 SER B CA 1
ATOM 4560 C C . SER B 1 286 ? -9.812 -12.742 6.273 1 87.56 286 SER B C 1
ATOM 4562 O O . SER B 1 286 ? -10.633 -12.727 5.359 1 87.56 286 SER B O 1
ATOM 4564 N N . PHE B 1 287 ? -9.898 -13.539 7.25 1 88.44 287 PHE B N 1
ATOM 4565 C CA . PHE B 1 287 ? -11.016 -14.461 7.406 1 88.44 287 PHE B CA 1
ATOM 4566 C C . PHE B 1 287 ? -12.328 -13.703 7.523 1 88.44 287 PHE B C 1
ATOM 4568 O O . PHE B 1 287 ? -13.297 -14.016 6.832 1 88.44 287 PHE B O 1
ATOM 4575 N N . ILE B 1 288 ? -12.305 -12.688 8.344 1 88.75 288 ILE B N 1
ATOM 4576 C CA . ILE B 1 288 ? -13.508 -11.891 8.57 1 88.75 288 ILE B CA 1
ATOM 4577 C C . ILE B 1 288 ? -13.891 -11.156 7.293 1 88.75 288 ILE B C 1
ATOM 4579 O O . ILE B 1 288 ? -15.055 -11.156 6.891 1 88.75 288 ILE B O 1
ATOM 4583 N N . MET B 1 289 ? -12.922 -10.57 6.633 1 87.06 289 MET B N 1
ATOM 4584 C CA . MET B 1 289 ? -13.18 -9.812 5.41 1 87.06 289 MET B CA 1
ATOM 4585 C C . MET B 1 289 ? -13.672 -10.727 4.297 1 87.06 289 MET B C 1
ATOM 4587 O O . MET B 1 289 ? -14.484 -10.32 3.465 1 87.06 289 MET B O 1
ATOM 4591 N N . GLY B 1 290 ? -13.094 -11.898 4.277 1 84.81 290 GLY B N 1
ATOM 4592 C CA . GLY B 1 290 ? -13.562 -12.875 3.299 1 84.81 290 GLY B CA 1
ATOM 4593 C C . GLY B 1 290 ? -15.039 -13.203 3.445 1 84.81 290 GLY B C 1
ATOM 4594 O O . GLY B 1 290 ? -15.719 -13.453 2.453 1 84.81 290 GLY B O 1
ATOM 4595 N N . LYS B 1 291 ? -15.492 -13.219 4.645 1 83.5 291 LYS B N 1
ATOM 4596 C CA . LYS B 1 291 ? -16.891 -13.508 4.91 1 83.5 291 LYS B CA 1
ATOM 4597 C C . LYS B 1 291 ? -17.781 -12.312 4.59 1 83.5 291 LYS B C 1
ATOM 4599 O O . LYS B 1 291 ? -18.922 -12.469 4.137 1 83.5 291 LYS B O 1
ATOM 4604 N N . LEU B 1 292 ? -17.219 -11.133 4.75 1 80 292 LEU B N 1
ATOM 4605 C CA . LEU B 1 292 ? -17.984 -9.906 4.586 1 80 292 LEU B CA 1
ATOM 4606 C C . LEU B 1 292 ? -17.938 -9.43 3.139 1 80 292 LEU B C 1
ATOM 4608 O O . LEU B 1 292 ? -18.859 -8.75 2.676 1 80 292 LEU B O 1
ATOM 4612 N N . GLY B 1 293 ? -16.938 -9.773 2.459 1 75.19 293 GLY B N 1
ATOM 4613 C CA . GLY B 1 293 ? -16.625 -9.234 1.146 1 75.19 293 GLY B CA 1
ATOM 4614 C C . GLY B 1 293 ? -17.734 -9.438 0.134 1 75.19 293 GLY B C 1
ATOM 4615 O O . GLY B 1 293 ? -18.234 -8.477 -0.452 1 75.19 293 GLY B O 1
ATOM 4616 N N . PRO B 1 294 ? -18.172 -10.648 -0.005 1 70.62 294 PRO B N 1
ATOM 4617 C CA . PRO B 1 294 ? -19.203 -10.914 -1.014 1 70.62 294 PRO B CA 1
ATOM 4618 C C . PRO B 1 294 ? -20.484 -10.125 -0.764 1 70.62 294 PRO B C 1
ATOM 4620 O O . PRO B 1 294 ? -21.109 -9.633 -1.709 1 70.62 294 PRO B O 1
ATOM 4623 N N . LYS B 1 295 ? -20.859 -9.977 0.405 1 70.56 295 LYS B N 1
ATOM 4624 C CA . LYS B 1 295 ? -22.078 -9.242 0.737 1 70.56 295 LYS B CA 1
ATOM 4625 C C . LYS B 1 295 ? -21.906 -7.75 0.447 1 70.56 295 LYS B C 1
ATOM 4627 O O . LYS B 1 295 ? -22.844 -7.102 -0.028 1 70.56 295 LYS B O 1
ATOM 4632 N N . ARG B 1 296 ? -20.766 -7.301 0.657 1 67 296 ARG B N 1
ATOM 4633 C CA . ARG B 1 296 ? -20.5 -5.883 0.457 1 67 296 ARG B CA 1
ATOM 4634 C C . ARG B 1 296 ? -20.531 -5.52 -1.024 1 67 296 ARG B C 1
ATOM 4636 O O . ARG B 1 296 ? -21.016 -4.449 -1.396 1 67 296 ARG B O 1
ATOM 4643 N N . VAL B 1 297 ? -20.016 -6.398 -1.783 1 62.41 297 VAL B N 1
ATOM 4644 C CA . VAL B 1 297 ? -20.016 -6.152 -3.221 1 62.41 297 VAL B CA 1
ATOM 4645 C C . VAL B 1 297 ? -21.438 -6.117 -3.748 1 62.41 297 VAL B C 1
ATOM 4647 O O . VAL B 1 297 ? -21.781 -5.281 -4.586 1 62.41 297 VAL B O 1
ATOM 4650 N N . LYS B 1 298 ? -22.219 -6.984 -3.219 1 65.19 298 LYS B N 1
ATOM 4651 C CA . LYS B 1 298 ? -23.609 -7.07 -3.668 1 65.19 298 LYS B CA 1
ATOM 4652 C C . LYS B 1 298 ? -24.406 -5.836 -3.242 1 65.19 298 LYS B C 1
ATOM 4654 O O . LYS B 1 298 ? -25.344 -5.426 -3.932 1 65.19 298 LYS B O 1
ATOM 4659 N N . THR B 1 299 ? -24 -5.309 -2.072 1 58.66 299 THR B N 1
ATOM 4660 C CA . THR B 1 299 ? -24.766 -4.199 -1.532 1 58.66 299 THR B CA 1
ATOM 4661 C C . THR B 1 299 ? -24.172 -2.861 -1.958 1 58.66 299 THR B C 1
ATOM 4663 O O . THR B 1 299 ? -24.625 -1.804 -1.512 1 58.66 299 THR B O 1
ATOM 4666 N N . GLY B 1 300 ? -23.328 -2.768 -2.863 1 55 300 GLY B N 1
ATOM 4667 C CA . GLY B 1 300 ? -22.781 -1.537 -3.404 1 55 300 GLY B CA 1
ATOM 4668 C C . GLY B 1 300 ? -21.641 -0.978 -2.57 1 55 300 GLY B C 1
ATOM 4669 O O . GLY B 1 300 ? -21.375 0.226 -2.602 1 55 300 GLY B O 1
ATOM 4670 N N . GLY B 1 301 ? -20.891 -1.832 -1.787 1 53.75 301 GLY B N 1
ATOM 4671 C CA . GLY B 1 301 ? -19.531 -1.593 -1.354 1 53.75 301 GLY B CA 1
ATOM 4672 C C . GLY B 1 301 ? -19.438 -0.777 -0.077 1 53.75 301 GLY B C 1
ATOM 4673 O O . GLY B 1 301 ? -18.391 -0.21 0.233 1 53.75 301 GLY B O 1
ATOM 4674 N N . GLY B 1 302 ? -20.609 -0.489 0.825 1 49.06 302 GLY B N 1
ATOM 4675 C CA . GLY B 1 302 ? -20.484 0.402 1.969 1 49.06 302 GLY B CA 1
ATOM 4676 C C . GLY B 1 302 ? -19.859 -0.261 3.18 1 49.06 302 GLY B C 1
ATOM 4677 O O . GLY B 1 302 ? -19.75 -1.488 3.238 1 49.06 302 GLY B O 1
ATOM 4678 N N . TYR B 1 303 ? -19 0.5 4.055 1 48.53 303 TYR B N 1
ATOM 4679 C CA . TYR B 1 303 ? -18.344 0.046 5.277 1 48.53 303 TYR B CA 1
ATOM 4680 C C . TYR B 1 303 ? -19.375 -0.273 6.359 1 48.53 303 TYR B C 1
ATOM 4682 O O . TYR B 1 303 ? -19.094 -0.13 7.551 1 48.53 303 TYR B O 1
ATOM 4690 N N . SER B 1 304 ? -20.641 -0.451 6.184 1 46.84 304 SER B N 1
ATOM 4691 C CA . SER B 1 304 ? -21.453 -0.666 7.379 1 46.84 304 SER B CA 1
ATOM 4692 C C . SER B 1 304 ? -21.422 -2.125 7.82 1 46.84 304 SER B C 1
ATOM 4694 O O . SER B 1 304 ? -21.781 -3.02 7.055 1 46.84 304 SER B O 1
ATOM 4696 N N . LEU B 1 305 ? -20.719 -2.357 8.82 1 45.59 305 LEU B N 1
ATOM 4697 C CA . LEU B 1 305 ? -20.719 -3.682 9.43 1 45.59 305 LEU B CA 1
ATOM 4698 C C . LEU B 1 305 ? -22.141 -4.141 9.719 1 45.59 305 LEU B C 1
ATOM 4700 O O . LEU B 1 305 ? -22.453 -5.324 9.57 1 45.59 305 LEU B O 1
ATOM 4704 N N . GLY B 1 306 ? -22.984 -3.355 10.266 1 45.72 306 GLY B N 1
ATOM 4705 C CA . GLY B 1 306 ? -24.359 -3.717 10.547 1 45.72 306 GLY B CA 1
ATOM 4706 C C . GLY B 1 306 ? -25.094 -4.285 9.352 1 45.72 306 GLY B C 1
ATOM 4707 O O . GLY B 1 306 ? -25.797 -5.293 9.461 1 45.72 306 GLY B O 1
ATOM 4708 N N . GLU B 1 307 ? -24.984 -3.682 8.312 1 45 307 GLU B N 1
ATOM 4709 C CA . GLU B 1 307 ? -25.641 -4.211 7.117 1 45 307 GLU B CA 1
ATOM 4710 C C . GLU B 1 307 ? -24.969 -5.504 6.656 1 45 307 GLU B C 1
ATOM 4712 O O . GLU B 1 307 ? -25.609 -6.359 6.047 1 45 307 GLU B O 1
ATOM 4717 N N . MET B 1 308 ? -23.688 -5.59 6.98 1 40.72 308 MET B N 1
ATOM 4718 C CA . MET B 1 308 ? -22.906 -6.77 6.633 1 40.72 308 MET B CA 1
ATOM 4719 C C . MET B 1 308 ? -23.344 -7.977 7.453 1 40.72 308 MET B C 1
ATOM 4721 O O . MET B 1 308 ? -23.25 -9.117 6.992 1 40.72 308 MET B O 1
ATOM 4725 N N . LEU B 1 309 ? -23.672 -7.68 8.641 1 42.66 309 LEU B N 1
ATOM 4726 C CA . LEU B 1 309 ? -24.109 -8.734 9.547 1 42.66 309 LEU B CA 1
ATOM 4727 C C . LEU B 1 309 ? -25.609 -9.008 9.383 1 42.66 309 LEU B C 1
ATOM 4729 O O . LEU B 1 309 ? -26.125 -9.977 9.938 1 42.66 309 LEU B O 1
ATOM 4733 N N . LYS B 1 310 ? -26.344 -8.195 8.828 1 40.16 310 LYS B N 1
ATOM 4734 C CA . LYS B 1 310 ? -27.766 -8.531 8.68 1 40.16 310 LYS B CA 1
ATOM 4735 C C . LYS B 1 310 ? -27.953 -9.727 7.75 1 40.16 310 LYS B C 1
ATOM 4737 O O . LYS B 1 310 ? -27.391 -9.758 6.652 1 40.16 310 LYS B O 1
ATOM 4742 N N . LYS B 1 311 ? -28.391 -10.836 8.312 1 34.16 311 LYS B N 1
ATOM 4743 C CA . LYS B 1 311 ? -28.797 -12.109 7.734 1 34.16 311 LYS B CA 1
ATOM 4744 C C . LYS B 1 311 ? -29.641 -11.906 6.477 1 34.16 311 LYS B C 1
ATOM 4746 O O . LYS B 1 311 ? -30.625 -11.164 6.5 1 34.16 311 LYS B O 1
ATOM 4751 N N . ASN B 1 312 ? -29.016 -11.898 5.309 1 33.91 312 ASN B N 1
ATOM 4752 C CA . ASN B 1 312 ? -30 -12.102 4.25 1 33.91 312 ASN B CA 1
ATOM 4753 C C . ASN B 1 312 ? -31 -13.203 4.613 1 33.91 312 ASN B C 1
ATOM 4755 O O . ASN B 1 312 ? -30.609 -14.367 4.75 1 33.91 312 ASN B O 1
ATOM 4759 N N . ASP B 1 313 ? -32 -12.969 5.383 1 26.58 313 ASP B N 1
ATOM 4760 C CA . ASP B 1 313 ? -33.219 -13.789 5.227 1 26.58 313 ASP B CA 1
ATOM 4761 C C . ASP B 1 313 ? -33.688 -13.797 3.777 1 26.58 313 ASP B C 1
ATOM 4763 O O . ASP B 1 313 ? -33.719 -12.758 3.123 1 26.58 313 ASP B O 1
#

Organism: NCBI:txid1480154